Protein AF-A0A0S8K3L6-F1 (afdb_monomer_lite)

Radius of gyration: 34.85 Å; chains: 1; bounding box: 107×98×102 Å

Foldseek 3Di:
DDDDDDDDPPDDDDDDDDDDDDDDDDDDDDDDDDDDDDDDDDDDDDDDDDDDDDDDDDDDDDDDDDDDDDDDDDDDDPDPDPPDPDPPDPDDPPPPPPPDQDDAQKKKWWDDQQWIWIDHRVVLDIDTLDDPGQFDFDWAAAQQRQKIWTDRPQWIWITGNVSPDTDTLGDPVNQCVLPVDPPTWGWDDWDDQAPAQKIKTFIFHPDPDATFTQQWIKIARNPPSDIDGLGRGPGAADWDAQNVSQKIWGWDQFATWIAGNSSHDTGTRLDGHQRADLLFRYTDTWDWAAANVNQWIKTWAAHNYCPDPVGDWIWIWIRGPVSPHIDTLDTHGAHSDHDPAAWAAFNNRQKIWHKDFDADPPHDPVRTFIKIWIAGSPPGDIDIDTAWDGWADHANVSFWGWTWGDPQTFIWIDGGPDDIAGQQDDRNWDKDDWDHAHNFKIWIKTWAADDVPDPAIKIFIWITTSNRDIDTSDIGRDDMHMYMHRNDPDDDDDDPPPDDDDDDDDDDDDDDDDDDDDDDPDPDDLAAALPQPAWFKFKAFCWAPFGDDVTNDSQADDTQWTAGSVQWIWHWDDDPFFIFIKIFGDDPVLSSVLSVLCVVLVVQVFDQEEDDRQAPDPPWIWIWGDHDVDTGIHTYRDDGDPSVVVSSVCRSVVSPTDIDTDDFQKKKKAKDFDDDDVVCVVVEPAEQPCPPQVHWNVVQHRIDMGGDPNSVSQVRQCRNGVNDFRWYDTPNTIIRMGIGGDD

Structure (mmCIF, N/CA/C/O backbone):
data_AF-A0A0S8K3L6-F1
#
_entry.id   AF-A0A0S8K3L6-F1
#
loop_
_atom_site.group_PDB
_atom_site.id
_atom_site.type_symbol
_atom_site.label_atom_id
_atom_site.label_alt_id
_atom_site.label_comp_id
_atom_site.label_asym_id
_atom_site.label_entity_id
_atom_site.label_seq_id
_atom_site.pdbx_PDB_ins_code
_atom_site.Cartn_x
_atom_site.Cartn_y
_atom_site.Cartn_z
_atom_site.occupancy
_atom_site.B_iso_or_equiv
_atom_site.auth_seq_id
_atom_site.auth_comp_id
_atom_site.auth_asym_id
_atom_site.auth_atom_id
_atom_site.pdbx_PDB_model_num
ATOM 1 N N . MET A 1 1 ? 39.178 51.532 3.504 1.00 24.78 1 MET A N 1
ATOM 2 C CA . MET A 1 1 ? 38.321 52.318 2.591 1.00 24.78 1 MET A CA 1
ATOM 3 C C . MET A 1 1 ? 38.366 51.635 1.233 1.00 24.78 1 MET A C 1
ATOM 5 O O . MET A 1 1 ? 39.464 51.566 0.710 1.00 24.78 1 MET A O 1
ATOM 9 N N . ILE A 1 2 ? 37.327 51.084 0.608 1.00 22.31 2 ILE A N 1
ATOM 10 C CA . ILE A 1 2 ? 35.899 50.782 0.870 1.00 22.31 2 ILE A CA 1
ATOM 11 C C . ILE A 1 2 ? 35.615 49.673 -0.182 1.00 22.31 2 ILE A C 1
ATOM 13 O O . ILE A 1 2 ? 35.965 49.879 -1.338 1.00 22.31 2 ILE A O 1
ATOM 17 N N . GLN A 1 3 ? 35.432 48.410 0.209 1.00 22.39 3 GLN A N 1
ATOM 18 C CA . GLN A 1 3 ? 34.173 47.636 0.282 1.00 22.39 3 GLN A CA 1
ATOM 19 C C . GLN A 1 3 ? 33.286 47.553 -0.983 1.00 22.39 3 GLN A C 1
ATOM 21 O O . GLN A 1 3 ? 32.899 48.586 -1.515 1.00 22.39 3 GLN A O 1
ATOM 26 N N . LEU A 1 4 ? 32.951 46.305 -1.362 1.00 23.06 4 LEU A N 1
ATOM 27 C CA . LEU A 1 4 ? 31.770 45.740 -2.068 1.00 23.06 4 LEU A CA 1
ATOM 28 C C . LEU A 1 4 ? 32.163 44.265 -2.335 1.00 23.06 4 LEU A C 1
ATOM 30 O O . LEU A 1 4 ? 33.109 44.042 -3.082 1.00 23.06 4 LEU A O 1
ATOM 34 N N . ASP A 1 5 ? 31.769 43.220 -1.604 1.00 22.89 5 ASP A N 1
ATOM 35 C CA . ASP A 1 5 ? 30.497 42.649 -1.110 1.00 22.89 5 ASP A CA 1
ATOM 36 C C . ASP A 1 5 ? 29.571 42.007 -2.168 1.00 22.89 5 ASP A C 1
ATOM 38 O O . ASP A 1 5 ? 29.377 42.517 -3.269 1.00 22.89 5 ASP A O 1
ATOM 42 N N . HIS A 1 6 ? 29.092 40.825 -1.779 1.00 31.02 6 HIS A N 1
ATOM 43 C CA . HIS A 1 6 ? 28.560 39.676 -2.498 1.00 31.02 6 HIS A CA 1
ATOM 44 C C . HIS A 1 6 ? 27.190 39.867 -3.161 1.00 31.02 6 HIS A C 1
ATOM 46 O O . HIS A 1 6 ? 26.324 40.566 -2.644 1.00 31.02 6 HIS A O 1
ATOM 52 N N . SER A 1 7 ? 26.972 39.103 -4.241 1.00 25.19 7 SER A N 1
ATOM 53 C CA . SER A 1 7 ? 25.764 38.320 -4.593 1.00 25.19 7 SER A CA 1
ATOM 54 C C . SER A 1 7 ? 25.495 38.344 -6.106 1.00 25.19 7 SER A C 1
ATOM 56 O O . SER A 1 7 ? 25.667 39.362 -6.764 1.00 25.19 7 SER A O 1
ATOM 58 N N . ASN A 1 8 ? 25.055 37.201 -6.642 1.00 27.69 8 ASN A N 1
ATOM 59 C CA . ASN A 1 8 ? 24.629 36.952 -8.031 1.00 27.69 8 ASN A CA 1
ATOM 60 C C . ASN A 1 8 ? 25.721 36.708 -9.088 1.00 27.69 8 ASN A C 1
ATOM 62 O O . ASN A 1 8 ? 26.007 37.546 -9.935 1.00 27.69 8 ASN A O 1
ATOM 66 N N . ALA A 1 9 ? 26.203 35.462 -9.136 1.00 25.62 9 ALA A N 1
ATOM 67 C CA . ALA A 1 9 ? 26.709 34.839 -10.364 1.00 25.62 9 ALA A CA 1
ATOM 68 C C . ALA A 1 9 ? 26.133 33.416 -10.542 1.00 25.62 9 ALA A C 1
ATOM 70 O O . ALA A 1 9 ? 26.830 32.465 -10.870 1.00 25.62 9 ALA A O 1
ATOM 71 N N . ARG A 1 10 ? 24.823 33.261 -10.306 1.00 28.14 10 ARG A N 1
ATOM 72 C CA . ARG A 1 10 ? 23.998 32.249 -10.978 1.00 28.14 10 ARG A CA 1
ATOM 73 C C . ARG A 1 10 ? 23.234 33.008 -12.050 1.00 28.14 10 ARG A C 1
ATOM 75 O O . ARG A 1 10 ? 22.354 33.773 -11.675 1.00 28.14 10 ARG A O 1
ATOM 82 N N . THR A 1 11 ? 23.621 32.861 -13.321 1.00 24.02 11 THR A N 1
ATOM 83 C CA . THR A 1 11 ? 22.806 33.003 -14.552 1.00 24.02 11 THR A CA 1
ATOM 84 C C . THR A 1 11 ? 23.743 33.232 -15.752 1.00 24.02 11 THR A C 1
ATOM 86 O O . THR A 1 11 ? 24.448 34.231 -15.804 1.00 24.02 11 THR A O 1
ATOM 89 N N . ILE A 1 12 ? 23.685 32.302 -16.716 1.00 23.17 12 ILE A N 1
ATOM 90 C CA . ILE A 1 12 ? 24.272 32.311 -18.077 1.00 23.17 12 ILE A CA 1
ATOM 91 C C . ILE A 1 12 ? 25.724 31.806 -18.210 1.00 23.17 12 ILE A C 1
ATOM 93 O O . ILE A 1 12 ? 26.675 32.575 -18.234 1.00 23.17 12 ILE A O 1
ATOM 97 N N . ALA A 1 13 ? 25.860 30.504 -18.469 1.00 24.80 13 ALA A N 1
ATOM 98 C CA . ALA A 1 13 ? 26.575 30.021 -19.655 1.00 24.80 13 ALA A CA 1
ATOM 99 C C . ALA A 1 13 ? 25.968 28.667 -20.048 1.00 24.80 13 ALA A C 1
ATOM 101 O O . ALA A 1 13 ? 26.412 27.595 -19.655 1.00 24.80 13 ALA A O 1
ATOM 102 N N . PHE A 1 14 ? 24.841 28.781 -20.748 1.00 21.08 14 PHE A N 1
ATOM 103 C CA . PHE A 1 14 ? 24.158 27.722 -21.474 1.00 21.08 14 PHE A CA 1
ATOM 104 C C . PHE A 1 14 ? 25.004 27.341 -22.716 1.00 21.08 14 PHE A C 1
ATOM 106 O O . PHE A 1 14 ? 25.428 28.238 -23.439 1.00 21.08 14 PHE A O 1
ATOM 113 N N . LEU A 1 15 ? 25.103 26.038 -23.008 1.00 21.03 15 LEU A N 1
ATOM 114 C CA . LEU A 1 15 ? 25.212 25.428 -24.348 1.00 21.03 15 LEU A CA 1
ATOM 115 C C . LEU A 1 15 ? 26.570 25.360 -25.114 1.00 21.03 15 LEU A C 1
ATOM 117 O O . LEU A 1 15 ? 27.193 26.372 -25.419 1.00 21.03 15 LEU A O 1
ATOM 121 N N . VAL A 1 16 ? 26.839 24.131 -25.609 1.00 22.58 16 VAL A N 1
ATOM 122 C CA . VAL A 1 16 ? 27.758 23.671 -26.692 1.00 22.58 16 VAL A CA 1
ATOM 123 C C . VAL A 1 16 ? 29.208 23.383 -26.234 1.00 22.58 16 VAL A C 1
ATOM 125 O O . VAL A 1 16 ? 29.891 24.282 -25.770 1.00 22.58 16 VAL A O 1
ATOM 128 N N . LEU A 1 17 ? 29.764 22.159 -26.298 1.00 22.52 17 LEU A N 1
ATOM 129 C CA . LEU A 1 17 ? 29.881 21.256 -27.457 1.00 22.52 17 LEU A CA 1
ATOM 130 C C . LEU A 1 17 ? 30.148 19.784 -27.038 1.00 22.52 17 LEU A C 1
ATOM 132 O O . LEU A 1 17 ? 31.057 19.508 -26.258 1.00 22.52 17 LEU A O 1
ATOM 136 N N . THR A 1 18 ? 29.408 18.852 -27.639 1.00 26.69 18 THR A N 1
ATOM 137 C CA . THR A 1 18 ? 29.636 17.392 -27.667 1.00 26.69 18 THR A CA 1
ATOM 138 C C . THR A 1 18 ? 30.605 17.016 -28.814 1.00 26.69 18 THR A C 1
ATOM 140 O O . THR A 1 18 ? 30.596 17.703 -29.831 1.00 26.69 18 THR A O 1
ATOM 143 N N . VAL A 1 19 ? 31.313 15.871 -28.707 1.00 24.05 19 VAL A N 1
ATOM 144 C CA . VAL A 1 19 ? 31.810 14.965 -29.795 1.00 24.05 19 VAL A CA 1
ATOM 145 C C . VAL A 1 19 ? 33.345 14.770 -29.974 1.00 24.05 19 VAL A C 1
ATOM 147 O O . VAL A 1 19 ? 34.062 15.648 -30.433 1.00 24.05 19 VAL A O 1
ATOM 150 N N . LEU A 1 20 ? 33.754 13.514 -29.699 1.00 24.91 20 LEU A N 1
ATOM 151 C CA . LEU A 1 20 ? 34.774 12.601 -30.284 1.00 24.91 20 LEU A CA 1
ATOM 152 C C . LEU A 1 20 ? 36.266 12.985 -30.540 1.00 24.91 20 LEU A C 1
ATOM 154 O O . LEU A 1 20 ? 36.591 13.798 -31.393 1.00 24.91 20 LEU A O 1
ATOM 158 N N . VAL A 1 21 ? 37.126 12.096 -29.997 1.00 23.88 21 VAL A N 1
ATOM 159 C CA . VAL A 1 21 ? 38.249 11.337 -30.627 1.00 23.88 21 VAL A CA 1
ATOM 160 C C . VAL A 1 21 ? 39.652 11.963 -30.829 1.00 23.88 21 VAL A C 1
ATOM 162 O O . VAL A 1 21 ? 39.845 12.911 -31.573 1.00 23.88 21 VAL A O 1
ATOM 165 N N . LEU A 1 22 ? 40.636 11.264 -30.220 1.00 26.33 22 LEU A N 1
ATOM 166 C CA . LEU A 1 22 ? 42.062 11.026 -30.559 1.00 26.33 22 LEU A CA 1
ATOM 167 C C . LEU A 1 22 ? 42.856 12.122 -31.305 1.00 26.33 22 LEU A C 1
ATOM 169 O O . LEU A 1 22 ? 42.673 12.291 -32.503 1.00 26.33 22 LEU A O 1
ATOM 173 N N . THR A 1 23 ? 43.911 12.675 -30.687 1.00 25.28 23 THR A N 1
ATOM 174 C CA . THR A 1 23 ? 45.344 12.386 -30.986 1.00 25.28 23 THR A CA 1
ATOM 175 C C . THR A 1 23 ? 46.311 13.316 -30.226 1.00 25.28 23 THR A C 1
ATOM 177 O O . THR A 1 23 ? 46.165 14.527 -30.232 1.00 25.28 23 THR A O 1
ATOM 180 N N . ALA A 1 24 ? 47.309 12.684 -29.600 1.00 26.38 24 ALA A N 1
ATOM 181 C CA . ALA A 1 24 ? 48.736 13.024 -29.503 1.00 26.38 24 ALA A CA 1
ATOM 182 C C . ALA A 1 24 ? 49.251 14.481 -29.359 1.00 26.38 24 ALA A C 1
ATOM 184 O O . ALA A 1 24 ? 49.046 15.337 -30.208 1.00 26.38 24 ALA A O 1
ATOM 185 N N . CYS A 1 25 ? 50.179 14.598 -28.396 1.00 25.08 25 CYS A N 1
ATOM 186 C CA . CYS A 1 25 ? 51.391 15.430 -28.380 1.00 25.08 25 CYS A CA 1
ATOM 187 C C . CYS A 1 25 ? 51.252 16.960 -28.336 1.00 25.08 25 CYS A C 1
ATOM 189 O O . CYS A 1 25 ? 50.921 17.617 -29.315 1.00 25.08 25 CYS A O 1
ATOM 191 N N . GLY A 1 26 ? 51.729 17.538 -27.231 1.00 25.03 26 GLY A N 1
ATOM 192 C CA . GLY A 1 26 ? 52.041 18.961 -27.151 1.00 25.03 26 GLY A CA 1
ATOM 193 C C . GLY A 1 26 ? 52.517 19.372 -25.766 1.00 25.03 26 GLY A C 1
ATOM 194 O O . GLY A 1 26 ? 51.758 19.930 -24.988 1.00 25.03 26 GLY A O 1
ATOM 195 N N . THR A 1 27 ? 53.776 19.076 -25.459 1.00 29.09 27 THR A N 1
ATOM 196 C CA . THR A 1 27 ? 54.531 19.658 -24.342 1.00 29.09 27 THR A CA 1
ATOM 197 C C . THR A 1 27 ? 54.497 21.186 -24.386 1.00 29.09 27 THR A C 1
ATOM 199 O O . THR A 1 27 ? 54.866 21.763 -25.408 1.00 29.09 27 THR A O 1
ATOM 202 N N . PHE A 1 28 ? 54.178 21.828 -23.263 1.00 23.75 28 PHE A N 1
ATOM 203 C CA . PHE A 1 28 ? 54.632 23.185 -22.960 1.00 23.75 28 PHE A CA 1
ATOM 204 C C . PHE A 1 28 ? 55.043 23.266 -21.485 1.00 23.75 28 PHE A C 1
ATOM 206 O O . PHE A 1 28 ? 54.220 23.456 -20.595 1.00 23.75 28 PHE A O 1
ATOM 213 N N . GLU A 1 29 ? 56.345 23.109 -21.249 1.00 23.94 29 GLU A N 1
ATOM 214 C CA . GLU A 1 29 ? 57.048 23.681 -20.101 1.00 23.94 29 GLU A CA 1
ATOM 215 C C . GLU A 1 29 ? 57.552 25.072 -20.488 1.00 23.94 29 GLU A C 1
ATOM 217 O O . GLU A 1 29 ? 58.213 25.195 -21.515 1.00 23.94 29 GLU A O 1
ATOM 222 N N . VAL A 1 30 ? 57.323 26.074 -19.636 1.00 23.97 30 VAL A N 1
ATOM 223 C CA . VAL A 1 30 ? 58.270 27.150 -19.272 1.00 23.97 30 VAL A CA 1
ATOM 224 C C . VAL A 1 30 ? 57.761 27.694 -17.926 1.00 23.97 30 VAL A C 1
ATOM 226 O O . VAL A 1 30 ? 56.576 27.967 -17.802 1.00 23.97 30 VAL A O 1
ATOM 229 N N . GLY A 1 31 ? 58.530 27.907 -16.866 1.00 24.22 31 GLY A N 1
ATOM 230 C CA . GLY A 1 31 ? 59.964 27.822 -16.648 1.00 24.22 31 GLY A CA 1
ATOM 231 C C . GLY A 1 31 ? 60.245 28.344 -15.234 1.00 24.22 31 GLY A C 1
ATOM 232 O O . GLY A 1 31 ? 59.653 29.323 -14.784 1.00 24.22 31 GLY A O 1
ATOM 233 N N . ILE A 1 32 ? 61.120 27.627 -14.541 1.00 27.33 32 ILE A N 1
ATOM 234 C CA . ILE A 1 32 ? 61.568 27.810 -13.158 1.00 27.33 32 ILE A CA 1
ATOM 235 C C . ILE A 1 32 ? 62.565 28.979 -13.046 1.00 27.33 32 ILE A C 1
ATOM 237 O O . ILE A 1 32 ? 63.385 29.170 -13.942 1.00 27.33 32 ILE A O 1
ATOM 241 N N . VAL A 1 33 ? 62.598 29.657 -11.890 1.00 23.98 33 VAL A N 1
ATOM 242 C CA . VAL A 1 33 ? 63.833 30.220 -11.294 1.00 23.98 33 VAL A CA 1
ATOM 243 C C . VAL A 1 33 ? 63.784 29.913 -9.783 1.00 23.98 33 VAL A C 1
ATOM 245 O O . VAL A 1 33 ? 62.944 30.475 -9.088 1.00 23.98 33 VAL A O 1
ATOM 248 N N . ARG A 1 34 ? 64.373 28.794 -9.323 1.00 26.03 34 ARG A N 1
ATOM 249 C CA . ARG A 1 34 ? 65.759 28.549 -8.828 1.00 26.03 34 ARG A CA 1
ATOM 250 C C . ARG A 1 34 ? 66.060 29.213 -7.473 1.00 26.03 34 ARG A C 1
ATOM 252 O O . ARG A 1 34 ? 66.026 30.433 -7.389 1.00 26.03 34 ARG A O 1
ATOM 259 N N . GLU A 1 35 ? 66.146 28.416 -6.393 1.00 27.50 35 GLU A N 1
ATOM 260 C CA . GLU A 1 35 ? 67.372 27.773 -5.821 1.00 27.50 35 GLU A CA 1
ATOM 261 C C . GLU A 1 35 ? 68.208 28.817 -5.036 1.00 27.50 35 GLU A C 1
ATOM 263 O O . GLU A 1 35 ? 68.434 29.909 -5.540 1.00 27.50 35 GLU A O 1
ATOM 268 N N . ASP A 1 36 ? 68.710 28.631 -3.807 1.00 29.92 36 ASP A N 1
ATOM 269 C CA . ASP A 1 36 ? 69.192 27.443 -3.069 1.00 29.92 36 ASP A CA 1
ATOM 270 C C . ASP A 1 36 ? 69.714 27.941 -1.661 1.00 29.92 36 ASP A C 1
ATOM 272 O O . ASP A 1 36 ? 69.504 29.116 -1.350 1.00 29.92 36 ASP A O 1
ATOM 276 N N . PRO A 1 37 ? 70.535 27.236 -0.843 1.00 41.00 37 PRO A N 1
ATOM 277 C CA . PRO A 1 37 ? 70.276 26.042 -0.023 1.00 41.00 37 PRO A CA 1
ATOM 278 C C . PRO A 1 37 ? 70.856 26.129 1.428 1.00 41.00 37 PRO A C 1
ATOM 280 O O . PRO A 1 37 ? 71.572 27.056 1.801 1.00 41.00 37 PRO A O 1
ATOM 283 N N . GLY A 1 38 ? 70.663 25.058 2.211 1.00 24.19 38 GLY A N 1
ATOM 284 C CA . GLY A 1 38 ? 71.571 24.636 3.300 1.00 24.19 38 GLY A CA 1
ATOM 285 C C . GLY A 1 38 ? 71.176 25.092 4.715 1.00 24.19 38 GLY A C 1
ATOM 286 O O . GLY A 1 38 ? 70.791 26.228 4.929 1.00 24.19 38 GLY A O 1
ATOM 287 N N . ALA A 1 39 ? 71.259 24.293 5.777 1.00 27.27 39 ALA A N 1
ATOM 288 C CA . ALA A 1 39 ? 71.793 22.954 5.970 1.00 27.27 39 ALA A CA 1
ATOM 289 C C . ALA A 1 39 ? 71.216 22.377 7.287 1.00 27.27 39 ALA A C 1
ATOM 291 O O . ALA A 1 39 ? 71.146 23.068 8.300 1.00 27.27 39 ALA A O 1
ATOM 292 N N . GLN A 1 40 ? 70.833 21.103 7.280 1.00 34.66 40 GLN A N 1
ATOM 293 C CA . GLN A 1 40 ? 70.906 20.192 8.442 1.00 34.66 40 GLN A CA 1
ATOM 294 C C . GLN A 1 40 ? 72.344 19.607 8.466 1.00 34.66 40 GLN A C 1
ATOM 296 O O . GLN A 1 40 ? 72.955 19.668 7.391 1.00 34.66 40 GLN A O 1
ATOM 301 N N . PRO A 1 41 ? 72.920 19.006 9.553 1.00 41.97 41 PRO A N 1
ATOM 302 C CA . PRO A 1 41 ? 72.305 17.852 10.245 1.00 41.97 41 PRO A CA 1
ATOM 303 C C . PRO A 1 41 ? 72.794 17.437 11.678 1.00 41.97 41 PRO A C 1
ATOM 305 O O . PRO A 1 41 ? 73.746 17.977 12.232 1.00 41.97 41 PRO A O 1
ATOM 308 N N . TYR A 1 42 ? 72.154 16.358 12.179 1.00 24.45 42 TYR A N 1
ATOM 309 C CA . TYR A 1 42 ? 72.546 15.346 13.202 1.00 24.45 42 TYR A CA 1
ATOM 310 C C . TYR A 1 42 ? 72.643 15.741 14.692 1.00 24.45 42 TYR A C 1
ATOM 312 O O . TYR A 1 42 ? 73.135 16.805 15.029 1.00 24.45 42 TYR A O 1
ATOM 320 N N . ALA A 1 43 ? 72.424 14.880 15.698 1.00 27.08 43 ALA A N 1
ATOM 321 C CA . ALA A 1 43 ? 71.660 13.646 15.988 1.00 27.08 43 ALA A CA 1
ATOM 322 C C . ALA A 1 43 ? 72.174 13.113 17.357 1.00 27.08 43 ALA A C 1
ATOM 324 O O . ALA A 1 43 ? 73.240 13.540 17.802 1.00 27.08 43 ALA A O 1
ATOM 325 N N . LYS A 1 44 ? 71.491 12.088 17.912 1.00 26.62 44 LYS A N 1
ATOM 326 C CA . LYS A 1 44 ? 71.804 11.205 19.079 1.00 26.62 44 LYS A CA 1
ATOM 327 C C . LYS A 1 44 ? 71.018 11.564 20.349 1.00 26.62 44 LYS A C 1
ATOM 329 O O . LYS A 1 44 ? 71.063 12.702 20.780 1.00 26.62 44 LYS A O 1
ATOM 334 N N . GLY A 1 45 ? 70.333 10.660 21.049 1.00 23.50 45 GLY A N 1
ATOM 335 C CA . GLY A 1 45 ? 70.105 9.219 20.902 1.00 23.50 45 GLY A CA 1
ATOM 336 C C . GLY A 1 45 ? 69.436 8.679 22.186 1.00 23.50 45 GLY A C 1
ATOM 337 O O . GLY A 1 45 ? 69.754 9.158 23.266 1.00 23.50 45 GLY A O 1
ATOM 338 N N . THR A 1 46 ? 68.504 7.728 22.033 1.00 25.31 46 THR A N 1
ATOM 339 C CA . THR A 1 46 ? 68.112 6.618 22.949 1.00 25.31 46 THR A CA 1
ATOM 340 C C . THR A 1 46 ? 68.238 6.760 24.482 1.00 25.31 46 THR A C 1
ATOM 342 O O . THR A 1 46 ? 69.355 6.797 24.985 1.00 25.31 46 THR A O 1
ATOM 345 N N . MET A 1 47 ? 67.126 6.603 25.230 1.00 23.34 47 MET A N 1
ATOM 346 C CA . MET A 1 47 ? 66.825 5.430 26.101 1.00 23.34 47 MET A CA 1
ATOM 347 C C . MET A 1 47 ? 65.491 5.565 26.906 1.00 23.34 47 MET A C 1
ATOM 349 O O . MET A 1 47 ? 65.047 6.691 27.125 1.00 23.34 47 MET A O 1
ATOM 353 N N . PRO A 1 48 ? 64.864 4.444 27.350 1.00 33.62 48 PRO A N 1
ATOM 354 C CA . PRO A 1 48 ? 63.678 4.353 28.233 1.00 33.62 48 PRO A CA 1
ATOM 355 C C . PRO A 1 48 ? 64.072 3.960 29.695 1.00 33.62 48 PRO A C 1
ATOM 357 O O . PRO A 1 48 ? 65.230 4.160 30.054 1.00 33.62 48 PRO A O 1
ATOM 360 N N . PRO A 1 49 ? 63.213 3.287 30.500 1.00 46.47 49 PRO A N 1
ATOM 361 C CA . PRO A 1 49 ? 62.152 3.774 31.401 1.00 46.47 49 PRO A CA 1
ATOM 362 C C . PRO A 1 49 ? 62.510 3.620 32.907 1.00 46.47 49 PRO A C 1
ATOM 364 O O . PRO A 1 49 ? 63.406 2.855 33.242 1.00 46.47 49 PRO A O 1
ATOM 367 N N . GLU A 1 50 ? 61.772 4.242 33.842 1.00 26.11 50 GLU A N 1
ATOM 368 C CA . GLU A 1 50 ? 61.831 3.857 35.271 1.00 26.11 50 GLU A CA 1
ATOM 369 C C . GLU A 1 50 ? 60.595 4.288 36.087 1.00 26.11 50 GLU A C 1
ATOM 371 O O . GLU A 1 50 ? 59.864 5.208 35.721 1.00 26.11 50 GLU A O 1
ATOM 376 N N . ALA A 1 51 ? 60.354 3.565 37.184 1.00 25.20 51 ALA A N 1
ATOM 377 C CA . ALA A 1 51 ? 59.121 3.505 37.959 1.00 25.20 51 ALA A CA 1
ATOM 378 C C . ALA A 1 51 ? 59.285 4.024 39.411 1.00 25.20 51 ALA A C 1
ATOM 380 O O . ALA A 1 51 ? 60.315 3.773 40.021 1.00 25.20 51 ALA A O 1
ATOM 381 N N . VAL A 1 52 ? 58.202 4.623 39.950 1.00 29.55 52 VAL A N 1
ATOM 382 C CA . VAL A 1 52 ? 57.750 4.817 41.368 1.00 29.55 52 VAL A CA 1
ATOM 383 C C . VAL A 1 52 ? 58.694 5.460 42.419 1.00 29.55 52 VAL A C 1
ATOM 385 O O . VAL A 1 52 ? 59.894 5.213 42.420 1.00 29.55 52 VAL A O 1
ATOM 388 N N . PRO A 1 53 ? 58.160 6.238 43.401 1.00 35.00 53 PRO A N 1
ATOM 389 C CA . PRO A 1 53 ? 57.631 5.610 44.629 1.00 35.00 53 PRO A CA 1
ATOM 390 C C . PRO A 1 53 ? 56.425 6.289 45.338 1.00 35.00 53 PRO A C 1
ATOM 392 O O . PRO A 1 53 ? 56.040 7.427 45.092 1.00 35.00 53 PRO A O 1
ATOM 395 N N . PHE A 1 54 ? 55.876 5.494 46.264 1.00 23.89 54 PHE A N 1
ATOM 396 C CA . PHE A 1 54 ? 54.860 5.688 47.315 1.00 23.89 54 PHE A CA 1
ATOM 397 C C . PHE A 1 54 ? 55.109 6.828 48.331 1.00 23.89 54 PHE A C 1
ATOM 399 O O . PHE A 1 54 ? 56.255 7.042 48.701 1.00 23.89 54 PHE A O 1
ATOM 406 N N . TRP A 1 55 ? 54.027 7.369 48.932 1.00 23.58 55 TRP A N 1
ATOM 407 C CA . TRP A 1 55 ? 53.805 7.495 50.396 1.00 23.58 55 TRP A CA 1
ATOM 408 C C . TRP A 1 55 ? 52.297 7.600 50.725 1.00 23.58 55 TRP A C 1
ATOM 410 O O . TRP A 1 55 ? 51.520 8.203 49.993 1.00 23.58 55 TRP A O 1
ATOM 420 N N . SER A 1 56 ? 51.904 7.020 51.863 1.00 25.56 56 SER A N 1
ATOM 421 C CA . SER A 1 56 ? 50.546 6.953 52.437 1.00 25.56 56 SER A CA 1
ATOM 422 C C . SER A 1 56 ? 50.586 7.187 53.958 1.00 25.56 56 SER A C 1
ATOM 424 O O . SER A 1 56 ? 51.609 6.836 54.551 1.00 25.56 56 SER A O 1
ATOM 426 N N . ARG A 1 57 ? 49.462 7.650 54.554 1.00 28.83 57 ARG A N 1
ATOM 427 C CA . ARG A 1 57 ? 48.926 7.531 55.958 1.00 28.83 57 ARG A CA 1
ATOM 428 C C . ARG A 1 57 ? 48.345 8.886 56.435 1.00 28.83 57 ARG A C 1
ATOM 430 O O . ARG A 1 57 ? 48.978 9.899 56.193 1.00 28.83 57 ARG A O 1
ATOM 437 N N . GLY A 1 58 ? 47.216 9.020 57.148 1.00 24.02 58 GLY A N 1
ATOM 438 C CA . GLY A 1 58 ? 46.229 8.076 57.693 1.00 24.02 58 GLY A CA 1
ATOM 439 C C . GLY A 1 58 ? 45.106 8.793 58.500 1.00 24.02 58 GLY A C 1
ATOM 440 O O . GLY A 1 58 ? 45.347 9.842 59.082 1.00 24.02 58 GLY A O 1
ATOM 441 N N . THR A 1 59 ? 43.895 8.211 58.463 1.00 25.67 59 THR A N 1
ATOM 442 C CA . THR A 1 59 ? 42.799 8.052 59.473 1.00 25.67 59 THR A CA 1
ATOM 443 C C . THR A 1 59 ? 42.605 8.992 60.688 1.00 25.67 59 THR A C 1
ATOM 445 O O . THR A 1 59 ? 43.535 9.127 61.478 1.00 25.67 59 THR A O 1
ATOM 448 N N . ALA A 1 60 ? 41.349 9.431 60.965 1.00 26.69 60 ALA A N 1
ATOM 449 C CA . ALA A 1 60 ? 40.404 8.967 62.039 1.00 26.69 60 ALA A CA 1
ATOM 450 C C . ALA A 1 60 ? 39.143 9.921 62.181 1.00 26.69 60 ALA A C 1
ATOM 452 O O . ALA A 1 60 ? 39.056 10.845 61.377 1.00 26.69 60 ALA A O 1
ATOM 453 N N . PRO A 1 61 ? 38.124 9.722 63.072 1.00 32.81 61 PRO A N 1
ATOM 454 C CA . PRO A 1 61 ? 36.708 9.514 62.688 1.00 32.81 61 PRO A CA 1
ATOM 455 C C . PRO A 1 61 ? 35.628 10.418 63.383 1.00 32.81 61 PRO A C 1
ATOM 457 O O . PRO A 1 61 ? 35.933 11.294 64.182 1.00 32.81 61 PRO A O 1
ATOM 460 N N . THR A 1 62 ? 34.356 10.153 63.031 1.00 30.30 62 THR A N 1
ATOM 461 C CA . THR A 1 62 ? 33.005 10.535 63.553 1.00 30.30 62 THR A CA 1
ATOM 462 C C . THR A 1 62 ? 32.805 11.234 64.916 1.00 30.30 62 THR A C 1
ATOM 464 O O . THR A 1 62 ? 33.305 10.759 65.932 1.00 30.30 62 THR A O 1
ATOM 467 N N . ALA A 1 63 ? 31.857 12.193 64.958 1.00 25.77 63 ALA A N 1
ATOM 468 C CA . ALA A 1 63 ? 30.965 12.447 66.107 1.00 25.77 63 ALA A CA 1
ATOM 469 C C . ALA A 1 63 ? 29.632 13.130 65.694 1.00 25.77 63 ALA A C 1
ATOM 471 O O . ALA A 1 63 ? 29.638 14.159 65.021 1.00 25.77 63 ALA A O 1
ATOM 472 N N . GLU A 1 64 ? 28.501 12.560 66.130 1.00 28.50 64 GLU A N 1
ATOM 473 C CA . GLU A 1 64 ? 27.157 13.162 66.131 1.00 28.50 64 GLU A CA 1
ATOM 474 C C . GLU A 1 64 ? 27.010 14.201 67.258 1.00 28.50 64 GLU A C 1
ATOM 476 O O . GLU A 1 64 ? 27.487 13.975 68.370 1.00 28.50 64 GLU A O 1
ATOM 481 N N . VAL A 1 65 ? 26.250 15.282 67.027 1.00 25.39 65 VAL A N 1
ATOM 482 C CA . VAL A 1 65 ? 25.622 16.079 68.099 1.00 25.39 65 VAL A CA 1
ATOM 483 C C . VAL A 1 65 ? 24.199 16.461 67.686 1.00 25.39 65 VAL A C 1
ATOM 485 O O . VAL A 1 65 ? 23.985 17.131 66.679 1.00 25.39 65 VAL A O 1
ATOM 488 N N . SER A 1 66 ? 23.227 16.048 68.502 1.00 23.09 66 SER A N 1
ATOM 489 C CA . SER A 1 66 ? 21.807 16.391 68.390 1.00 23.09 66 SER A CA 1
ATOM 490 C C . SER A 1 66 ? 21.406 17.591 69.266 1.00 23.09 66 SER A C 1
ATOM 492 O O . SER A 1 66 ? 21.733 17.647 70.447 1.00 23.09 66 SER A O 1
ATOM 494 N N . LEU A 1 67 ? 20.579 18.455 68.657 1.00 28.62 67 LEU A N 1
ATOM 495 C CA . LEU A 1 67 ? 19.466 19.276 69.176 1.00 28.62 67 LEU A CA 1
ATOM 496 C C . LEU A 1 67 ? 19.703 20.415 70.194 1.00 28.62 67 LEU A C 1
ATOM 498 O O . LEU A 1 67 ? 19.892 20.186 71.384 1.00 28.62 67 LEU A O 1
ATOM 502 N N . ARG A 1 68 ? 19.346 21.641 69.765 1.00 22.81 68 ARG A N 1
ATOM 503 C CA . ARG A 1 68 ? 18.343 22.483 70.454 1.00 22.81 68 ARG A CA 1
ATOM 504 C C . ARG A 1 68 ? 17.527 23.319 69.458 1.00 22.81 68 ARG A C 1
ATOM 506 O O . ARG A 1 68 ? 18.057 23.946 68.552 1.00 22.81 68 ARG A O 1
ATOM 513 N N . LYS A 1 69 ? 16.213 23.282 69.673 1.00 29.42 69 LYS A N 1
ATOM 514 C CA . LYS A 1 69 ? 15.122 23.895 68.908 1.00 29.42 69 LYS A CA 1
ATOM 515 C C . LYS A 1 69 ? 15.071 25.405 69.186 1.00 29.42 69 LYS A C 1
ATOM 517 O O . LYS A 1 69 ? 14.924 25.791 70.343 1.00 29.42 69 LYS A O 1
ATOM 522 N N . VAL A 1 70 ? 15.143 26.236 68.148 1.00 28.28 70 VAL A N 1
ATOM 523 C CA . VAL A 1 70 ? 14.775 27.661 68.197 1.00 28.28 70 VAL A CA 1
ATOM 524 C C . VAL A 1 70 ? 13.876 27.926 66.994 1.00 28.28 70 VAL A C 1
ATOM 526 O O . VAL A 1 70 ? 14.288 27.711 65.859 1.00 28.28 70 VAL A O 1
ATOM 529 N N . SER A 1 71 ? 12.626 28.311 67.254 1.00 31.34 71 SER A N 1
ATOM 530 C CA . SER A 1 71 ? 11.644 28.651 66.222 1.00 31.34 71 SER A CA 1
ATOM 531 C C . SER A 1 71 ? 12.042 29.941 65.493 1.00 31.34 71 SER A C 1
ATOM 533 O O . SER A 1 71 ? 12.265 30.949 66.168 1.00 31.34 71 SER A O 1
ATOM 535 N N . PRO A 1 72 ? 12.074 29.957 64.150 1.00 35.78 72 PRO A N 1
ATOM 536 C CA . PRO A 1 72 ? 12.068 31.191 63.371 1.00 35.78 72 PRO A CA 1
ATOM 537 C C . PRO A 1 72 ? 10.655 31.809 63.310 1.00 35.78 72 PRO A C 1
ATOM 539 O O . PRO A 1 72 ? 9.668 31.104 63.539 1.00 35.78 72 PRO A O 1
ATOM 542 N N . PRO A 1 73 ? 10.543 33.121 63.039 1.00 33.31 73 PRO A N 1
ATOM 543 C CA . PRO A 1 73 ? 9.291 33.867 63.093 1.00 33.31 73 PRO A CA 1
ATOM 544 C C . PRO A 1 73 ? 8.368 33.528 61.919 1.00 33.31 73 PRO A C 1
ATOM 546 O O . PRO A 1 73 ? 8.819 33.057 60.879 1.00 33.31 73 PRO A O 1
ATOM 549 N N . ALA A 1 74 ? 7.073 33.797 62.105 1.00 35.94 74 ALA A N 1
ATOM 550 C CA . ALA A 1 74 ? 6.036 33.632 61.095 1.00 35.94 74 ALA A CA 1
ATOM 551 C C . ALA A 1 74 ? 6.433 34.292 59.766 1.00 35.94 74 ALA A C 1
ATOM 553 O O . ALA A 1 74 ? 6.656 35.503 59.699 1.00 35.94 74 ALA A O 1
ATOM 554 N N . GLU A 1 75 ? 6.509 33.474 58.723 1.00 32.06 75 GLU A N 1
ATOM 555 C CA . GLU A 1 75 ? 6.689 33.918 57.349 1.00 32.06 75 GLU A CA 1
ATOM 556 C C . GLU A 1 75 ? 5.352 34.493 56.838 1.00 32.06 75 GLU A C 1
ATOM 558 O O . GLU A 1 75 ? 4.289 33.939 57.145 1.00 32.06 75 GLU A O 1
ATOM 563 N N . PRO A 1 76 ? 5.364 35.645 56.145 1.00 37.12 76 PRO A N 1
ATOM 564 C CA . PRO A 1 76 ? 4.150 36.341 55.753 1.00 37.12 76 PRO A CA 1
ATOM 565 C C . PRO A 1 76 ? 3.354 35.525 54.734 1.00 37.12 76 PRO A C 1
ATOM 567 O O . PRO A 1 76 ? 3.899 34.970 53.783 1.00 37.12 76 PRO A O 1
ATOM 570 N N . THR A 1 77 ? 2.038 35.506 54.927 1.00 36.19 77 THR A N 1
ATOM 571 C CA . THR A 1 77 ? 1.046 35.029 53.965 1.00 36.19 77 THR A CA 1
ATOM 572 C C . THR A 1 77 ? 1.383 35.540 52.559 1.00 36.19 77 THR A C 1
ATOM 574 O O . THR A 1 77 ? 1.556 36.754 52.405 1.00 36.19 77 THR A O 1
ATOM 577 N N . PRO A 1 78 ? 1.442 34.689 51.517 1.00 33.84 78 PRO A N 1
ATOM 578 C CA . PRO A 1 78 ? 1.522 35.191 50.158 1.00 33.84 78 PRO A CA 1
ATOM 579 C C . PRO A 1 78 ? 0.225 35.941 49.849 1.00 33.84 78 PRO A C 1
ATOM 581 O O . PRO A 1 78 ? -0.848 35.364 49.677 1.00 33.84 78 PRO A O 1
ATOM 584 N N . THR A 1 79 ? 0.340 37.266 49.826 1.00 34.38 79 THR A N 1
ATOM 585 C CA . THR A 1 79 ? -0.609 38.178 49.201 1.00 34.38 79 THR A CA 1
ATOM 586 C C . THR A 1 79 ? -0.880 37.684 47.787 1.00 34.38 79 THR A C 1
ATOM 588 O O . THR A 1 79 ? 0.043 37.549 46.987 1.00 34.38 79 THR A O 1
ATOM 591 N N . SER A 1 80 ? -2.154 37.421 47.501 1.00 36.88 80 SER A N 1
ATOM 592 C CA . SER A 1 80 ? -2.692 37.149 46.171 1.00 36.88 80 SER A CA 1
ATOM 593 C C . SER A 1 80 ? -2.267 38.256 45.204 1.00 36.88 80 SER A C 1
ATOM 595 O O . SER A 1 80 ? -2.923 39.293 45.104 1.00 36.88 80 SER A O 1
ATOM 597 N N . ALA A 1 81 ? -1.161 38.045 44.494 1.00 33.25 81 ALA A N 1
ATOM 598 C CA . ALA A 1 81 ? -0.844 38.810 43.306 1.00 33.25 81 ALA A CA 1
ATOM 599 C C . ALA A 1 81 ? -1.879 38.426 42.246 1.00 33.25 81 ALA A C 1
ATOM 601 O O . ALA A 1 81 ? -2.054 37.246 41.940 1.00 33.25 81 ALA A O 1
ATOM 602 N N . LEU A 1 82 ? -2.607 39.428 41.752 1.00 35.41 82 LEU A N 1
ATOM 603 C CA . LEU A 1 82 ? -3.527 39.289 40.632 1.00 35.41 82 LEU A CA 1
ATOM 604 C C . LEU A 1 82 ? -2.853 38.486 39.519 1.00 35.41 82 LEU A C 1
ATOM 606 O O . LEU A 1 82 ? -1.793 38.878 39.029 1.00 35.41 82 LEU A O 1
ATOM 610 N N . ALA A 1 83 ? -3.489 37.378 39.138 1.00 31.28 83 ALA A N 1
ATOM 611 C CA . ALA A 1 83 ? -3.139 36.641 37.941 1.00 31.28 83 ALA A CA 1
ATOM 612 C C . ALA A 1 83 ? -3.091 37.634 36.778 1.00 31.28 83 ALA A C 1
ATOM 614 O O . ALA A 1 83 ? -4.090 38.269 36.431 1.00 31.28 83 ALA A O 1
ATOM 615 N N . THR A 1 84 ? -1.905 37.805 36.208 1.00 32.97 84 THR A N 1
ATOM 616 C CA . THR A 1 84 ? -1.762 38.395 34.884 1.00 32.97 84 THR A CA 1
ATOM 617 C C . THR A 1 84 ? -2.626 37.537 33.959 1.00 32.97 84 THR A C 1
ATOM 619 O O . THR A 1 84 ? -2.517 36.310 34.040 1.00 32.97 84 THR A O 1
ATOM 622 N N . PRO A 1 85 ? -3.531 38.111 33.145 1.00 34.41 85 PRO A N 1
ATOM 623 C CA . PRO A 1 85 ? -4.313 37.304 32.227 1.00 34.41 85 PRO A CA 1
ATOM 624 C C . PRO A 1 85 ? -3.330 36.556 31.330 1.00 34.41 85 PRO A C 1
ATOM 626 O O . PRO A 1 85 ? -2.544 37.165 30.604 1.00 34.41 85 PRO A O 1
ATOM 629 N N . GLN A 1 86 ? -3.340 35.231 31.446 1.00 33.53 86 GLN A N 1
ATOM 630 C CA . GLN A 1 86 ? -2.710 34.339 30.489 1.00 33.53 86 GLN A CA 1
ATOM 631 C C . GLN A 1 86 ? -3.184 34.781 29.097 1.00 33.53 86 GLN A C 1
ATOM 633 O O . GLN A 1 86 ? -4.381 35.060 28.958 1.00 33.53 86 GLN A O 1
ATOM 638 N N . PRO A 1 87 ? -2.301 34.903 28.085 1.00 33.53 87 PRO A N 1
ATOM 639 C CA . PRO A 1 87 ? -2.751 35.155 26.727 1.00 33.53 87 PRO A CA 1
ATOM 640 C C . PRO A 1 87 ? -3.829 34.123 26.423 1.00 33.53 87 PRO A C 1
ATOM 642 O O . PRO A 1 87 ? -3.578 32.919 26.518 1.00 33.53 87 PRO A O 1
ATOM 645 N N . ALA A 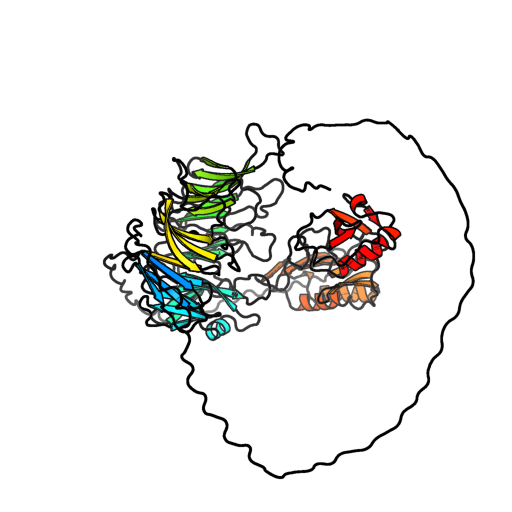1 88 ? -5.050 34.587 26.159 1.00 34.59 88 ALA A N 1
ATOM 646 C CA . ALA A 1 88 ? -6.068 33.709 25.627 1.00 34.59 88 ALA A CA 1
ATOM 647 C C . ALA A 1 88 ? -5.449 33.071 24.382 1.00 34.59 88 ALA A C 1
ATOM 649 O O . ALA A 1 88 ? -4.950 33.788 23.510 1.00 34.59 88 ALA A O 1
ATOM 650 N N . LEU A 1 89 ? -5.442 31.736 24.328 1.00 35.72 89 LEU A N 1
ATOM 651 C CA . LEU A 1 89 ? -5.263 31.032 23.062 1.00 35.72 89 LEU A CA 1
ATOM 652 C C . LEU A 1 89 ? -6.158 31.738 22.036 1.00 35.72 89 LEU A C 1
ATOM 654 O O . LEU A 1 89 ? -7.286 32.089 22.408 1.00 35.72 89 LEU A O 1
ATOM 658 N N . PRO A 1 90 ? -5.680 32.009 20.808 1.00 31.59 90 PRO A N 1
ATOM 659 C CA . PRO A 1 90 ? -6.490 32.693 19.816 1.00 31.59 90 PRO A CA 1
ATOM 660 C C . PRO A 1 90 ? -7.835 31.976 19.723 1.00 31.59 90 PRO A C 1
ATOM 662 O O . PRO A 1 90 ? -7.919 30.798 19.376 1.00 31.59 90 PRO A O 1
ATOM 665 N N . ALA A 1 91 ? -8.889 32.685 20.128 1.00 35.59 91 ALA A N 1
ATOM 666 C CA . ALA A 1 91 ? -10.244 32.236 19.916 1.00 35.59 91 ALA A CA 1
ATOM 667 C C . ALA A 1 91 ? -10.412 32.053 18.408 1.00 35.59 91 ALA A C 1
ATOM 669 O O . ALA A 1 91 ? -10.058 32.948 17.635 1.00 35.59 91 ALA A O 1
ATOM 670 N N . PHE A 1 92 ? -10.937 30.890 18.016 1.00 31.45 92 PHE A N 1
ATOM 671 C CA . PHE A 1 92 ? -11.417 30.615 16.668 1.00 31.45 92 PHE A CA 1
ATOM 672 C C . PHE A 1 92 ? -12.190 31.839 16.179 1.00 31.45 92 PHE A C 1
ATOM 674 O O . PHE A 1 92 ? -13.289 32.128 16.651 1.00 31.45 92 PHE A O 1
ATOM 681 N N . THR A 1 93 ? -11.592 32.591 15.264 1.00 28.88 93 THR A N 1
ATOM 682 C CA . THR A 1 93 ? -12.346 33.533 14.453 1.00 28.88 93 THR A CA 1
ATOM 683 C C . THR A 1 93 ? -12.684 32.723 13.212 1.00 28.88 93 THR A C 1
ATOM 685 O O . THR A 1 93 ? -11.783 32.500 12.404 1.00 28.88 93 THR A O 1
ATOM 688 N N . PRO A 1 94 ? -13.903 32.166 13.072 1.00 34.47 94 PRO A N 1
ATOM 689 C CA . PRO A 1 94 ? -14.291 31.607 11.791 1.00 34.47 94 PRO A CA 1
ATOM 690 C C . PRO A 1 94 ? -14.147 32.732 10.767 1.00 34.47 94 PRO A C 1
ATOM 692 O O . PRO A 1 94 ? -14.793 33.776 10.882 1.00 34.47 94 PRO A O 1
ATOM 695 N N . VAL A 1 95 ? -13.262 32.543 9.790 1.00 34.31 95 VAL A N 1
ATOM 696 C CA . VAL A 1 95 ? -13.350 33.310 8.550 1.00 34.31 95 VAL A CA 1
ATOM 697 C C . VAL A 1 95 ? -14.756 33.035 8.009 1.00 34.31 95 VAL A C 1
ATOM 699 O O . VAL A 1 95 ? -15.160 31.869 8.005 1.00 34.31 95 VAL A O 1
ATOM 702 N N . PRO A 1 96 ? -15.544 34.050 7.620 1.00 35.50 96 PRO A N 1
ATOM 703 C CA . PRO A 1 96 ? -16.864 33.823 7.049 1.00 35.50 96 PRO A CA 1
ATOM 704 C C . PRO A 1 96 ? -16.754 32.870 5.848 1.00 35.50 96 PRO A C 1
ATOM 706 O O . PRO A 1 96 ? -16.230 33.232 4.797 1.00 35.50 96 PRO A O 1
ATOM 709 N N . VAL A 1 97 ? -17.211 31.628 6.026 1.00 48.28 97 VAL A N 1
ATOM 710 C CA . VAL A 1 97 ? -17.284 30.595 4.985 1.00 48.28 97 VAL A CA 1
ATOM 711 C C . VAL A 1 97 ? -18.529 30.874 4.144 1.00 48.28 97 VAL A C 1
ATOM 713 O O . VAL A 1 97 ? -19.545 30.197 4.291 1.00 48.28 97 VAL A O 1
ATOM 716 N N . GLU A 1 98 ? -18.493 31.919 3.318 1.00 47.84 98 GLU A N 1
ATOM 717 C CA . GLU A 1 98 ? -19.634 32.264 2.455 1.00 47.84 98 GLU A CA 1
ATOM 718 C C . GLU A 1 98 ? -19.527 31.721 1.018 1.00 47.84 98 GLU A C 1
ATOM 720 O O . GLU A 1 98 ? -20.531 31.734 0.316 1.00 47.84 98 GLU A O 1
ATOM 725 N N . SER A 1 99 ? -18.384 31.187 0.562 1.00 55.00 99 SER A N 1
ATOM 726 C CA . SER A 1 99 ? -18.224 30.812 -0.862 1.00 55.00 99 SER A CA 1
ATOM 727 C C . SER A 1 99 ? -17.871 29.354 -1.167 1.00 55.00 99 SER A C 1
ATOM 729 O O . SER A 1 99 ? -18.098 28.927 -2.297 1.00 55.00 99 SER A O 1
ATOM 731 N N . PHE A 1 100 ? -17.356 28.569 -0.214 1.00 68.75 100 PHE A N 1
ATOM 732 C CA . PHE A 1 100 ? -17.015 27.166 -0.470 1.00 68.75 100 PHE A CA 1
ATOM 733 C C . PHE A 1 100 ? -18.125 26.232 0.029 1.00 68.75 100 PHE A C 1
ATOM 735 O O . PHE A 1 100 ? -18.413 26.170 1.228 1.00 68.75 100 PHE A O 1
ATOM 742 N N . THR A 1 101 ? -18.762 25.519 -0.901 1.00 82.81 101 THR A N 1
ATOM 743 C CA . THR A 1 101 ? -19.817 24.539 -0.604 1.00 82.81 101 THR A CA 1
ATOM 744 C C . THR A 1 101 ? -19.189 23.154 -0.613 1.00 82.81 101 THR A C 1
ATOM 746 O O . THR A 1 101 ? -18.716 22.716 -1.657 1.00 82.81 101 THR A O 1
ATOM 749 N N . ALA A 1 102 ? -19.140 22.502 0.548 1.00 86.50 102 ALA A N 1
ATOM 750 C CA . ALA A 1 102 ? -18.764 21.095 0.649 1.00 86.50 102 ALA A CA 1
ATOM 751 C C . ALA A 1 102 ? -19.921 20.201 0.161 1.00 86.50 102 ALA A C 1
ATOM 753 O O . ALA A 1 102 ? -21.068 20.647 0.235 1.00 86.50 102 ALA A O 1
ATOM 754 N N . PRO A 1 103 ? -19.650 18.966 -0.295 1.00 89.94 103 PRO A N 1
ATOM 755 C CA . PRO A 1 103 ? -20.697 17.995 -0.596 1.00 89.94 103 PRO A CA 1
ATOM 756 C C . PRO A 1 103 ? -21.631 17.770 0.596 1.00 89.94 103 PRO A C 1
ATOM 758 O O . PRO A 1 103 ? -21.169 17.636 1.734 1.00 89.94 103 PRO A O 1
ATOM 761 N N . ASP A 1 104 ? -22.933 17.691 0.326 1.00 89.31 104 ASP A N 1
ATOM 762 C CA . ASP A 1 104 ? -23.928 17.310 1.330 1.00 89.31 104 ASP A CA 1
ATOM 763 C C . ASP A 1 104 ? -23.630 15.894 1.849 1.00 89.31 104 ASP A C 1
ATOM 765 O O . ASP A 1 104 ? -23.244 15.009 1.081 1.00 89.31 104 ASP A O 1
ATOM 769 N N . GLY A 1 105 ? -23.779 15.667 3.155 1.00 91.25 105 GLY A N 1
ATOM 770 C CA . GLY A 1 105 ? -23.478 14.377 3.775 1.00 91.25 105 GLY A CA 1
ATOM 771 C C . GLY A 1 105 ? -21.997 14.139 4.072 1.00 91.25 105 GLY A C 1
ATOM 772 O O . GLY A 1 105 ? -21.676 13.122 4.690 1.00 91.25 105 GLY A O 1
ATOM 773 N N . LEU A 1 106 ? -21.075 15.025 3.660 1.00 94.81 106 LEU A N 1
ATOM 774 C CA . LEU A 1 106 ? -19.642 14.810 3.877 1.00 94.81 106 LEU A CA 1
ATOM 775 C C . LEU A 1 106 ? -19.292 14.824 5.366 1.00 94.81 106 LEU A C 1
ATOM 777 O O . LEU A 1 106 ? -19.430 15.838 6.058 1.00 94.81 106 LEU A O 1
ATOM 781 N N . ARG A 1 107 ? -18.727 13.709 5.824 1.00 95.94 107 ARG A N 1
ATOM 782 C CA . ARG A 1 107 ? -18.076 13.564 7.121 1.00 95.94 107 ARG A CA 1
ATOM 783 C C . ARG A 1 107 ? -16.598 13.268 6.933 1.00 95.94 107 ARG A C 1
ATOM 785 O O . ARG A 1 107 ? -16.227 12.457 6.093 1.00 95.94 107 ARG A O 1
ATOM 792 N N . VAL A 1 108 ? -15.760 13.911 7.739 1.00 97.06 108 VAL A N 1
ATOM 793 C CA . VAL A 1 108 ? -14.304 13.739 7.720 1.00 97.06 108 VAL A CA 1
ATOM 794 C C . VAL A 1 108 ? -13.827 13.415 9.125 1.00 97.06 108 VAL A C 1
ATOM 796 O O . VAL A 1 108 ? -13.989 14.225 10.040 1.00 97.06 108 VAL A O 1
ATOM 799 N N . ALA A 1 109 ? -13.245 12.234 9.299 1.00 96.25 109 ALA A N 1
ATOM 800 C CA . ALA A 1 109 ? -12.613 11.809 10.537 1.00 96.25 109 ALA A CA 1
ATOM 801 C C . ALA A 1 109 ? -11.100 12.031 10.447 1.00 96.25 109 ALA A C 1
ATOM 803 O O . ALA A 1 109 ? -10.496 11.764 9.414 1.00 96.25 109 ALA A O 1
ATOM 804 N N . LEU A 1 110 ? -10.470 12.501 11.523 1.00 94.31 110 LEU A N 1
ATOM 805 C CA . LEU A 1 110 ? -9.012 12.606 11.604 1.00 94.31 110 LEU A CA 1
ATOM 806 C C . LEU A 1 110 ? -8.495 12.309 13.004 1.00 94.31 110 LEU A C 1
ATOM 808 O O . LEU A 1 110 ? -9.232 12.418 13.990 1.00 94.31 110 LEU A O 1
ATOM 812 N N . VAL A 1 111 ? -7.201 12.006 13.095 1.00 90.00 111 VAL A N 1
ATOM 813 C CA . VAL A 1 111 ? -6.494 11.954 14.378 1.00 90.00 111 VAL A CA 1
ATOM 814 C C . VAL A 1 111 ? -5.658 13.210 14.566 1.00 90.00 111 VAL A C 1
ATOM 816 O O . VAL A 1 111 ? -4.773 13.516 13.771 1.00 90.00 111 VAL A O 1
ATOM 819 N N . LYS A 1 112 ? -5.926 13.935 15.654 1.00 86.50 112 LYS A N 1
ATOM 820 C CA . LYS A 1 112 ? -5.181 15.129 16.061 1.00 86.50 112 LYS A CA 1
ATOM 821 C C . LYS A 1 112 ? -4.933 15.101 17.560 1.00 86.50 112 LYS A C 1
ATOM 823 O O . LYS A 1 112 ? -5.856 14.890 18.349 1.00 86.50 112 LYS A O 1
ATOM 828 N N . GLU A 1 113 ? -3.674 15.330 17.939 1.00 83.38 113 GLU A N 1
ATOM 829 C CA . GLU A 1 113 ? -3.226 15.373 19.342 1.00 83.38 113 GLU A CA 1
ATOM 830 C C . GLU A 1 113 ? -3.627 14.104 20.119 1.00 83.38 113 GLU A C 1
ATOM 832 O O . GLU A 1 113 ? -4.081 14.160 21.262 1.00 83.38 113 GLU A O 1
ATOM 837 N N . GLY A 1 114 ? -3.517 12.943 19.465 1.00 86.81 114 GLY A N 1
ATOM 838 C CA . GLY A 1 114 ? -3.861 11.645 20.045 1.00 86.81 114 GLY A CA 1
ATOM 839 C C . GLY A 1 114 ? -5.359 11.416 20.262 1.00 86.81 114 GLY A C 1
ATOM 840 O O . GLY A 1 114 ? -5.724 10.541 21.041 1.00 86.81 114 GLY A O 1
ATOM 841 N N . ASN A 1 115 ? -6.238 12.202 19.637 1.00 91.12 115 ASN A N 1
ATOM 842 C CA . ASN A 1 115 ? -7.687 12.032 19.734 1.00 91.12 115 ASN A CA 1
ATOM 843 C C . ASN A 1 115 ? -8.330 12.003 18.354 1.00 91.12 115 ASN A C 1
ATOM 845 O O . ASN A 1 115 ? -7.814 12.593 17.406 1.00 91.12 115 ASN A O 1
ATOM 849 N N . VAL A 1 116 ? -9.487 11.355 18.281 1.00 94.81 116 VAL A N 1
ATOM 850 C CA . VAL A 1 116 ? -10.299 11.276 17.070 1.00 94.81 116 VAL A CA 1
ATOM 851 C C . VAL A 1 116 ? -11.231 12.478 17.029 1.00 94.81 116 VAL A C 1
ATOM 853 O O . VAL A 1 116 ? -11.925 12.779 18.008 1.00 94.81 116 VAL A O 1
ATOM 856 N N . TRP A 1 117 ? -11.241 13.159 15.892 1.00 94.88 117 TRP A N 1
ATOM 857 C CA . TRP A 1 117 ? -12.099 14.299 15.609 1.00 94.88 117 TRP A CA 1
ATOM 858 C C . TRP A 1 117 ? -12.937 14.022 14.371 1.00 94.88 117 TRP A C 1
ATOM 860 O O . TRP A 1 117 ? -12.460 13.392 13.432 1.00 94.88 117 TRP A O 1
ATOM 870 N N . LEU A 1 118 ? -14.164 14.533 14.367 1.00 96.38 118 LEU A N 1
ATOM 871 C CA . LEU A 1 118 ? -15.097 14.431 13.256 1.00 96.38 118 LEU A CA 1
ATOM 872 C C . LEU A 1 118 ? -15.559 15.822 12.835 1.00 96.38 118 LEU A C 1
ATOM 874 O O . LEU A 1 118 ? -15.992 16.619 13.670 1.00 96.38 118 LEU A O 1
ATOM 878 N N . TRP A 1 119 ? -15.487 16.105 11.545 1.00 95.56 119 TRP A N 1
ATOM 879 C CA . TRP A 1 119 ? -16.110 17.260 10.914 1.00 95.56 119 TRP A CA 1
ATOM 880 C C . TRP A 1 119 ? -17.265 16.789 10.044 1.00 95.56 119 TRP A C 1
ATOM 882 O O . TRP A 1 119 ? -17.144 15.775 9.365 1.00 95.56 119 TRP A O 1
ATOM 892 N N . ALA A 1 120 ? -18.368 17.529 10.058 1.00 92.69 120 ALA A N 1
ATOM 893 C CA . ALA A 1 120 ? -19.535 17.261 9.225 1.00 92.69 120 ALA A CA 1
ATOM 894 C C . ALA A 1 120 ? -19.907 18.519 8.434 1.00 92.69 120 ALA A C 1
ATOM 896 O O . ALA A 1 120 ? -19.919 19.620 9.004 1.00 92.69 120 ALA A O 1
ATOM 897 N N . ALA A 1 121 ? -20.218 18.360 7.147 1.00 90.38 121 ALA A N 1
ATOM 898 C CA . ALA A 1 121 ? -20.521 19.460 6.235 1.00 90.38 121 ALA A CA 1
ATOM 899 C C . ALA A 1 121 ? -21.736 20.284 6.672 1.00 90.38 121 ALA A C 1
ATOM 901 O O . ALA A 1 121 ? -21.719 21.510 6.556 1.00 90.38 121 ALA A O 1
ATOM 902 N N . GLU A 1 122 ? -22.747 19.643 7.259 1.00 87.19 122 GLU A N 1
ATOM 903 C CA . GLU A 1 122 ? -23.970 20.294 7.739 1.00 87.19 122 GLU A CA 1
ATOM 904 C C . GLU A 1 122 ? -23.683 21.179 8.955 1.00 87.19 122 GLU A C 1
ATOM 906 O O . GLU A 1 122 ? -24.224 22.275 9.098 1.00 87.19 122 GLU A O 1
ATOM 911 N N . ALA A 1 123 ? -22.810 20.703 9.846 1.00 85.62 123 ALA A N 1
ATOM 912 C CA . ALA A 1 123 ? -22.479 21.393 11.086 1.00 85.62 123 ALA A CA 1
ATOM 913 C C . ALA A 1 123 ? -21.337 22.409 10.923 1.00 85.62 123 ALA A C 1
ATOM 915 O O . ALA A 1 123 ? -21.175 23.276 11.786 1.00 85.62 123 ALA A O 1
ATOM 916 N N . LYS A 1 124 ? -20.523 22.276 9.863 1.00 87.19 124 LYS A N 1
ATOM 917 C CA . LYS A 1 124 ? -19.314 23.069 9.568 1.00 87.19 124 LYS A CA 1
ATOM 918 C C . LYS A 1 124 ? -18.386 23.255 10.776 1.00 87.19 124 LYS A C 1
ATOM 920 O O . LYS A 1 124 ? -17.740 24.293 10.924 1.00 87.19 124 LYS A O 1
ATOM 925 N N . ARG A 1 125 ? -18.318 22.263 11.668 1.00 87.88 125 ARG A N 1
ATOM 926 C CA . ARG A 1 125 ? -17.512 22.316 12.896 1.00 87.88 125 ARG A CA 1
ATOM 927 C C . ARG A 1 125 ? -16.921 20.958 13.235 1.00 87.88 125 ARG A C 1
ATOM 929 O O . ARG A 1 125 ? -17.544 19.929 12.991 1.00 87.88 125 ARG A O 1
ATOM 936 N N . TRP A 1 126 ? -15.757 20.990 13.873 1.00 92.31 126 TRP A N 1
ATOM 937 C CA . TRP A 1 126 ? -15.118 19.812 14.446 1.00 92.31 126 TRP A CA 1
ATOM 938 C C . TRP A 1 126 ? -15.738 19.441 15.795 1.00 92.31 126 TRP A C 1
ATOM 940 O O . TRP A 1 126 ? -15.994 20.303 16.641 1.00 92.31 126 TRP A O 1
ATOM 950 N N . VAL A 1 127 ? -15.933 18.145 16.008 1.00 94.00 127 VAL A N 1
ATOM 951 C CA . VAL A 1 127 ? -16.329 17.540 17.277 1.00 94.00 127 VAL A CA 1
ATOM 952 C C . VAL A 1 127 ? -15.265 16.529 17.669 1.00 94.00 127 VAL A C 1
ATOM 954 O O . VAL A 1 127 ? -14.889 15.670 16.877 1.00 94.00 127 VAL A O 1
ATOM 957 N N . ARG A 1 128 ? -14.762 16.636 18.897 1.00 94.75 128 ARG A N 1
ATOM 958 C CA . ARG A 1 128 ? -13.864 15.631 19.466 1.00 94.75 128 ARG A CA 1
ATOM 959 C C . ARG A 1 128 ? -14.695 14.423 19.889 1.00 94.75 128 ARG A C 1
ATOM 961 O O . ARG A 1 128 ? -15.578 14.582 20.727 1.00 94.75 128 ARG A O 1
ATOM 968 N N . LEU A 1 129 ? -14.402 13.249 19.334 1.00 95.38 129 LEU A N 1
ATOM 969 C CA . LEU A 1 129 ? -15.129 12.013 19.641 1.00 95.38 129 LEU A CA 1
ATOM 970 C C . LEU A 1 129 ? -14.535 11.268 20.838 1.00 95.38 129 LEU A C 1
ATOM 972 O O . LEU A 1 129 ? -15.274 10.672 21.610 1.00 95.38 129 LEU A O 1
ATOM 976 N N . THR A 1 130 ? -13.213 11.321 21.020 1.00 93.75 130 THR A N 1
ATOM 977 C CA . THR A 1 130 ? -12.522 10.572 22.084 1.00 93.75 130 THR A CA 1
ATOM 978 C C . THR A 1 130 ? -11.797 11.491 23.054 1.00 93.75 130 THR A C 1
ATOM 980 O O . THR A 1 130 ? -11.310 12.560 22.684 1.00 93.75 130 THR A O 1
ATOM 983 N N . THR A 1 131 ? -11.715 11.085 24.323 1.00 84.81 131 THR A N 1
ATOM 984 C CA . THR A 1 131 ? -11.040 11.870 25.380 1.00 84.81 131 THR A CA 1
ATOM 985 C C . THR A 1 131 ? -9.832 11.175 26.004 1.00 84.81 131 THR A C 1
ATOM 987 O O . THR A 1 131 ? -9.049 11.835 26.686 1.00 84.81 131 THR A O 1
ATOM 990 N N . GLY A 1 132 ? -9.646 9.879 25.732 1.00 73.81 132 GLY A N 1
ATOM 991 C CA . GLY A 1 132 ? -8.602 9.052 26.341 1.00 73.81 132 GLY A CA 1
ATOM 992 C C . GLY A 1 132 ? -7.169 9.348 25.886 1.00 73.81 132 GLY A C 1
ATOM 993 O O . GLY A 1 132 ? -6.234 8.894 26.539 1.00 73.81 132 GLY A O 1
ATOM 994 N N . GLY A 1 133 ? -6.977 10.114 24.806 1.00 80.56 133 GLY A N 1
ATOM 995 C CA . GLY A 1 133 ? -5.658 10.288 24.195 1.00 80.56 133 GLY A CA 1
ATOM 996 C C . GLY A 1 133 ? -5.120 8.995 23.560 1.00 80.56 133 GLY A C 1
ATOM 997 O O . GLY A 1 133 ? -5.795 7.962 23.529 1.00 80.56 133 GLY A O 1
ATOM 998 N N . GLY A 1 134 ? -3.895 9.063 23.031 1.00 80.38 134 GLY A N 1
ATOM 999 C CA . GLY A 1 134 ? -3.162 7.902 22.512 1.00 80.38 134 GLY A CA 1
ATOM 1000 C C . GLY A 1 134 ? -3.712 7.271 21.230 1.00 80.38 134 GLY A C 1
ATOM 1001 O O . GLY A 1 134 ? -3.247 6.198 20.872 1.00 80.38 134 GLY A O 1
ATOM 1002 N N . ALA A 1 135 ? -4.693 7.884 20.560 1.00 77.81 135 ALA A N 1
ATOM 1003 C CA . ALA A 1 135 ? -5.046 7.472 19.205 1.00 77.81 135 ALA A CA 1
ATOM 1004 C C . ALA A 1 135 ? -3.832 7.678 18.286 1.00 77.81 135 ALA A C 1
ATOM 1006 O O . ALA A 1 135 ? -3.231 8.758 18.279 1.00 77.81 135 ALA A O 1
ATOM 1007 N N . ASP A 1 136 ? -3.485 6.631 17.553 1.00 79.19 136 ASP A N 1
ATOM 1008 C CA . ASP A 1 136 ? -2.364 6.588 16.626 1.00 79.19 136 ASP A CA 1
ATOM 1009 C C . ASP A 1 136 ? -2.792 7.052 15.232 1.00 79.19 136 ASP A C 1
ATOM 1011 O O . ASP A 1 136 ? -3.799 7.732 15.062 1.00 79.19 136 ASP A O 1
ATOM 1015 N N . TRP A 1 137 ? -1.980 6.766 14.219 1.00 76.31 137 TRP A N 1
ATOM 1016 C CA . TRP A 1 137 ? -2.114 7.385 12.907 1.00 76.31 137 TRP A CA 1
ATOM 1017 C C . TRP A 1 137 ? -3.201 6.772 12.015 1.00 76.31 137 TRP A C 1
ATOM 1019 O O . TRP A 1 137 ? -3.591 7.433 11.068 1.00 76.31 137 TRP A O 1
ATOM 1029 N N . ASP A 1 138 ? -3.745 5.582 12.273 1.00 85.94 138 ASP A N 1
ATOM 1030 C CA . ASP A 1 138 ? -4.776 5.010 11.389 1.00 85.94 138 ASP A CA 1
ATOM 1031 C C . ASP A 1 138 ? -6.200 5.257 11.899 1.00 85.94 138 ASP A C 1
ATOM 1033 O O . ASP A 1 138 ? -6.548 4.887 13.021 1.00 85.94 138 ASP A O 1
ATOM 1037 N N . VAL A 1 139 ? -7.031 5.858 11.039 1.00 94.31 139 VAL A N 1
ATOM 1038 C CA . VAL A 1 139 ? -8.463 6.120 11.247 1.00 94.31 139 VAL A CA 1
ATOM 1039 C C . VAL A 1 139 ? -9.251 5.758 9.987 1.00 94.31 139 VAL A C 1
ATOM 1041 O O . VAL A 1 139 ? -8.754 5.960 8.875 1.00 94.31 139 VAL A O 1
ATOM 1044 N N . ARG A 1 140 ? -10.456 5.210 10.164 1.00 96.25 140 ARG A N 1
ATOM 1045 C CA . ARG A 1 140 ? -11.421 4.897 9.101 1.00 96.25 140 ARG A CA 1
ATOM 1046 C C . ARG A 1 140 ? -12.838 5.228 9.539 1.00 96.25 140 ARG A C 1
ATOM 1048 O O . ARG A 1 140 ? -13.191 4.983 10.691 1.00 96.25 140 ARG A O 1
ATOM 1055 N N . ILE A 1 141 ? -13.666 5.732 8.636 1.00 96.25 141 ILE A N 1
ATOM 1056 C CA . ILE A 1 141 ? -15.087 6.006 8.895 1.00 96.25 141 ILE A CA 1
ATOM 1057 C C . ILE A 1 141 ? -15.957 5.031 8.095 1.00 96.25 141 ILE A C 1
ATOM 1059 O O . ILE A 1 141 ? -15.626 4.726 6.956 1.00 96.25 141 ILE A O 1
ATOM 1063 N N . SER A 1 142 ? -17.014 4.492 8.711 1.00 96.62 142 SER A N 1
ATOM 1064 C CA . SER A 1 142 ? -17.948 3.586 8.032 1.00 96.62 142 SER A CA 1
ATOM 1065 C C . SER A 1 142 ? -18.654 4.297 6.873 1.00 96.62 142 SER A C 1
ATOM 1067 O O . SER A 1 142 ? -18.805 5.521 6.897 1.00 96.62 142 SER A O 1
ATOM 1069 N N . ASP A 1 143 ? -19.121 3.542 5.875 1.00 92.19 143 ASP A N 1
ATOM 1070 C CA . ASP A 1 143 ? -19.773 4.101 4.677 1.00 92.19 143 ASP A CA 1
ATOM 1071 C C . ASP A 1 143 ? -21.001 4.962 5.016 1.00 92.19 143 ASP A C 1
ATOM 1073 O O . ASP A 1 143 ? -21.253 5.991 4.390 1.00 92.19 143 ASP A O 1
ATOM 1077 N N . ASP A 1 144 ? -21.746 4.576 6.056 1.00 93.56 144 ASP A N 1
ATOM 1078 C CA . ASP A 1 144 ? -22.902 5.315 6.575 1.00 93.56 144 ASP A CA 1
ATOM 1079 C C . ASP A 1 144 ? -22.517 6.491 7.501 1.00 93.56 144 ASP A C 1
ATOM 1081 O O . ASP A 1 144 ? -23.366 7.245 7.987 1.00 93.56 144 ASP A O 1
ATOM 1085 N N . GLY A 1 145 ? -21.221 6.652 7.768 1.00 94.56 145 GLY A N 1
ATOM 1086 C CA . GLY A 1 145 ? -20.648 7.670 8.629 1.00 94.56 145 GLY A CA 1
ATOM 1087 C C . GLY A 1 145 ? -20.993 7.534 10.110 1.00 94.56 145 GLY A C 1
ATOM 1088 O O . GLY A 1 145 ? -20.757 8.494 10.853 1.00 94.56 145 GLY A O 1
ATOM 1089 N N . ALA A 1 146 ? -21.593 6.424 10.553 1.00 95.44 146 ALA A N 1
ATOM 1090 C CA . ALA A 1 146 ? -22.085 6.257 11.917 1.00 95.44 146 ALA A CA 1
ATOM 1091 C C . ALA A 1 146 ? -20.998 5.861 12.921 1.00 95.44 146 ALA A C 1
ATOM 1093 O O . ALA A 1 146 ? -21.129 6.209 14.102 1.00 95.44 146 ALA A O 1
ATOM 1094 N N . ILE A 1 147 ? -19.939 5.177 12.476 1.00 97.88 147 ILE A N 1
ATOM 1095 C CA . ILE A 1 147 ? -18.872 4.645 13.328 1.00 97.88 147 ILE A CA 1
ATOM 1096 C C . ILE A 1 147 ? -17.504 5.048 12.770 1.00 97.88 147 ILE A C 1
ATOM 1098 O O . ILE A 1 147 ? -17.251 5.003 11.569 1.00 97.88 147 ILE A O 1
ATOM 1102 N N . VAL A 1 148 ? -16.596 5.436 13.663 1.00 98.06 148 VAL A N 1
ATOM 1103 C CA . VAL A 1 148 ? -15.196 5.725 13.341 1.00 98.06 148 VAL A CA 1
ATOM 1104 C C . VAL A 1 148 ? -14.306 4.709 14.045 1.00 98.06 148 VAL A C 1
ATOM 1106 O O . VAL A 1 148 ? -14.312 4.625 15.275 1.00 98.06 148 VAL A O 1
ATOM 1109 N N . ALA A 1 149 ? -13.535 3.955 13.268 1.00 97.94 149 ALA A N 1
ATOM 1110 C CA . ALA A 1 149 ? -12.534 3.006 13.735 1.00 97.94 149 ALA A CA 1
ATOM 1111 C C . ALA A 1 149 ? -11.142 3.643 13.744 1.00 97.94 149 ALA A C 1
ATOM 1113 O O . ALA A 1 149 ? -10.820 4.455 12.877 1.00 97.94 149 ALA A O 1
ATOM 1114 N N . PHE A 1 150 ? -10.314 3.300 14.726 1.00 96.38 150 PHE A N 1
ATOM 1115 C CA . PHE A 1 150 ? -8.976 3.865 14.871 1.00 96.38 150 PHE A CA 1
ATOM 1116 C C . PHE A 1 150 ? -8.051 2.955 15.679 1.00 96.38 150 PHE A C 1
ATOM 1118 O O . PHE A 1 150 ? -8.511 2.133 16.475 1.00 96.38 150 PHE A O 1
ATOM 1125 N N . LEU A 1 151 ? -6.741 3.140 15.516 1.00 93.56 151 LEU A N 1
ATOM 1126 C CA . LEU A 1 151 ? -5.745 2.493 16.369 1.00 93.56 151 LEU A CA 1
ATOM 1127 C C . LEU A 1 151 ? -5.432 3.333 17.606 1.00 93.56 151 LEU A C 1
ATOM 1129 O O . LEU A 1 151 ? -5.358 4.560 17.545 1.00 93.56 151 LEU A O 1
ATOM 1133 N N . ARG A 1 152 ? -5.213 2.664 18.736 1.00 91.12 152 ARG A N 1
ATOM 1134 C CA . ARG A 1 152 ? -4.637 3.246 19.955 1.00 91.12 152 ARG A CA 1
ATOM 1135 C C . ARG A 1 152 ? -3.599 2.269 20.490 1.00 91.12 152 ARG A C 1
ATOM 1137 O O . ARG A 1 152 ? -3.954 1.218 21.026 1.00 91.12 152 ARG A O 1
ATOM 1144 N N . GLY A 1 153 ? -2.323 2.604 20.345 1.00 88.19 153 GLY A N 1
ATOM 1145 C CA . GLY A 1 153 ? -1.255 1.617 20.428 1.00 88.19 153 GLY A CA 1
ATOM 1146 C C . GLY A 1 153 ? -1.425 0.569 19.326 1.00 88.19 153 GLY A C 1
ATOM 1147 O O . GLY A 1 153 ? -1.628 0.870 18.156 1.00 88.19 153 GLY A O 1
ATOM 1148 N N . GLU A 1 154 ? -1.402 -0.700 19.714 1.00 88.12 154 GLU A N 1
ATOM 1149 C CA . GLU A 1 154 ? -1.628 -1.816 18.785 1.00 88.12 154 GLU A CA 1
ATOM 1150 C C . GLU A 1 154 ? -3.069 -2.335 18.819 1.00 88.12 154 GLU A C 1
ATOM 1152 O O . GLU A 1 154 ? -3.365 -3.363 18.222 1.00 88.12 154 GLU A O 1
ATOM 1157 N N . GLU A 1 155 ? -3.965 -1.660 19.537 1.00 93.88 155 GLU A N 1
ATOM 1158 C CA . GLU A 1 155 ? -5.355 -2.081 19.684 1.00 93.88 155 GLU A CA 1
ATOM 1159 C C . GLU A 1 155 ? -6.248 -1.387 18.657 1.00 93.88 155 GLU A C 1
ATOM 1161 O O . GLU A 1 155 ? -6.082 -0.194 18.386 1.00 93.88 155 GLU A O 1
ATOM 1166 N N . LEU A 1 156 ? -7.246 -2.114 18.152 1.00 97.19 156 LEU A N 1
ATOM 1167 C CA . LEU A 1 156 ? -8.289 -1.572 17.285 1.00 97.19 156 LEU A CA 1
ATOM 1168 C C . LEU A 1 156 ? -9.483 -1.136 18.129 1.00 97.19 156 LEU A C 1
ATOM 1170 O O . LEU A 1 156 ? -10.025 -1.910 18.923 1.00 97.19 156 LEU A O 1
ATOM 1174 N N . TRP A 1 157 ? -9.900 0.109 17.946 1.00 97.38 157 TRP A N 1
ATOM 1175 C CA . TRP A 1 157 ? -10.996 0.742 18.667 1.00 97.38 157 TRP A CA 1
ATOM 1176 C C . TRP A 1 157 ? -12.034 1.295 17.696 1.00 97.38 157 TRP A C 1
ATOM 1178 O O . TRP A 1 157 ? -11.735 1.567 16.537 1.00 97.38 157 TRP A O 1
ATOM 1188 N N . ALA A 1 158 ? -13.246 1.507 18.199 1.00 97.56 158 ALA A N 1
ATOM 1189 C CA . ALA A 1 158 ? -14.305 2.217 17.500 1.00 97.56 158 ALA A CA 1
ATOM 1190 C C . ALA A 1 158 ? -15.031 3.192 18.428 1.00 97.56 158 ALA A C 1
ATOM 1192 O O . ALA A 1 158 ? -15.089 2.998 19.645 1.00 97.56 158 ALA A O 1
ATOM 1193 N N . VAL A 1 159 ? -15.595 4.246 17.848 1.00 97.56 159 VAL A N 1
ATOM 1194 C CA . VAL A 1 159 ? -16.437 5.236 18.525 1.00 97.56 159 VAL A CA 1
ATOM 1195 C C . VAL A 1 159 ? -17.573 5.650 17.596 1.00 97.56 159 VAL A C 1
ATOM 1197 O O . VAL A 1 159 ? -17.388 5.730 16.382 1.00 97.56 159 VAL A O 1
ATOM 1200 N N . ASN A 1 160 ? -18.757 5.903 18.147 1.00 96.88 160 ASN A N 1
ATOM 1201 C CA . ASN A 1 160 ? -19.879 6.393 17.352 1.00 96.88 160 ASN A CA 1
ATOM 1202 C C . ASN A 1 160 ? -19.617 7.842 16.912 1.00 96.88 160 ASN A C 1
ATOM 1204 O O . ASN A 1 160 ? -18.909 8.597 17.582 1.00 96.88 160 ASN A O 1
ATOM 1208 N N . HIS A 1 161 ? -20.236 8.264 15.813 1.00 93.81 161 HIS A N 1
ATOM 1209 C CA . HIS A 1 161 ? -20.087 9.614 15.257 1.00 93.81 161 HIS A CA 1
ATOM 1210 C C . HIS A 1 161 ? -20.517 10.742 16.215 1.00 93.81 161 HIS A C 1
ATOM 1212 O O . HIS A 1 161 ? -20.115 11.891 16.040 1.00 93.81 161 HIS A O 1
ATOM 1218 N N . ASP A 1 162 ? -21.334 10.432 17.225 1.00 93.25 162 ASP A N 1
ATOM 1219 C CA . ASP A 1 162 ? -21.768 11.361 18.273 1.00 93.25 162 ASP A CA 1
ATOM 1220 C C . ASP A 1 162 ? -20.814 11.399 19.487 1.00 93.25 162 ASP A C 1
ATOM 1222 O O . ASP A 1 162 ? -21.047 12.142 20.443 1.00 93.25 162 ASP A O 1
ATOM 1226 N N . GLY A 1 163 ? -19.728 10.618 19.449 1.00 94.12 163 GLY A N 1
ATOM 1227 C CA . GLY A 1 163 ? -18.733 10.484 20.514 1.00 94.12 163 GLY A CA 1
ATOM 1228 C C . GLY A 1 163 ? -19.119 9.484 21.605 1.00 94.12 163 GLY A C 1
ATOM 1229 O O . GLY A 1 163 ? -18.373 9.304 22.568 1.00 94.12 163 GLY A O 1
ATOM 1230 N N . THR A 1 164 ? -20.276 8.826 21.494 1.00 95.31 164 THR A N 1
ATOM 1231 C CA . THR A 1 164 ? -20.686 7.771 22.426 1.00 95.31 164 THR A CA 1
ATOM 1232 C C . THR A 1 164 ? -20.100 6.416 22.033 1.00 95.31 164 THR A C 1
ATOM 1234 O O . THR A 1 164 ? -19.525 6.237 20.960 1.00 95.31 164 THR A O 1
ATOM 1237 N N . GLY A 1 165 ? -20.235 5.427 22.920 1.00 93.69 165 GLY A N 1
ATOM 1238 C CA . GLY A 1 165 ? -19.935 4.037 22.576 1.00 93.69 165 GLY A CA 1
ATOM 1239 C C . GLY A 1 165 ? -18.473 3.766 22.216 1.00 93.69 165 GLY A C 1
ATOM 1240 O O . GLY A 1 165 ? -18.223 2.826 21.465 1.00 93.69 165 GLY A O 1
ATOM 1241 N N . GLU A 1 166 ? -17.523 4.560 22.727 1.00 95.31 166 GLU A N 1
ATOM 1242 C CA . GLU A 1 166 ? -16.094 4.275 22.573 1.00 95.31 166 GLU A CA 1
ATOM 1243 C C . GLU A 1 166 ? -15.778 2.885 23.149 1.00 95.31 166 GLU A C 1
ATOM 1245 O O . GLU A 1 166 ? -16.047 2.603 24.322 1.00 95.31 166 GLU A O 1
ATOM 1250 N N . ARG A 1 167 ? -15.232 1.998 22.316 1.00 95.00 167 ARG A N 1
ATOM 1251 C CA . ARG A 1 167 ? -15.058 0.580 22.641 1.00 95.00 167 ARG A CA 1
ATOM 1252 C C . ARG A 1 167 ? -13.855 -0.034 21.938 1.00 95.00 167 ARG A C 1
ATOM 1254 O O . ARG A 1 167 ? -13.503 0.352 20.829 1.00 95.00 167 ARG A O 1
ATOM 1261 N N . ARG A 1 168 ? -13.247 -1.015 22.607 1.00 96.00 168 ARG A N 1
ATOM 1262 C CA . ARG A 1 168 ? -12.213 -1.892 22.044 1.00 96.00 168 ARG A CA 1
ATOM 1263 C C . ARG A 1 168 ? -12.864 -2.954 21.176 1.00 96.00 168 ARG A C 1
ATOM 1265 O O . ARG A 1 168 ? -13.846 -3.557 21.613 1.00 96.00 168 ARG A O 1
ATOM 1272 N N . LEU A 1 169 ? -12.297 -3.159 19.995 1.00 97.81 169 LEU A N 1
ATOM 1273 C CA . LEU A 1 169 ? -12.677 -4.205 19.053 1.00 97.81 169 LEU A CA 1
ATOM 1274 C C . LEU A 1 169 ? -11.645 -5.336 19.054 1.00 97.81 169 LEU A C 1
ATOM 1276 O O . LEU A 1 169 ? -12.026 -6.492 19.172 1.00 97.81 169 LEU A O 1
ATOM 1280 N N . VAL A 1 170 ? -10.353 -4.996 19.002 1.00 97.44 170 VAL A N 1
ATOM 1281 C CA . VAL A 1 170 ? -9.245 -5.963 19.066 1.00 97.44 170 VAL A CA 1
ATOM 1282 C C . VAL A 1 170 ? -8.233 -5.482 20.093 1.00 97.44 170 VAL A C 1
ATOM 1284 O O . VAL A 1 170 ? -7.748 -4.352 20.014 1.00 97.44 170 VAL A O 1
ATOM 1287 N N . THR A 1 171 ? -7.924 -6.326 21.072 1.00 95.19 171 THR A N 1
ATOM 1288 C CA . THR A 1 171 ? -6.972 -6.024 22.145 1.00 95.19 171 THR A CA 1
ATOM 1289 C C . THR A 1 171 ? -5.586 -6.597 21.861 1.00 95.19 171 THR A C 1
ATOM 1291 O O . THR A 1 171 ? -5.407 -7.498 21.043 1.00 95.19 171 THR A O 1
ATOM 1294 N N . THR A 1 172 ? -4.585 -6.125 22.604 1.00 92.81 172 THR A N 1
ATOM 1295 C CA . THR A 1 172 ? -3.241 -6.733 22.587 1.00 92.81 172 THR A CA 1
ATOM 1296 C C . THR A 1 172 ? -3.253 -8.203 23.023 1.00 92.81 172 THR A C 1
ATOM 1298 O O . THR A 1 172 ? -2.433 -8.987 22.550 1.00 92.81 172 THR A O 1
ATOM 1301 N N . GLN A 1 173 ? -4.195 -8.596 23.889 1.00 92.62 173 GLN A N 1
ATOM 1302 C CA . GLN A 1 173 ? -4.387 -9.989 24.290 1.00 92.62 173 GLN A CA 1
ATOM 1303 C C . GLN A 1 173 ? -4.948 -10.836 23.141 1.00 92.62 173 GLN A C 1
ATOM 1305 O O . GLN A 1 173 ? -4.509 -11.971 22.973 1.00 92.62 173 GLN A O 1
ATOM 1310 N N . ASP A 1 174 ? -5.870 -10.289 22.346 1.00 94.19 174 ASP A N 1
ATOM 1311 C CA . ASP A 1 174 ? -6.407 -10.982 21.171 1.00 94.19 174 ASP A CA 1
ATOM 1312 C C . ASP A 1 174 ? -5.298 -11.205 20.134 1.00 94.19 174 ASP A C 1
ATOM 1314 O O . ASP A 1 174 ? -5.120 -12.322 19.656 1.00 94.19 174 ASP A O 1
ATOM 1318 N N . LEU A 1 175 ? -4.469 -10.186 19.875 1.00 93.19 175 LEU A N 1
ATOM 1319 C CA . LEU A 1 175 ? -3.305 -10.301 18.984 1.00 93.19 175 LEU A CA 1
ATOM 1320 C C . LEU A 1 175 ? -2.282 -11.333 19.483 1.00 93.19 175 LEU A C 1
ATOM 1322 O O . LEU A 1 175 ? -1.770 -12.126 18.697 1.00 93.19 175 LEU A O 1
ATOM 1326 N N . ALA A 1 176 ? -2.010 -11.375 20.789 1.00 90.62 176 ALA A N 1
ATOM 1327 C CA . ALA A 1 176 ? -1.134 -12.391 21.374 1.00 90.62 176 ALA A CA 1
ATOM 1328 C C . ALA A 1 176 ? -1.728 -13.810 21.296 1.00 90.62 176 ALA A C 1
ATOM 1330 O O . ALA A 1 176 ? -0.985 -14.788 21.291 1.00 90.62 176 ALA A O 1
ATOM 1331 N N . ALA A 1 177 ? -3.057 -13.940 21.246 1.00 90.12 177 ALA A N 1
ATOM 1332 C CA . ALA A 1 177 ? -3.728 -15.223 21.062 1.00 90.12 177 ALA A CA 1
ATOM 1333 C C . ALA A 1 177 ? -3.739 -15.685 19.594 1.00 90.12 177 ALA A C 1
ATOM 1335 O O . ALA A 1 177 ? -3.788 -16.891 19.354 1.00 90.12 177 ALA A O 1
ATOM 1336 N N . MET A 1 178 ? -3.679 -14.757 18.630 1.00 89.31 178 MET A N 1
ATOM 1337 C CA . MET A 1 178 ? -3.610 -15.067 17.193 1.00 89.31 178 MET A CA 1
ATOM 1338 C C . MET A 1 178 ? -2.274 -15.698 16.795 1.00 89.31 178 MET A C 1
ATOM 1340 O O . MET A 1 178 ? -2.264 -16.642 16.011 1.00 89.31 178 MET A O 1
ATOM 1344 N N . GLU A 1 179 ? -1.163 -15.213 17.355 1.00 85.12 179 GLU A N 1
ATOM 1345 C CA . GLU A 1 179 ? 0.161 -15.824 17.201 1.00 85.12 179 GLU A CA 1
ATOM 1346 C C . GLU A 1 179 ? 0.883 -15.835 18.557 1.00 85.12 179 GLU A C 1
ATOM 1348 O O . GLU A 1 179 ? 1.471 -14.823 18.958 1.00 85.12 179 GLU A O 1
ATOM 1353 N N . PRO A 1 180 ? 0.813 -16.955 19.300 1.00 73.94 180 PRO A N 1
ATOM 1354 C CA . PRO A 1 180 ? 1.410 -17.057 20.626 1.00 73.94 180 PRO A CA 1
ATOM 1355 C C . PRO A 1 180 ? 2.933 -17.249 20.598 1.00 73.94 180 PRO A C 1
ATOM 1357 O O . PRO A 1 180 ? 3.563 -17.180 21.657 1.00 73.94 180 PRO A O 1
ATOM 1360 N N . LYS A 1 181 ? 3.540 -17.537 19.439 1.00 75.06 181 LYS A N 1
ATOM 1361 C CA . LYS A 1 181 ? 4.996 -17.686 19.310 1.00 75.06 181 LYS A CA 1
ATOM 1362 C C . LYS A 1 181 ? 5.655 -16.338 19.052 1.00 75.06 181 LYS A C 1
ATOM 1364 O O . LYS A 1 181 ? 5.111 -15.513 18.336 1.00 75.06 181 LYS A O 1
ATOM 1369 N N . ASP A 1 182 ? 6.862 -16.146 19.582 1.00 71.81 182 ASP A N 1
ATOM 1370 C CA . ASP A 1 182 ? 7.716 -14.993 19.264 1.00 71.81 182 ASP A CA 1
ATOM 1371 C C . ASP A 1 182 ? 8.076 -14.995 17.758 1.00 71.81 182 ASP A C 1
ATOM 1373 O O . ASP A 1 182 ? 8.391 -16.068 17.233 1.00 71.81 182 ASP A O 1
ATOM 1377 N N . PRO A 1 183 ? 8.016 -13.856 17.034 1.00 81.31 183 PRO A N 1
ATOM 1378 C CA . PRO A 1 183 ? 7.852 -12.476 17.517 1.00 81.31 183 PRO A CA 1
ATOM 1379 C C . PRO A 1 183 ? 6.419 -12.051 17.897 1.00 81.31 183 PRO A C 1
ATOM 1381 O O . PRO A 1 183 ? 6.200 -10.932 18.361 1.00 81.31 183 PRO A O 1
ATOM 1384 N N . GLY A 1 184 ? 5.423 -12.909 17.699 1.00 87.25 184 GLY A N 1
ATOM 1385 C CA . GLY A 1 184 ? 4.010 -12.567 17.791 1.00 87.25 184 GLY A CA 1
ATOM 1386 C C . GLY A 1 184 ? 3.578 -11.668 16.636 1.00 87.25 184 GLY A C 1
ATOM 1387 O O . GLY A 1 184 ? 4.356 -11.356 15.726 1.00 87.25 184 GLY A O 1
ATOM 1388 N N . VAL A 1 185 ? 2.332 -11.204 16.688 1.00 92.31 185 VAL A N 1
ATOM 1389 C CA . VAL A 1 185 ? 1.755 -10.350 15.642 1.00 92.31 185 VAL A CA 1
ATOM 1390 C C . VAL A 1 185 ? 1.346 -8.968 16.148 1.00 92.31 185 VAL A C 1
ATOM 1392 O O . VAL A 1 185 ? 1.241 -8.693 17.350 1.00 92.31 185 VAL A O 1
ATOM 1395 N N . ARG A 1 186 ? 1.132 -8.073 15.186 1.00 91.75 186 ARG A N 1
ATOM 1396 C CA . ARG A 1 186 ? 0.431 -6.795 15.332 1.00 91.75 186 ARG A CA 1
ATOM 1397 C C . ARG A 1 186 ? -0.465 -6.563 14.117 1.00 91.75 186 ARG A C 1
ATOM 1399 O O . ARG A 1 186 ? -0.234 -7.155 13.062 1.00 91.75 186 ARG A O 1
ATOM 1406 N N . LEU A 1 187 ? -1.435 -5.662 14.246 1.00 92.88 187 LEU A N 1
ATOM 1407 C CA . LEU A 1 187 ? -2.248 -5.208 13.115 1.00 92.88 187 LEU A CA 1
ATOM 1408 C C . LEU A 1 187 ? -1.352 -4.690 11.977 1.00 92.88 187 LEU A C 1
ATOM 1410 O O . LEU A 1 187 ? -0.374 -3.964 12.204 1.00 92.88 187 LEU A O 1
ATOM 1414 N N . HIS A 1 188 ? -1.672 -5.097 10.751 1.00 92.38 188 HIS A N 1
ATOM 1415 C CA . HIS A 1 188 ? -1.038 -4.584 9.538 1.00 92.38 188 HIS A CA 1
ATOM 1416 C C . HIS A 1 188 ? -1.934 -3.556 8.857 1.00 92.38 188 HIS A C 1
ATOM 1418 O O . HIS A 1 188 ? -1.522 -2.409 8.697 1.00 92.38 188 HIS A O 1
ATOM 1424 N N . ARG A 1 189 ? -3.155 -3.961 8.504 1.00 92.94 189 ARG A N 1
ATOM 1425 C CA . ARG A 1 189 ? -4.158 -3.124 7.846 1.00 92.94 189 ARG A CA 1
ATOM 1426 C C . ARG A 1 189 ? -5.547 -3.503 8.342 1.00 92.94 189 ARG A C 1
ATOM 1428 O O . ARG A 1 189 ? -5.798 -4.670 8.632 1.00 92.94 189 ARG A O 1
ATOM 1435 N N . PHE A 1 190 ? -6.441 -2.521 8.402 1.00 97.00 190 PHE A N 1
ATOM 1436 C CA . PHE A 1 190 ? -7.871 -2.733 8.595 1.00 97.00 190 PHE A CA 1
ATOM 1437 C C . PHE A 1 190 ? -8.672 -1.840 7.644 1.00 97.00 190 PHE A C 1
ATOM 1439 O O . PHE A 1 190 ? -8.241 -0.730 7.335 1.00 97.00 190 PHE A O 1
ATOM 1446 N N . GLU A 1 191 ? -9.827 -2.321 7.196 1.00 96.69 191 GLU A N 1
ATOM 1447 C CA . GLU A 1 191 ? -10.793 -1.578 6.379 1.00 96.69 191 GLU A CA 1
ATOM 1448 C C . GLU A 1 191 ? -12.220 -2.007 6.748 1.00 96.69 191 GLU A C 1
ATOM 1450 O O . GLU A 1 191 ? -12.430 -3.109 7.263 1.00 96.69 191 GLU A O 1
ATOM 1455 N N . TRP A 1 192 ? -13.205 -1.151 6.479 1.00 97.38 192 TRP A N 1
ATOM 1456 C CA . TRP A 1 192 ? -14.613 -1.535 6.584 1.00 97.38 192 TRP A CA 1
ATOM 1457 C C . TRP A 1 192 ? -14.984 -2.519 5.474 1.00 97.38 192 TRP A C 1
ATOM 1459 O O . TRP A 1 192 ? -14.571 -2.365 4.324 1.00 97.38 192 TRP A O 1
ATOM 1469 N N . VAL A 1 193 ? -15.779 -3.526 5.826 1.00 97.12 193 VAL A N 1
ATOM 1470 C CA . VAL A 1 193 ? -16.518 -4.324 4.848 1.00 97.12 193 VAL A CA 1
ATOM 1471 C C . VAL A 1 193 ? -17.586 -3.409 4.234 1.00 97.12 193 VAL A C 1
ATOM 1473 O O . VAL A 1 193 ? -18.346 -2.808 5.001 1.00 97.12 193 VAL A O 1
ATOM 1476 N N . PRO A 1 194 ? -17.660 -3.277 2.894 1.00 94.56 194 PRO A N 1
ATOM 1477 C CA . PRO A 1 194 ? -18.586 -2.349 2.249 1.00 94.56 194 PRO A CA 1
ATOM 1478 C C . PRO A 1 194 ? -20.033 -2.530 2.714 1.00 94.56 194 PRO A C 1
ATOM 1480 O O . PRO A 1 194 ? -20.553 -3.645 2.759 1.00 94.56 194 PRO A O 1
ATOM 1483 N N . GLY A 1 195 ? -20.686 -1.426 3.075 1.00 91.69 195 GLY A N 1
ATOM 1484 C CA . GLY A 1 195 ? -22.080 -1.405 3.522 1.00 91.69 195 GLY A CA 1
ATOM 1485 C C . GLY A 1 195 ? -22.350 -2.071 4.877 1.00 91.69 195 GLY A C 1
ATOM 1486 O O . GLY A 1 195 ? -23.517 -2.253 5.230 1.00 91.69 195 GLY A O 1
ATOM 1487 N N . ALA A 1 196 ? -21.315 -2.431 5.641 1.00 93.25 196 ALA A N 1
ATOM 1488 C CA . ALA A 1 196 ? -21.446 -3.111 6.924 1.00 93.25 196 ALA A CA 1
ATOM 1489 C C . ALA A 1 196 ? -20.696 -2.391 8.052 1.00 93.25 196 ALA A C 1
ATOM 1491 O O . ALA A 1 196 ? -19.738 -1.649 7.845 1.00 93.25 196 ALA A O 1
ATOM 1492 N N . HIS A 1 197 ? -21.096 -2.676 9.291 1.00 96.44 197 HIS A N 1
ATOM 1493 C CA . HIS A 1 197 ? -20.363 -2.275 10.495 1.00 96.44 197 HIS A CA 1
ATOM 1494 C C . HIS A 1 197 ? -19.339 -3.330 10.919 1.00 96.44 197 HIS A C 1
ATOM 1496 O O . HIS A 1 197 ? -19.034 -3.478 12.099 1.00 96.44 197 HIS A O 1
ATOM 1502 N N . THR A 1 198 ? -18.782 -4.064 9.963 1.00 98.00 198 THR A N 1
ATOM 1503 C CA . THR A 1 198 ? -17.741 -5.061 10.203 1.00 98.00 198 THR A CA 1
ATOM 1504 C C . THR A 1 198 ? -16.418 -4.528 9.673 1.00 98.00 198 THR A C 1
ATOM 1506 O O . THR A 1 198 ? -16.350 -4.031 8.553 1.00 98.00 198 THR A O 1
ATOM 1509 N N . LEU A 1 199 ? -15.359 -4.625 10.471 1.00 98.12 199 LEU A N 1
ATOM 1510 C CA . LEU A 1 199 ? -13.995 -4.345 10.036 1.00 98.12 199 LEU A CA 1
ATOM 1511 C C . LEU A 1 199 ? -13.313 -5.646 9.647 1.00 98.12 199 LEU A C 1
ATOM 1513 O O . LEU A 1 199 ? -13.292 -6.590 10.435 1.00 98.12 199 LEU A O 1
ATOM 1517 N N . ALA A 1 200 ? -12.704 -5.663 8.470 1.00 98.38 200 ALA A N 1
ATOM 1518 C CA . ALA A 1 200 ? -11.752 -6.684 8.082 1.00 98.38 200 ALA A CA 1
ATOM 1519 C C . ALA A 1 200 ? -10.336 -6.213 8.415 1.00 98.38 200 ALA A C 1
ATOM 1521 O O . ALA A 1 200 ? -9.996 -5.054 8.170 1.00 98.38 200 ALA A O 1
ATOM 1522 N N . PHE A 1 201 ? -9.501 -7.093 8.958 1.00 98.12 201 PHE A N 1
ATOM 1523 C CA . PHE A 1 201 ? -8.099 -6.790 9.220 1.00 98.12 201 PHE A CA 1
ATOM 1524 C C . PHE A 1 201 ? -7.202 -8.011 9.046 1.00 98.12 201 PHE A C 1
ATOM 1526 O O . PHE A 1 201 ? -7.625 -9.150 9.229 1.00 98.12 201 PHE A O 1
ATOM 1533 N N . ASN A 1 202 ? -5.939 -7.757 8.734 1.00 97.00 202 ASN A N 1
ATOM 1534 C CA . ASN A 1 202 ? -4.890 -8.768 8.707 1.00 97.00 202 ASN A CA 1
ATOM 1535 C C . ASN A 1 202 ? -3.734 -8.358 9.624 1.00 97.00 202 ASN A C 1
ATOM 1537 O O . ASN A 1 202 ? -3.629 -7.215 10.098 1.00 97.00 202 ASN A O 1
ATOM 1541 N N . THR A 1 203 ? -2.867 -9.318 9.909 1.00 94.94 203 THR A N 1
ATOM 1542 C CA . THR A 1 203 ? -1.769 -9.150 10.847 1.00 94.94 203 THR A CA 1
ATOM 1543 C C . THR A 1 203 ? -0.413 -9.319 10.173 1.00 94.94 203 THR A C 1
ATOM 1545 O O . THR A 1 203 ? -0.268 -9.872 9.082 1.00 94.94 203 THR A O 1
ATOM 1548 N N . ARG A 1 204 ? 0.615 -8.784 10.829 1.00 90.81 204 ARG A N 1
ATOM 1549 C CA . ARG A 1 204 ? 2.018 -8.960 10.456 1.00 90.81 204 ARG A CA 1
ATOM 1550 C C . ARG A 1 204 ? 2.847 -9.325 11.671 1.00 90.81 204 ARG A C 1
ATOM 1552 O O . ARG A 1 204 ? 2.532 -8.903 12.787 1.00 90.81 204 ARG A O 1
ATOM 1559 N N . LEU A 1 205 ? 3.948 -10.025 11.433 1.00 87.94 205 LEU A N 1
ATOM 1560 C CA . LEU A 1 205 ? 4.910 -10.366 12.472 1.00 87.94 205 LEU A CA 1
ATOM 1561 C C . LEU A 1 205 ? 5.510 -9.101 13.106 1.00 87.94 205 LEU A C 1
ATOM 1563 O O . LEU A 1 205 ? 5.788 -8.098 12.434 1.00 87.94 205 LEU A O 1
ATOM 1567 N N . ARG A 1 206 ? 5.734 -9.141 14.422 1.00 84.56 206 ARG A N 1
ATOM 1568 C CA . ARG A 1 206 ? 6.315 -8.034 15.199 1.00 84.56 206 ARG A CA 1
ATOM 1569 C C . ARG A 1 206 ? 7.842 -8.021 15.091 1.00 84.56 206 ARG A C 1
ATOM 1571 O O . ARG A 1 206 ? 8.571 -8.257 16.049 1.00 84.56 206 ARG A O 1
ATOM 1578 N N . MET A 1 207 ? 8.339 -7.731 13.899 1.00 75.19 207 MET A N 1
ATOM 1579 C CA . MET A 1 207 ? 9.775 -7.709 13.624 1.00 75.19 207 MET A CA 1
ATOM 1580 C C . MET A 1 207 ? 10.376 -6.311 13.827 1.00 75.19 207 MET A C 1
ATOM 1582 O O . MET A 1 207 ? 9.700 -5.296 13.647 1.00 75.19 207 MET A O 1
ATOM 1586 N N . ALA A 1 208 ? 11.661 -6.256 14.197 1.00 66.81 208 ALA A N 1
ATOM 1587 C CA . ALA A 1 208 ? 12.401 -4.997 14.342 1.00 66.81 208 ALA A CA 1
ATOM 1588 C C . ALA A 1 208 ? 12.682 -4.315 12.990 1.00 66.81 208 ALA A C 1
ATOM 1590 O O . ALA A 1 208 ? 12.757 -3.090 12.921 1.00 66.81 208 ALA A O 1
ATOM 1591 N N . ILE A 1 209 ? 12.830 -5.114 11.930 1.00 60.44 209 ILE A N 1
ATOM 1592 C CA . ILE A 1 209 ? 13.018 -4.688 10.541 1.00 60.44 209 ILE A CA 1
ATOM 1593 C C . ILE A 1 209 ? 12.193 -5.598 9.624 1.00 60.44 209 ILE A C 1
ATOM 1595 O O . ILE A 1 209 ? 12.011 -6.775 9.933 1.00 60.44 209 ILE A O 1
ATOM 1599 N N . GLY A 1 210 ? 11.706 -5.051 8.510 1.00 63.16 210 GLY A N 1
ATOM 1600 C CA . GLY A 1 210 ? 10.867 -5.765 7.548 1.00 63.16 210 GLY A CA 1
ATOM 1601 C C . GLY A 1 210 ? 9.376 -5.797 7.870 1.00 63.16 210 GLY A C 1
ATOM 1602 O O . GLY A 1 210 ? 8.910 -5.377 8.932 1.00 63.16 210 GLY A O 1
ATOM 1603 N N . GLN A 1 211 ? 8.615 -6.278 6.891 1.00 72.38 211 GLN A N 1
ATOM 1604 C CA . GLN A 1 211 ? 7.174 -6.465 6.980 1.00 72.38 211 GLN A CA 1
ATOM 1605 C C . GLN A 1 211 ? 6.829 -7.820 6.388 1.00 72.38 211 GLN A C 1
ATOM 1607 O O . GLN A 1 211 ? 6.836 -8.013 5.175 1.00 72.38 211 GLN A O 1
ATOM 1612 N N . VAL A 1 212 ? 6.525 -8.749 7.283 1.00 83.06 212 VAL A N 1
ATOM 1613 C CA . VAL A 1 212 ? 6.062 -10.084 6.936 1.00 83.06 212 VAL A CA 1
ATOM 1614 C C . VAL A 1 212 ? 4.615 -10.163 7.369 1.00 83.06 212 VAL A C 1
ATOM 1616 O O . VAL A 1 212 ? 4.322 -10.124 8.566 1.00 83.06 212 VAL A O 1
ATOM 1619 N N . LEU A 1 213 ? 3.721 -10.209 6.391 1.00 88.00 213 LEU A N 1
ATOM 1620 C CA . LEU A 1 213 ? 2.318 -10.497 6.635 1.00 88.00 213 LEU A CA 1
ATOM 1621 C C . LEU A 1 213 ? 2.189 -11.923 7.168 1.00 88.00 213 LEU A C 1
ATOM 1623 O O . LEU A 1 213 ? 2.894 -12.827 6.730 1.00 88.00 213 LEU A O 1
ATOM 1627 N N . ASN A 1 214 ? 1.282 -12.108 8.119 1.00 89.12 214 ASN A N 1
ATOM 1628 C CA . ASN A 1 214 ? 0.900 -13.436 8.590 1.00 89.12 214 ASN A CA 1
ATOM 1629 C C . ASN A 1 214 ? 0.029 -14.174 7.554 1.00 89.12 214 ASN A C 1
ATOM 1631 O O . ASN A 1 214 ? -0.311 -15.342 7.738 1.00 89.12 214 ASN A O 1
ATOM 1635 N N . ASP A 1 215 ? -0.361 -13.461 6.489 1.00 90.31 215 ASP A N 1
ATOM 1636 C CA . ASP A 1 215 ? -1.297 -13.892 5.462 1.00 90.31 215 ASP A CA 1
ATOM 1637 C C . ASP A 1 215 ? -2.544 -14.511 6.102 1.00 90.31 215 ASP A C 1
ATOM 1639 O O . ASP A 1 215 ? -2.900 -15.654 5.847 1.00 90.31 215 ASP A O 1
ATOM 1643 N N . ASP A 1 216 ? -3.192 -13.765 6.992 1.00 94.88 216 ASP A N 1
ATOM 1644 C CA . ASP A 1 216 ? -4.471 -14.098 7.615 1.00 94.88 216 ASP A CA 1
ATOM 1645 C C . ASP A 1 216 ? -5.538 -13.062 7.232 1.00 94.88 216 ASP A C 1
ATOM 1647 O O . ASP A 1 216 ? -5.251 -12.060 6.571 1.00 94.88 216 ASP A O 1
ATOM 1651 N N . LEU A 1 217 ? -6.792 -13.324 7.600 1.00 97.75 217 LEU A N 1
ATOM 1652 C CA . LEU A 1 217 ? -7.868 -12.345 7.491 1.00 97.75 217 LEU A CA 1
ATOM 1653 C C . LEU A 1 217 ? -8.885 -12.575 8.603 1.00 97.75 217 LEU A C 1
ATOM 1655 O O . LEU A 1 217 ? -9.426 -13.670 8.761 1.00 97.75 217 LEU A O 1
ATOM 1659 N N . HIS A 1 218 ? -9.161 -11.525 9.358 1.00 97.81 218 HIS A N 1
ATOM 1660 C CA . HIS A 1 218 ? -10.055 -11.533 10.505 1.00 97.81 218 HIS A CA 1
ATOM 1661 C C . HIS A 1 218 ? -11.158 -10.506 10.302 1.00 97.81 218 HIS A C 1
ATOM 1663 O O . HIS A 1 218 ? -10.950 -9.479 9.655 1.00 97.81 218 HIS A O 1
ATOM 1669 N N . LEU A 1 219 ? -12.321 -10.778 10.880 1.00 98.12 219 LEU A N 1
ATOM 1670 C CA . LEU A 1 219 ? -13.464 -9.882 10.916 1.00 98.12 219 LEU A CA 1
ATOM 1671 C C . LEU A 1 219 ? -13.773 -9.523 12.365 1.00 98.12 219 LEU A C 1
ATOM 1673 O O . LEU A 1 219 ? -13.750 -10.383 13.248 1.00 98.12 219 LEU A O 1
ATOM 1677 N N . VAL A 1 220 ? -14.099 -8.259 12.609 1.00 98.31 220 VAL A N 1
ATOM 1678 C CA . VAL A 1 220 ? -14.664 -7.818 13.881 1.00 98.31 220 VAL A CA 1
ATOM 1679 C C . VAL A 1 220 ? -15.869 -6.927 13.641 1.00 98.31 220 VAL A C 1
ATOM 1681 O O . VAL A 1 220 ? -15.785 -5.889 12.985 1.00 98.31 220 VAL A O 1
ATOM 1684 N N . ASP A 1 221 ? -17.011 -7.341 14.172 1.00 98.00 221 ASP A N 1
ATOM 1685 C CA . ASP A 1 221 ? -18.232 -6.557 14.116 1.00 98.00 221 ASP A CA 1
ATOM 1686 C C . ASP A 1 221 ? -18.148 -5.415 15.134 1.00 98.00 221 ASP A C 1
ATOM 1688 O O . ASP A 1 221 ? -17.948 -5.623 16.335 1.00 98.00 221 ASP A O 1
ATOM 1692 N N . ALA A 1 222 ? -18.265 -4.182 14.656 1.00 97.56 222 ALA A N 1
ATOM 1693 C CA . ALA A 1 222 ? -18.103 -3.014 15.492 1.00 97.56 222 ALA A CA 1
ATOM 1694 C C . ALA A 1 222 ? -19.246 -2.884 16.500 1.00 97.56 222 ALA A C 1
ATOM 1696 O O . ALA A 1 222 ? -19.014 -2.343 17.573 1.00 97.56 222 ALA A O 1
ATOM 1697 N N . ASP A 1 223 ? -20.461 -3.355 16.229 1.00 94.94 223 ASP A N 1
ATOM 1698 C CA . ASP A 1 223 ? -21.612 -3.172 17.121 1.00 94.94 223 ASP A CA 1
ATOM 1699 C C . ASP A 1 223 ? -21.664 -4.223 18.236 1.00 94.94 223 ASP A C 1
ATOM 1701 O O . ASP A 1 223 ? -21.840 -3.904 19.418 1.00 94.94 223 ASP A O 1
ATOM 1705 N N . THR A 1 224 ? -21.462 -5.483 17.875 1.00 95.81 224 THR A N 1
ATOM 1706 C CA . THR A 1 224 ? -21.536 -6.648 18.763 1.00 95.81 224 THR A CA 1
ATOM 1707 C C . THR A 1 224 ? -20.193 -6.985 19.406 1.00 95.81 224 THR A C 1
ATOM 1709 O O . THR A 1 224 ? -20.178 -7.517 20.521 1.00 95.81 224 THR A O 1
ATOM 1712 N N . ARG A 1 225 ? -19.075 -6.599 18.768 1.00 95.19 225 ARG A N 1
ATOM 1713 C CA . ARG A 1 225 ? -17.693 -7.014 19.087 1.00 95.19 225 ARG A CA 1
ATOM 1714 C C . ARG A 1 225 ? -17.441 -8.503 18.864 1.00 95.19 225 ARG A C 1
ATOM 1716 O O . ARG A 1 225 ? -16.514 -9.063 19.447 1.00 95.19 225 ARG A O 1
ATOM 1723 N N . GLU A 1 226 ? -18.277 -9.151 18.059 1.00 96.31 226 GLU A N 1
ATOM 1724 C CA . GLU A 1 226 ? -18.010 -10.509 17.613 1.00 96.31 226 GLU A CA 1
ATOM 1725 C C . GLU A 1 226 ? -16.767 -10.514 16.722 1.00 96.31 226 GLU A C 1
ATOM 1727 O O . GLU A 1 226 ? -16.651 -9.712 15.797 1.00 96.31 226 GLU A O 1
ATOM 1732 N N . HIS A 1 227 ? -15.826 -11.398 17.044 1.00 95.00 227 HIS A N 1
ATOM 1733 C CA . HIS A 1 227 ? -14.584 -11.577 16.308 1.00 95.00 227 HIS A CA 1
ATOM 1734 C C . HIS A 1 227 ? -14.590 -12.944 15.628 1.00 95.00 227 HIS A C 1
ATOM 1736 O O . HIS A 1 227 ? -14.881 -13.962 16.265 1.00 95.00 227 HIS A O 1
ATOM 1742 N N . THR A 1 228 ? -14.235 -12.981 14.349 1.00 95.00 228 THR A N 1
ATOM 1743 C CA . THR A 1 228 ? -14.220 -14.201 13.542 1.00 95.00 228 THR A CA 1
ATOM 1744 C C . THR A 1 228 ? -12.935 -14.273 12.732 1.00 95.00 228 THR A C 1
ATOM 1746 O O . THR A 1 228 ? -12.549 -13.314 12.071 1.00 95.00 228 THR A O 1
ATOM 1749 N N . VAL A 1 229 ? -12.284 -15.434 12.749 1.00 95.88 229 VAL A N 1
ATOM 1750 C CA . VAL A 1 229 ? -11.183 -15.728 11.827 1.00 95.88 229 VAL A CA 1
ATOM 1751 C C . VAL A 1 229 ? -11.807 -16.152 10.501 1.00 95.88 229 VAL A C 1
ATOM 1753 O O . VAL A 1 229 ? -12.403 -17.226 10.432 1.00 95.88 229 VAL A O 1
ATOM 1756 N N . LEU A 1 230 ? -11.699 -15.313 9.471 1.00 97.19 230 LEU A N 1
ATOM 1757 C CA . LEU A 1 230 ? -12.203 -15.633 8.134 1.00 97.19 230 LEU A CA 1
ATOM 1758 C C . LEU A 1 230 ? -11.212 -16.533 7.389 1.00 97.19 230 LEU A C 1
ATOM 1760 O O . LEU A 1 230 ? -11.600 -17.538 6.802 1.00 97.19 230 LEU A O 1
ATOM 1764 N N . LEU A 1 231 ? -9.922 -16.193 7.455 1.00 95.88 231 LEU A N 1
ATOM 1765 C CA . LEU A 1 231 ? -8.821 -16.963 6.882 1.00 95.88 231 LEU A CA 1
ATOM 1766 C C . LEU A 1 231 ? -7.721 -17.131 7.927 1.00 95.88 231 LEU A C 1
ATOM 1768 O O . LEU A 1 231 ? -7.267 -16.158 8.529 1.00 95.88 231 LEU A O 1
ATOM 1772 N N . SER A 1 232 ? -7.291 -18.377 8.129 1.00 92.19 232 SER A N 1
ATOM 1773 C CA . SER A 1 232 ? -6.198 -18.688 9.056 1.00 92.19 232 SER A CA 1
ATOM 1774 C C . SER A 1 232 ? -4.852 -18.182 8.510 1.00 92.19 232 SER A C 1
ATOM 1776 O O . SER A 1 232 ? -4.752 -17.914 7.309 1.00 92.19 232 SER A O 1
ATOM 1778 N N . PRO A 1 233 ? -3.803 -18.090 9.350 1.00 88.94 233 PRO A N 1
ATOM 1779 C CA . PRO A 1 233 ? -2.456 -17.740 8.898 1.00 88.94 233 PRO A CA 1
ATOM 1780 C C . PRO A 1 233 ? -1.992 -18.578 7.699 1.00 88.94 233 PRO A C 1
ATOM 1782 O O . PRO A 1 233 ? -2.211 -19.793 7.654 1.00 88.94 233 PRO A O 1
ATOM 1785 N N . GLY A 1 234 ? -1.377 -17.922 6.717 1.00 86.06 234 GLY A N 1
ATOM 1786 C CA . GLY A 1 234 ? -0.973 -18.504 5.434 1.00 86.06 234 GLY A CA 1
ATOM 1787 C C . GLY A 1 234 ? -2.097 -18.710 4.405 1.00 86.06 234 GLY A C 1
ATOM 1788 O O . GLY A 1 234 ? -1.816 -19.182 3.304 1.00 86.06 234 GLY A O 1
ATOM 1789 N N . GLN A 1 235 ? -3.360 -18.401 4.725 1.00 86.75 235 GLN A N 1
ATOM 1790 C CA . GLN A 1 235 ? -4.499 -18.550 3.801 1.00 86.75 235 GLN A CA 1
ATOM 1791 C C . GLN A 1 235 ? -5.027 -17.215 3.248 1.00 86.75 235 GLN A C 1
ATOM 1793 O O . GLN A 1 235 ? -5.763 -17.214 2.258 1.00 86.75 235 GLN A O 1
ATOM 1798 N N . GLY A 1 236 ? -4.695 -16.104 3.893 1.00 93.75 236 GLY A N 1
ATOM 1799 C CA . GLY A 1 236 ? -5.023 -14.727 3.535 1.00 93.75 236 GLY A CA 1
ATOM 1800 C C . GLY A 1 236 ? -3.920 -14.034 2.731 1.00 93.75 236 GLY A C 1
ATOM 1801 O O . GLY A 1 236 ? -3.326 -14.623 1.829 1.00 93.75 236 GLY A O 1
ATOM 1802 N N . GLY A 1 237 ? -3.707 -12.752 3.028 1.00 92.94 237 GLY A N 1
ATOM 1803 C CA . GLY A 1 237 ? -2.790 -11.867 2.312 1.00 92.94 237 GLY A CA 1
ATOM 1804 C C . GLY A 1 237 ? -3.234 -10.409 2.407 1.00 92.94 237 GLY A C 1
ATOM 1805 O O . GLY A 1 237 ? -3.982 -10.028 3.313 1.00 92.94 237 GLY A O 1
ATOM 1806 N N . GLU A 1 238 ? -2.820 -9.585 1.447 1.00 96.44 238 GLU A N 1
ATOM 1807 C CA . GLU A 1 238 ? -3.504 -8.311 1.206 1.00 96.44 238 GLU A CA 1
ATOM 1808 C C . GLU A 1 238 ? -4.918 -8.578 0.686 1.00 96.44 238 GLU A C 1
ATOM 1810 O O . GLU A 1 238 ? -5.130 -9.497 -0.105 1.00 96.44 238 GLU A O 1
ATOM 1815 N N . PHE A 1 239 ? -5.887 -7.775 1.119 1.00 98.00 239 PHE A N 1
ATOM 1816 C CA . PHE A 1 239 ? -7.299 -8.001 0.816 1.00 98.00 239 PHE A CA 1
ATOM 1817 C C . PHE A 1 239 ? -7.951 -6.772 0.175 1.00 98.00 239 PHE A C 1
ATOM 1819 O O . PHE A 1 239 ? -7.657 -5.622 0.525 1.00 98.00 239 PHE A O 1
ATOM 1826 N N . TYR A 1 240 ? -8.846 -7.033 -0.780 1.00 97.88 240 TYR A N 1
ATOM 1827 C CA . TYR A 1 240 ? -9.594 -6.018 -1.519 1.00 97.88 240 TYR A CA 1
ATOM 1828 C C . TYR A 1 240 ? -11.025 -6.503 -1.748 1.00 97.88 240 TYR A C 1
ATOM 1830 O O . TYR A 1 240 ? -11.245 -7.411 -2.552 1.00 97.88 240 TYR A O 1
ATOM 1838 N N . TYR A 1 241 ? -11.989 -5.898 -1.056 1.00 97.88 241 TYR A N 1
ATOM 1839 C CA . TYR A 1 241 ? -13.407 -6.193 -1.257 1.00 97.88 241 TYR A CA 1
ATOM 1840 C C . TYR A 1 241 ? -13.897 -5.670 -2.608 1.00 97.88 241 TYR A C 1
ATOM 1842 O O . TYR A 1 241 ? -13.467 -4.605 -3.064 1.00 97.88 241 TYR A O 1
ATOM 1850 N N . SER A 1 242 ? -14.816 -6.409 -3.226 1.00 97.25 242 SER A N 1
ATOM 1851 C CA . SER A 1 242 ? -15.652 -5.890 -4.301 1.00 97.25 242 SER A CA 1
ATOM 1852 C C . SER A 1 242 ? -16.535 -4.742 -3.771 1.00 97.25 242 SER A C 1
ATOM 1854 O O . SER A 1 242 ? -16.874 -4.734 -2.586 1.00 97.25 242 SER A O 1
ATOM 1856 N N . PRO A 1 243 ? -16.921 -3.750 -4.596 1.00 94.88 243 PRO A N 1
ATOM 1857 C CA . PRO A 1 243 ? -17.708 -2.596 -4.140 1.00 94.88 243 PRO A CA 1
ATOM 1858 C C . PRO A 1 243 ? -19.047 -2.925 -3.463 1.00 94.88 243 PRO A C 1
ATOM 1860 O O . PRO A 1 243 ? -19.504 -2.172 -2.611 1.00 94.88 243 PRO A O 1
ATOM 1863 N N . ASP A 1 244 ? -19.674 -4.039 -3.834 1.00 95.31 244 ASP A N 1
ATOM 1864 C CA . ASP A 1 244 ? -20.902 -4.567 -3.220 1.00 95.31 244 ASP A CA 1
ATOM 1865 C C . ASP A 1 244 ? -20.650 -5.428 -1.967 1.00 95.31 244 ASP A C 1
ATOM 1867 O O . ASP A 1 244 ? -21.601 -5.923 -1.365 1.00 95.31 244 ASP A O 1
ATOM 1871 N N . GLY A 1 245 ? -19.384 -5.631 -1.590 1.00 96.12 245 GLY A N 1
ATOM 1872 C CA . GLY A 1 245 ? -18.972 -6.393 -0.414 1.00 96.12 245 GLY A CA 1
ATOM 1873 C C . GLY A 1 245 ? -19.190 -7.904 -0.516 1.00 96.12 245 GLY A C 1
ATOM 1874 O O . GLY A 1 245 ? -19.070 -8.580 0.500 1.00 96.12 245 GLY A O 1
ATOM 1875 N N . SER A 1 246 ? -19.526 -8.442 -1.694 1.00 95.88 246 SER A N 1
ATOM 1876 C CA . SER A 1 246 ? -19.855 -9.864 -1.870 1.00 95.88 246 SER A CA 1
ATOM 1877 C C . SER A 1 246 ? -18.635 -10.767 -2.072 1.00 95.88 246 SER A C 1
ATOM 1879 O O . SER A 1 246 ? -18.685 -11.942 -1.712 1.00 95.88 246 SER A O 1
ATOM 1881 N N . GLU A 1 247 ? -17.531 -10.227 -2.588 1.00 97.81 247 GLU A N 1
ATOM 1882 C CA . GLU A 1 247 ? -16.301 -10.961 -2.876 1.00 97.81 247 GLU A CA 1
ATOM 1883 C C . GLU A 1 247 ? -15.057 -10.245 -2.341 1.00 97.81 247 GLU A C 1
ATOM 1885 O O . GLU A 1 247 ? -15.031 -9.029 -2.145 1.00 97.81 247 GLU A O 1
ATOM 1890 N N . ILE A 1 248 ? -13.983 -11.009 -2.151 1.00 98.50 248 ILE A N 1
ATOM 1891 C CA . ILE A 1 248 ? -12.679 -10.524 -1.710 1.00 98.50 248 ILE A CA 1
ATOM 1892 C C . ILE A 1 248 ? -11.608 -11.046 -2.664 1.00 98.50 248 ILE A C 1
ATOM 1894 O O . ILE A 1 248 ? -11.475 -12.250 -2.888 1.00 98.50 248 ILE A O 1
ATOM 1898 N N . ALA A 1 249 ? -10.789 -10.138 -3.189 1.00 98.56 249 ALA A N 1
ATOM 1899 C CA . ALA A 1 249 ? -9.523 -10.502 -3.804 1.00 98.56 249 ALA A CA 1
ATOM 1900 C C . ALA A 1 249 ? -8.448 -10.607 -2.720 1.00 98.56 249 ALA A C 1
ATOM 1902 O O . ALA A 1 249 ? -8.147 -9.621 -2.045 1.00 98.56 249 ALA A O 1
ATOM 1903 N N . ILE A 1 250 ? -7.871 -11.799 -2.574 1.00 98.38 250 ILE A N 1
ATOM 1904 C CA . ILE A 1 250 ? -6.748 -12.073 -1.677 1.00 98.38 250 ILE A CA 1
ATOM 1905 C C . ILE A 1 250 ? -5.474 -12.111 -2.511 1.00 98.38 250 ILE A C 1
ATOM 1907 O O . ILE A 1 250 ? -5.379 -12.867 -3.481 1.00 98.38 250 ILE A O 1
ATOM 1911 N N . VAL A 1 251 ? -4.496 -11.292 -2.148 1.00 97.50 251 VAL A N 1
ATOM 1912 C CA . VAL A 1 251 ? -3.251 -11.126 -2.891 1.00 97.50 251 VAL A CA 1
ATOM 1913 C C . VAL A 1 251 ? -2.082 -11.589 -2.039 1.00 97.50 251 VAL A C 1
ATOM 1915 O O . VAL A 1 251 ? -1.901 -11.127 -0.915 1.00 97.50 251 VAL A O 1
ATOM 1918 N N . THR A 1 252 ? -1.261 -12.459 -2.615 1.00 93.06 252 THR A N 1
ATOM 1919 C CA . THR A 1 252 ? 0.044 -12.863 -2.082 1.00 93.06 252 THR A CA 1
ATOM 1920 C C . THR A 1 252 ? 1.151 -12.360 -3.020 1.00 93.06 252 THR A C 1
ATOM 1922 O O . THR A 1 252 ? 0.858 -11.849 -4.107 1.00 93.06 252 THR A O 1
ATOM 1925 N N . PRO A 1 253 ? 2.444 -12.520 -2.689 1.00 88.38 253 PRO A N 1
ATOM 1926 C CA . PRO A 1 253 ? 3.520 -12.047 -3.557 1.00 88.38 253 PRO A CA 1
ATOM 1927 C C . PRO A 1 253 ? 3.606 -12.679 -4.955 1.00 88.38 253 PRO A C 1
ATOM 1929 O O . PRO A 1 253 ? 4.350 -12.169 -5.789 1.00 88.38 253 PRO A O 1
ATOM 1932 N N . GLY A 1 254 ? 2.883 -13.770 -5.232 1.00 90.12 254 GLY A N 1
ATOM 1933 C CA . GLY A 1 254 ? 2.915 -14.457 -6.532 1.00 90.12 254 GLY A CA 1
ATOM 1934 C C . GLY A 1 254 ? 1.551 -14.881 -7.076 1.00 90.12 254 GLY A C 1
ATOM 1935 O O . GLY A 1 254 ? 1.482 -15.504 -8.139 1.00 90.12 254 GLY A O 1
ATOM 1936 N N . SER A 1 255 ? 0.458 -14.583 -6.374 1.00 96.00 255 SER A N 1
ATOM 1937 C CA . SER A 1 255 ? -0.874 -15.010 -6.794 1.00 96.00 255 SER A CA 1
ATOM 1938 C C . SER A 1 255 ? -1.979 -14.079 -6.322 1.00 96.00 255 SER A C 1
ATOM 1940 O O . SER A 1 255 ? -1.873 -13.401 -5.302 1.00 96.00 255 SER A O 1
ATOM 1942 N N . ILE A 1 256 ? -3.072 -14.093 -7.081 1.00 98.31 256 ILE A N 1
ATOM 1943 C CA . ILE A 1 256 ? -4.357 -13.515 -6.700 1.00 98.31 256 ILE A CA 1
ATOM 1944 C C . ILE A 1 256 ? -5.367 -14.654 -6.614 1.00 98.31 256 ILE A C 1
ATOM 1946 O O . ILE A 1 256 ? -5.431 -15.508 -7.503 1.00 98.31 256 ILE A O 1
ATOM 1950 N N . HIS A 1 257 ? -6.148 -14.647 -5.543 1.00 97.44 257 HIS A N 1
ATOM 1951 C CA . HIS A 1 257 ? -7.247 -15.562 -5.266 1.00 97.44 257 HIS A CA 1
ATOM 1952 C C . HIS A 1 257 ? -8.538 -14.744 -5.165 1.00 97.44 257 HIS A C 1
ATOM 1954 O O . HIS A 1 257 ? -8.491 -13.570 -4.797 1.00 97.44 257 HIS A O 1
ATOM 1960 N N . LEU A 1 258 ? -9.676 -15.362 -5.468 1.00 98.38 258 LEU A N 1
ATOM 1961 C CA . LEU A 1 258 ? -10.997 -14.793 -5.187 1.00 98.38 258 LEU A CA 1
ATOM 1962 C C . LEU A 1 258 ? -11.716 -15.677 -4.177 1.00 98.38 258 LEU A C 1
ATOM 1964 O O . LEU A 1 258 ? -11.575 -16.898 -4.217 1.00 98.38 258 LEU A O 1
ATOM 1968 N N . ILE A 1 259 ? -12.474 -15.075 -3.278 1.00 97.94 259 ILE A N 1
ATOM 1969 C CA . ILE A 1 259 ? -13.268 -15.776 -2.273 1.00 97.94 259 ILE A CA 1
ATOM 1970 C C . ILE A 1 259 ? -14.539 -14.975 -2.011 1.00 97.94 259 ILE A C 1
ATOM 1972 O O . ILE A 1 259 ? -14.504 -13.746 -2.079 1.00 97.94 259 ILE A O 1
ATOM 1976 N N . ASP A 1 260 ? -15.642 -15.651 -1.710 1.00 97.00 260 ASP A N 1
ATOM 1977 C CA . ASP A 1 260 ? -16.850 -14.963 -1.262 1.00 97.00 260 ASP A CA 1
ATOM 1978 C C . ASP A 1 260 ? -16.568 -14.303 0.103 1.00 97.00 260 ASP A C 1
ATOM 1980 O O . ASP A 1 260 ? -15.734 -14.772 0.887 1.00 97.00 260 ASP A O 1
ATOM 1984 N N . ALA A 1 261 ? -17.250 -13.202 0.412 1.00 95.25 261 ALA A N 1
ATOM 1985 C CA . ALA A 1 261 ? -17.008 -12.438 1.638 1.00 95.25 261 ALA A CA 1
ATOM 1986 C C . ALA A 1 261 ? -17.322 -13.208 2.935 1.00 95.25 261 ALA A C 1
ATOM 1988 O O . ALA A 1 261 ? -16.814 -12.859 4.000 1.00 95.25 261 ALA A O 1
ATOM 1989 N N . ASP A 1 262 ? -18.115 -14.278 2.848 1.00 92.94 262 ASP A N 1
ATOM 1990 C CA . ASP A 1 262 ? -18.386 -15.209 3.948 1.00 92.94 262 ASP A CA 1
ATOM 1991 C C . ASP A 1 262 ? -17.318 -16.315 4.099 1.00 92.94 262 ASP A C 1
ATOM 1993 O O . ASP A 1 262 ? -17.407 -17.149 5.002 1.00 92.94 262 ASP A O 1
ATOM 1997 N N . GLY A 1 263 ? -16.296 -16.321 3.235 1.00 93.69 263 GLY A N 1
ATOM 1998 C CA . GLY A 1 263 ? -15.230 -17.322 3.193 1.00 93.69 263 GLY A CA 1
ATOM 1999 C C . GLY A 1 263 ? -15.551 -18.538 2.314 1.00 93.69 263 GLY A C 1
ATOM 2000 O O . GLY A 1 263 ? -14.734 -19.458 2.208 1.00 93.69 263 GLY A O 1
ATOM 2001 N N . GLY A 1 264 ? -16.728 -18.569 1.685 1.00 93.88 264 GLY A N 1
ATOM 2002 C CA . GLY A 1 264 ? -17.147 -19.591 0.736 1.00 93.88 264 GLY A CA 1
ATOM 2003 C C 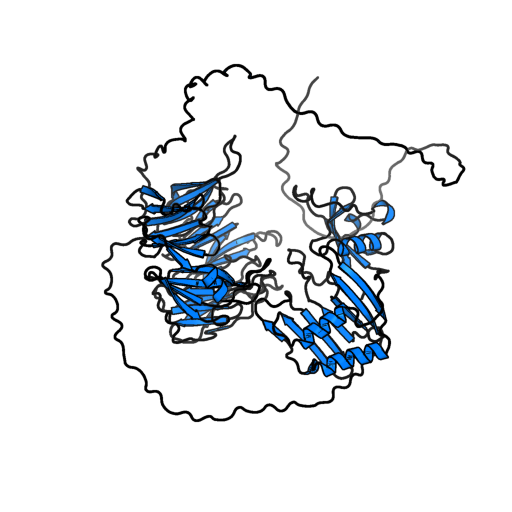. GLY A 1 264 ? -16.471 -19.473 -0.633 1.00 93.88 264 GLY A C 1
ATOM 2004 O O . GLY A 1 264 ? -15.724 -18.540 -0.914 1.00 93.88 264 GLY A O 1
ATOM 2005 N N . ASN A 1 265 ? -16.724 -20.465 -1.498 1.00 95.06 265 ASN A N 1
ATOM 2006 C CA . ASN A 1 265 ? -16.386 -20.432 -2.933 1.00 95.06 265 ASN A CA 1
ATOM 2007 C C . ASN A 1 265 ? -14.958 -19.938 -3.254 1.00 95.06 265 ASN A C 1
ATOM 2009 O O . ASN A 1 265 ? -14.723 -19.184 -4.198 1.00 95.06 265 ASN A O 1
ATOM 2013 N N . ARG A 1 266 ? -13.973 -20.363 -2.458 1.00 95.56 266 ARG A N 1
ATOM 2014 C CA . ARG A 1 266 ? -12.580 -19.980 -2.677 1.00 95.56 266 ARG A CA 1
ATOM 2015 C C . ARG A 1 266 ? -12.082 -20.496 -4.029 1.00 95.56 266 ARG A C 1
ATOM 2017 O O . ARG A 1 266 ? -12.119 -21.692 -4.316 1.00 95.56 266 ARG A O 1
ATOM 2024 N N . ARG A 1 267 ? -11.557 -19.577 -4.833 1.00 96.50 267 ARG A N 1
ATOM 2025 C CA . ARG A 1 267 ? -10.955 -19.801 -6.147 1.00 96.50 267 ARG A CA 1
ATOM 2026 C C . ARG A 1 267 ? -9.492 -19.416 -6.075 1.00 96.50 267 ARG A C 1
ATOM 2028 O O . ARG A 1 267 ? -9.125 -18.240 -6.128 1.00 96.50 267 ARG A O 1
ATOM 2035 N N . ASP A 1 268 ? -8.654 -20.429 -5.915 1.00 95.06 268 ASP A N 1
ATOM 2036 C CA . ASP A 1 268 ? -7.225 -20.224 -5.762 1.00 95.06 268 ASP A CA 1
ATOM 2037 C C . ASP A 1 268 ? -6.534 -19.902 -7.082 1.00 95.06 268 ASP A C 1
ATOM 2039 O O . ASP A 1 268 ? -6.840 -20.492 -8.118 1.00 95.06 268 ASP A O 1
ATOM 2043 N N . ALA A 1 269 ? -5.554 -18.998 -7.010 1.00 94.19 269 ALA A N 1
ATOM 2044 C CA . ALA A 1 269 ? -4.636 -18.708 -8.103 1.00 94.19 269 ALA A CA 1
ATOM 2045 C C . ALA A 1 269 ? -5.345 -18.355 -9.427 1.00 94.19 269 ALA A C 1
ATOM 2047 O O . ALA A 1 269 ? -4.898 -18.752 -10.505 1.00 94.19 269 ALA A O 1
ATOM 2048 N N . VAL A 1 270 ? -6.428 -17.564 -9.356 1.00 98.00 270 VAL A N 1
ATOM 2049 C CA . VAL A 1 270 ? -7.125 -17.030 -10.544 1.00 98.00 270 VAL A CA 1
ATOM 2050 C C . VAL A 1 270 ? -6.187 -16.221 -11.446 1.00 98.00 270 VAL A C 1
ATOM 2052 O O . VAL A 1 270 ? -6.418 -16.112 -12.650 1.00 98.00 270 VAL A O 1
ATOM 2055 N N . LEU A 1 271 ? -5.100 -15.696 -10.871 1.00 98.31 271 LEU A N 1
ATOM 2056 C CA . LEU A 1 271 ? -3.921 -15.226 -11.585 1.00 98.31 271 LEU A CA 1
ATOM 2057 C C . LEU A 1 271 ? -2.656 -15.613 -10.808 1.00 98.31 271 LEU A C 1
ATOM 2059 O O . LEU A 1 271 ? -2.571 -15.378 -9.605 1.00 98.31 271 LEU A O 1
ATOM 2063 N N . THR A 1 272 ? -1.652 -16.139 -11.509 1.00 96.94 272 THR A N 1
ATOM 2064 C CA . THR A 1 272 ? -0.304 -16.394 -10.975 1.00 96.94 272 THR A CA 1
ATOM 2065 C C . THR A 1 272 ? 0.726 -15.546 -11.700 1.00 96.94 272 THR A C 1
ATOM 2067 O O . THR A 1 272 ? 0.669 -15.420 -12.925 1.00 96.94 272 THR A O 1
ATOM 2070 N N . TYR A 1 273 ? 1.710 -15.035 -10.972 1.00 94.31 273 TYR A N 1
ATOM 2071 C CA . TYR A 1 273 ? 2.831 -14.291 -11.529 1.00 94.31 273 TYR A CA 1
ATOM 2072 C C . TYR A 1 273 ? 4.118 -14.587 -10.763 1.00 94.31 273 TYR A C 1
ATOM 2074 O O . TYR A 1 273 ? 4.108 -14.999 -9.606 1.00 94.31 273 TYR A O 1
ATOM 2082 N N . THR A 1 274 ? 5.255 -14.399 -11.428 1.00 91.69 274 THR A N 1
ATOM 2083 C CA . THR A 1 274 ? 6.551 -14.505 -10.758 1.00 91.69 274 THR A CA 1
ATOM 2084 C C . THR A 1 274 ? 6.671 -13.378 -9.730 1.00 91.69 274 THR A C 1
ATOM 2086 O O . THR A 1 274 ? 6.439 -12.228 -10.110 1.00 91.69 274 THR A O 1
ATOM 2089 N N . PRO A 1 275 ? 7.044 -13.669 -8.469 1.00 88.12 275 PRO A N 1
ATOM 2090 C CA . PRO A 1 275 ? 7.240 -12.634 -7.465 1.00 88.12 275 PRO A CA 1
ATOM 2091 C C . PRO A 1 275 ? 8.153 -11.516 -7.964 1.00 88.12 275 PRO A C 1
ATOM 2093 O O . PRO A 1 275 ? 9.213 -11.773 -8.539 1.00 88.12 275 PRO A O 1
ATOM 2096 N N . VAL A 1 276 ? 7.709 -10.278 -7.759 1.00 87.06 276 VAL A N 1
ATOM 2097 C CA . VAL A 1 276 ? 8.393 -9.079 -8.246 1.00 87.06 276 VAL A CA 1
ATOM 2098 C C . VAL A 1 276 ? 9.470 -8.670 -7.246 1.00 87.06 276 VAL A C 1
ATOM 2100 O O . VAL A 1 276 ? 9.193 -8.467 -6.062 1.00 87.06 276 VAL A O 1
ATOM 2103 N N . ALA A 1 277 ? 10.701 -8.525 -7.727 1.00 83.88 277 ALA A N 1
ATOM 2104 C CA . ALA A 1 277 ? 11.822 -8.025 -6.954 1.00 83.88 277 ALA A CA 1
ATOM 2105 C C . ALA A 1 277 ? 11.607 -6.544 -6.617 1.00 83.88 277 ALA A C 1
ATOM 2107 O O . ALA A 1 277 ? 11.629 -5.670 -7.485 1.00 83.88 277 ALA A O 1
ATOM 2108 N N . THR A 1 278 ? 11.428 -6.261 -5.331 1.00 76.25 278 THR A N 1
ATOM 2109 C CA . THR A 1 278 ? 11.319 -4.899 -4.788 1.00 76.25 278 THR A CA 1
ATOM 2110 C C . THR A 1 278 ? 12.677 -4.292 -4.455 1.00 76.25 278 THR A C 1
ATOM 2112 O O . THR A 1 278 ? 12.741 -3.112 -4.124 1.00 76.25 278 THR A O 1
ATOM 2115 N N . HIS A 1 279 ? 13.755 -5.089 -4.509 1.00 74.81 279 HIS A N 1
ATOM 2116 C CA . HIS A 1 279 ? 15.086 -4.709 -4.018 1.00 74.81 279 HIS A CA 1
ATOM 2117 C C . HIS A 1 279 ? 15.017 -4.129 -2.590 1.00 74.81 279 HIS A C 1
ATOM 2119 O O . HIS A 1 279 ? 15.718 -3.182 -2.233 1.00 74.81 279 HIS A O 1
ATOM 2125 N N . SER A 1 280 ? 14.115 -4.692 -1.783 1.00 71.19 280 SER A N 1
ATOM 2126 C CA . SER A 1 280 ? 13.842 -4.332 -0.396 1.00 71.19 280 SER A CA 1
ATOM 2127 C C . SER A 1 280 ? 13.334 -5.565 0.359 1.00 71.19 280 SER A C 1
ATOM 2129 O O . SER A 1 280 ? 13.010 -6.594 -0.230 1.00 71.19 280 SER A O 1
ATOM 2131 N N . GLU A 1 281 ? 13.281 -5.465 1.679 1.00 71.12 281 GLU A N 1
ATOM 2132 C CA . GLU A 1 281 ? 12.740 -6.452 2.606 1.00 71.12 281 GLU A CA 1
ATOM 2133 C C . GLU A 1 281 ? 11.206 -6.598 2.541 1.00 71.12 281 GLU A C 1
ATOM 2135 O O . GLU A 1 281 ? 10.648 -7.506 3.155 1.00 71.12 281 GLU A O 1
ATOM 2140 N N . TYR A 1 282 ? 10.518 -5.721 1.802 1.00 77.19 282 TYR A N 1
ATOM 2141 C CA . TYR A 1 282 ? 9.080 -5.816 1.540 1.00 77.19 282 TYR A CA 1
ATOM 2142 C C . TYR A 1 282 ? 8.809 -6.716 0.337 1.00 77.19 282 TYR A C 1
ATOM 2144 O O . TYR A 1 282 ? 9.384 -6.518 -0.734 1.00 77.19 282 TYR A O 1
ATOM 2152 N N . ALA A 1 283 ? 7.877 -7.656 0.472 1.00 84.12 283 ALA A N 1
ATOM 2153 C CA . ALA A 1 283 ? 7.353 -8.375 -0.681 1.00 84.12 283 ALA A CA 1
ATOM 2154 C C . ALA A 1 283 ? 6.398 -7.480 -1.491 1.00 84.12 283 ALA A C 1
ATOM 2156 O O . ALA A 1 283 ? 5.675 -6.652 -0.935 1.00 84.12 283 ALA A O 1
ATOM 2157 N N . TYR A 1 284 ? 6.397 -7.641 -2.814 1.00 86.75 284 TYR A N 1
ATOM 2158 C CA . TYR A 1 284 ? 5.446 -6.954 -3.682 1.00 86.75 284 TYR A CA 1
ATOM 2159 C C . TYR A 1 284 ? 4.082 -7.639 -3.618 1.00 86.75 284 TYR A C 1
ATOM 2161 O O . TYR A 1 284 ? 3.971 -8.806 -3.980 1.00 86.75 284 TYR A O 1
ATOM 2169 N N . TYR A 1 285 ? 3.048 -6.894 -3.242 1.00 91.31 285 TYR A N 1
ATOM 2170 C CA . TYR A 1 285 ? 1.656 -7.320 -3.353 1.00 91.31 285 TYR A CA 1
ATOM 2171 C C . TYR A 1 285 ? 1.000 -6.534 -4.480 1.00 91.31 285 TYR A C 1
ATOM 2173 O O . TYR A 1 285 ? 1.054 -5.301 -4.501 1.00 91.31 285 TYR A O 1
ATOM 2181 N N . ALA A 1 286 ? 0.397 -7.242 -5.432 1.00 93.44 286 ALA A N 1
ATOM 2182 C CA . ALA A 1 286 ? -0.338 -6.598 -6.505 1.00 93.44 286 ALA A CA 1
ATOM 2183 C C . ALA A 1 286 ? -1.549 -5.817 -5.959 1.00 93.44 286 ALA A C 1
ATOM 2185 O O . ALA A 1 286 ? -2.124 -6.153 -4.923 1.00 93.44 286 ALA A O 1
ATOM 2186 N N . GLN A 1 287 ? -1.942 -4.768 -6.676 1.00 93.31 287 GLN A N 1
ATOM 2187 C CA . GLN A 1 287 ? -3.039 -3.880 -6.289 1.00 93.31 287 GLN A CA 1
ATOM 2188 C C . GLN A 1 287 ? -4.176 -4.000 -7.314 1.00 93.31 287 GLN A C 1
ATOM 2190 O O . GLN A 1 287 ? -4.208 -3.240 -8.287 1.00 93.31 287 GLN A O 1
ATOM 2195 N N . PRO A 1 288 ? -5.060 -5.006 -7.182 1.00 96.25 288 PRO A N 1
ATOM 2196 C CA . PRO A 1 288 ? -6.222 -5.140 -8.045 1.00 96.25 288 PRO A CA 1
ATOM 2197 C C . PRO A 1 288 ? -7.213 -3.991 -7.821 1.00 96.25 288 PRO A C 1
ATOM 2199 O O . PRO A 1 288 ? -7.437 -3.552 -6.695 1.00 96.25 288 PRO A O 1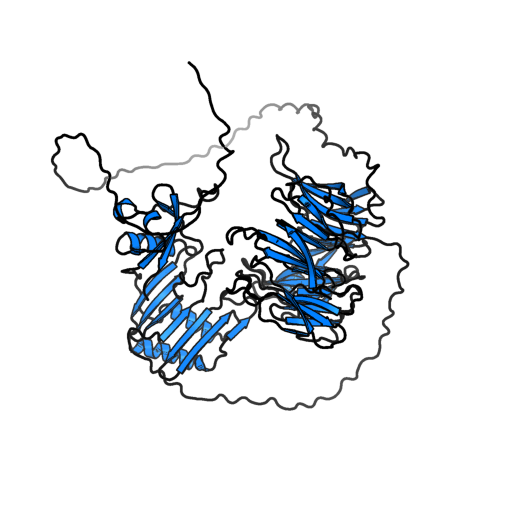
ATOM 2202 N N . VAL A 1 289 ? -7.843 -3.539 -8.902 1.00 96.50 289 VAL A N 1
ATOM 2203 C CA . VAL A 1 289 ? -8.957 -2.587 -8.879 1.00 96.50 289 VAL A CA 1
ATOM 2204 C C . VAL A 1 289 ? -10.199 -3.313 -9.370 1.00 96.50 289 VAL A C 1
ATOM 2206 O O . VAL A 1 289 ? -10.218 -3.822 -10.494 1.00 96.50 289 VAL A O 1
ATOM 2209 N N . TRP A 1 290 ? -11.216 -3.385 -8.517 1.00 97.50 290 TRP A N 1
ATOM 2210 C CA . TRP A 1 290 ? -12.520 -3.938 -8.862 1.00 97.50 290 TRP A CA 1
ATOM 2211 C C . TRP A 1 290 ? -13.302 -2.991 -9.769 1.00 97.50 290 TRP A C 1
ATOM 2213 O O . TRP A 1 290 ? -13.230 -1.770 -9.626 1.00 97.50 290 TRP A O 1
ATOM 2223 N N . ALA A 1 291 ? -14.072 -3.568 -10.687 1.00 96.06 291 ALA A N 1
ATOM 2224 C CA . ALA A 1 291 ? -15.066 -2.835 -11.451 1.00 96.06 291 ALA A CA 1
ATOM 2225 C C . ALA A 1 291 ? -16.161 -2.318 -10.500 1.00 96.06 291 ALA A C 1
ATOM 2227 O O . ALA A 1 291 ? -16.492 -3.011 -9.535 1.00 96.06 291 ALA A O 1
ATOM 2228 N N . PRO A 1 292 ? -16.789 -1.159 -10.776 1.00 93.38 292 PRO A N 1
ATOM 2229 C CA . PRO A 1 292 ? -17.815 -0.594 -9.898 1.00 93.38 292 PRO A CA 1
ATOM 2230 C C . PRO A 1 292 ? -19.072 -1.467 -9.787 1.00 93.38 292 PRO A C 1
ATOM 2232 O O . PRO A 1 292 ? -19.857 -1.294 -8.864 1.00 93.38 292 PRO A O 1
ATOM 2235 N N . ASP A 1 293 ? -19.273 -2.379 -10.741 1.00 95.50 293 ASP A N 1
ATOM 2236 C CA . ASP A 1 293 ? -20.368 -3.351 -10.760 1.00 95.50 293 ASP A CA 1
ATOM 2237 C C . ASP A 1 293 ? -20.008 -4.695 -10.099 1.00 95.50 293 ASP A C 1
ATOM 2239 O O . ASP A 1 293 ? -20.794 -5.636 -10.185 1.00 95.50 293 ASP A O 1
ATOM 2243 N N . SER A 1 294 ? -18.827 -4.795 -9.478 1.00 96.69 294 SER A N 1
ATOM 2244 C CA . SER A 1 294 ? -18.287 -6.002 -8.835 1.00 96.69 294 SER A CA 1
ATOM 2245 C C . SER A 1 294 ? -18.091 -7.219 -9.749 1.00 96.69 294 SER A C 1
ATOM 2247 O O . SER A 1 294 ? -17.748 -8.293 -9.271 1.00 96.69 294 SER A O 1
ATOM 2249 N N . THR A 1 295 ? -18.256 -7.098 -11.071 1.00 96.44 295 THR A N 1
ATOM 2250 C CA . THR A 1 295 ? -18.258 -8.278 -11.961 1.00 96.44 295 THR A CA 1
ATOM 2251 C C . THR A 1 295 ? -16.869 -8.801 -12.325 1.00 96.44 295 THR A C 1
ATOM 2253 O O . THR A 1 295 ? -16.721 -9.928 -12.806 1.00 96.44 295 THR A O 1
ATOM 2256 N N . ALA A 1 296 ? -15.838 -7.977 -12.159 1.00 97.19 296 ALA A N 1
ATOM 2257 C CA . ALA A 1 296 ? -14.461 -8.298 -12.504 1.00 97.19 296 ALA A CA 1
ATOM 2258 C C . ALA A 1 296 ? -13.498 -7.336 -11.811 1.00 97.19 296 ALA A C 1
ATOM 2260 O O . ALA A 1 296 ? -13.892 -6.289 -11.301 1.00 97.19 296 ALA A O 1
ATOM 2261 N N . LEU A 1 297 ? -12.209 -7.648 -11.883 1.00 97.81 297 LEU A N 1
ATOM 2262 C CA . LEU A 1 297 ? -11.143 -6.740 -11.485 1.00 97.81 297 LEU A CA 1
ATOM 2263 C C . LEU A 1 297 ? -10.035 -6.695 -12.539 1.00 97.81 297 LEU A C 1
ATOM 2265 O O . LEU A 1 297 ? -9.875 -7.606 -13.361 1.00 97.81 297 LEU A O 1
ATOM 2269 N N . ARG A 1 298 ? -9.251 -5.617 -12.536 1.00 98.06 298 ARG A N 1
ATOM 2270 C CA . ARG A 1 298 ? -8.005 -5.526 -13.305 1.00 98.06 298 ARG A CA 1
ATOM 2271 C C . ARG A 1 298 ? -6.826 -5.290 -12.389 1.00 98.06 298 ARG A C 1
ATOM 2273 O O . ARG A 1 298 ? -6.951 -4.680 -11.335 1.00 98.06 298 ARG A O 1
ATOM 2280 N N . VAL A 1 299 ? -5.665 -5.757 -12.824 1.00 97.31 299 VAL A N 1
ATOM 2281 C CA . VAL A 1 299 ? -4.426 -5.623 -12.064 1.00 97.31 299 VAL A CA 1
ATOM 2282 C C . VAL A 1 299 ? -3.243 -5.403 -12.997 1.00 97.31 299 VAL A C 1
ATOM 2284 O O . VAL A 1 299 ? -3.181 -5.976 -14.089 1.00 97.31 299 VAL A O 1
ATOM 2287 N N . ALA A 1 300 ? -2.311 -4.556 -12.570 1.00 95.56 300 ALA A N 1
ATOM 2288 C CA . ALA A 1 300 ? -1.022 -4.379 -13.219 1.00 95.56 300 ALA A CA 1
ATOM 2289 C C . ALA A 1 300 ? 0.024 -5.254 -12.524 1.00 95.56 300 ALA A C 1
ATOM 2291 O O . ALA A 1 300 ? 0.182 -5.170 -11.311 1.00 95.56 300 ALA A O 1
ATOM 2292 N N . ILE A 1 301 ? 0.740 -6.067 -13.296 1.00 94.50 301 ILE A N 1
ATOM 2293 C CA . ILE A 1 301 ? 1.792 -6.962 -12.815 1.00 94.50 301 ILE A CA 1
ATOM 2294 C C . ILE A 1 301 ? 3.117 -6.553 -13.467 1.00 94.50 301 ILE A C 1
ATOM 2296 O O . ILE A 1 301 ? 3.295 -6.772 -14.678 1.00 94.50 301 ILE A O 1
ATOM 2300 N N . PRO A 1 302 ? 4.032 -5.927 -12.705 1.00 92.88 302 PRO A N 1
ATOM 2301 C CA . PRO A 1 302 ? 5.386 -5.642 -13.154 1.00 92.88 302 PRO A CA 1
ATOM 2302 C C . PRO A 1 302 ? 6.136 -6.922 -13.548 1.00 92.88 302 PRO A C 1
ATOM 2304 O O . PRO A 1 302 ? 5.772 -8.018 -13.114 1.00 92.88 302 PRO A O 1
ATOM 2307 N N . PRO A 1 303 ? 7.200 -6.813 -14.356 1.00 90.75 303 PRO A N 1
ATOM 2308 C CA . PRO A 1 303 ? 8.099 -7.940 -14.569 1.00 90.75 303 PRO A CA 1
ATOM 2309 C C . PRO A 1 303 ? 8.773 -8.369 -13.257 1.00 90.75 303 PRO A C 1
ATOM 2311 O O . PRO A 1 303 ? 8.886 -7.580 -12.321 1.00 90.75 303 PRO A O 1
ATOM 2314 N N . ALA A 1 304 ? 9.276 -9.607 -13.220 1.00 89.12 304 ALA A N 1
ATOM 2315 C CA . ALA A 1 304 ? 9.933 -10.169 -12.037 1.00 89.12 304 ALA A CA 1
ATOM 2316 C C . ALA A 1 304 ? 11.112 -9.313 -11.542 1.00 89.12 304 ALA A C 1
ATOM 2318 O O . ALA A 1 304 ? 11.333 -9.216 -10.342 1.00 89.12 304 ALA A O 1
ATOM 2319 N N . ASP A 1 305 ? 11.842 -8.665 -12.451 1.00 87.31 305 ASP A N 1
ATOM 2320 C CA . ASP A 1 305 ? 12.824 -7.636 -12.115 1.00 87.31 305 ASP A CA 1
ATOM 2321 C C . ASP A 1 305 ? 12.508 -6.347 -12.894 1.00 87.31 305 ASP A C 1
ATOM 2323 O O . ASP A 1 305 ? 12.833 -6.248 -14.084 1.00 87.31 305 ASP A O 1
ATOM 2327 N N . PRO A 1 306 ? 11.868 -5.353 -12.250 1.00 83.69 306 PRO A N 1
ATOM 2328 C CA . PRO A 1 306 ? 11.563 -4.059 -12.861 1.00 83.69 306 PRO A CA 1
ATOM 2329 C C . PRO A 1 306 ? 12.791 -3.257 -13.300 1.00 83.69 306 PRO A C 1
ATOM 2331 O O . PRO A 1 306 ? 12.641 -2.326 -14.088 1.00 83.69 306 PRO A O 1
ATOM 2334 N N . GLN A 1 307 ? 13.991 -3.598 -12.814 1.00 82.06 307 GLN A N 1
ATOM 2335 C CA . GLN A 1 307 ? 15.240 -2.912 -13.158 1.00 82.06 307 GLN A CA 1
ATOM 2336 C C . GLN A 1 307 ? 16.091 -3.674 -14.186 1.00 82.06 307 GLN A C 1
ATOM 2338 O O . GLN A 1 307 ? 17.175 -3.211 -14.547 1.00 82.06 307 GLN A O 1
ATOM 2343 N N . ALA A 1 308 ? 15.617 -4.822 -14.682 1.00 81.19 308 ALA A N 1
ATOM 2344 C CA . ALA A 1 308 ? 16.360 -5.621 -15.648 1.00 81.19 308 ALA A CA 1
ATOM 2345 C C . ALA A 1 308 ? 16.662 -4.842 -16.941 1.00 81.19 308 ALA A C 1
ATOM 2347 O O . ALA A 1 308 ? 15.832 -4.086 -17.449 1.00 81.19 308 ALA A O 1
ATOM 2348 N N . ALA A 1 309 ? 17.844 -5.089 -17.514 1.00 78.75 309 ALA A N 1
ATOM 2349 C CA . ALA A 1 309 ? 18.246 -4.594 -18.827 1.00 78.75 309 ALA A CA 1
ATOM 2350 C C . ALA A 1 309 ? 18.405 -5.779 -19.808 1.00 78.75 309 ALA A C 1
ATOM 2352 O O . ALA A 1 309 ? 19.204 -6.678 -19.534 1.00 78.75 309 ALA A O 1
ATOM 2353 N N . PRO A 1 310 ? 17.694 -5.806 -20.955 1.00 79.31 310 PRO A N 1
ATOM 2354 C CA . PRO A 1 310 ? 16.741 -4.800 -21.432 1.00 79.31 310 PRO A CA 1
ATOM 2355 C C . PRO A 1 310 ? 15.458 -4.746 -20.587 1.00 79.31 310 PRO A C 1
ATOM 2357 O O . PRO A 1 310 ? 15.016 -5.767 -20.060 1.00 79.31 310 PRO A O 1
ATOM 2360 N N . GLY A 1 311 ? 14.860 -3.551 -20.504 1.00 79.50 311 GLY A N 1
ATOM 2361 C CA . GLY A 1 311 ? 13.634 -3.303 -19.744 1.00 79.50 311 GLY A CA 1
ATOM 2362 C C . GLY A 1 311 ? 12.497 -4.234 -20.160 1.00 79.50 311 GLY A C 1
ATOM 2363 O O . GLY A 1 311 ? 12.202 -4.389 -21.348 1.00 79.50 311 GLY A O 1
ATOM 2364 N N . GLN A 1 312 ? 11.860 -4.863 -19.176 1.00 87.56 312 GLN A N 1
ATOM 2365 C CA . GLN A 1 312 ? 10.712 -5.741 -19.384 1.00 87.56 312 GLN A CA 1
ATOM 2366 C C . GLN A 1 312 ? 9.397 -4.976 -19.187 1.00 87.56 312 GLN A C 1
ATOM 2368 O O . GLN A 1 312 ? 9.333 -3.963 -18.493 1.00 87.56 312 GLN A O 1
ATOM 2373 N N . ARG A 1 313 ? 8.324 -5.452 -19.825 1.00 91.88 313 ARG A N 1
ATOM 2374 C CA . ARG A 1 313 ? 7.029 -4.754 -19.836 1.00 91.88 313 ARG A CA 1
ATOM 2375 C C . ARG A 1 313 ? 6.169 -5.172 -18.649 1.00 91.88 313 ARG A C 1
ATOM 2377 O O . ARG A 1 313 ? 6.103 -6.352 -18.317 1.00 91.88 313 ARG A O 1
ATOM 2384 N N . THR A 1 314 ? 5.452 -4.210 -18.081 1.00 94.06 314 THR A N 1
ATOM 2385 C CA . THR A 1 314 ? 4.379 -4.474 -17.117 1.00 94.06 314 THR A CA 1
ATOM 2386 C C . THR A 1 314 ? 3.156 -4.992 -17.867 1.00 94.06 314 THR A C 1
ATOM 2388 O O . THR A 1 314 ? 2.791 -4.461 -18.918 1.00 94.06 314 THR A O 1
ATOM 2391 N N . THR A 1 315 ? 2.520 -6.032 -17.342 1.00 96.25 315 THR A N 1
ATOM 2392 C CA . THR A 1 315 ? 1.331 -6.654 -17.941 1.00 96.25 315 THR A CA 1
ATOM 2393 C C . THR A 1 315 ? 0.066 -6.192 -17.230 1.00 96.25 315 THR A C 1
ATOM 2395 O O . THR A 1 315 ? 0.052 -6.081 -16.009 1.00 96.25 315 THR A O 1
ATOM 2398 N N . ILE A 1 316 ? -0.999 -5.916 -17.981 1.00 97.69 316 ILE A N 1
ATOM 2399 C CA . ILE A 1 316 ? -2.314 -5.572 -17.428 1.00 97.69 316 ILE A CA 1
ATOM 2400 C C . ILE A 1 316 ? -3.250 -6.753 -17.651 1.00 97.69 316 ILE A C 1
ATOM 2402 O O . ILE A 1 316 ? -3.484 -7.150 -18.794 1.00 97.69 316 ILE A O 1
ATOM 2406 N N . TRP A 1 317 ? -3.801 -7.295 -16.572 1.00 98.31 317 TRP A N 1
ATOM 2407 C CA . TRP A 1 317 ? -4.673 -8.467 -16.590 1.00 98.31 317 TRP A CA 1
ATOM 2408 C C . TRP A 1 317 ? -6.105 -8.095 -16.239 1.00 98.31 317 TRP A C 1
ATOM 2410 O O . TRP A 1 317 ? -6.344 -7.208 -15.425 1.00 98.31 317 TRP A O 1
ATOM 2420 N N . HIS A 1 318 ? -7.050 -8.798 -16.853 1.00 98.19 318 HIS A N 1
ATOM 2421 C CA . HIS A 1 318 ? -8.464 -8.788 -16.505 1.00 98.19 318 HIS A CA 1
ATOM 2422 C C . HIS A 1 318 ? -8.822 -10.128 -15.876 1.00 98.19 318 HIS A C 1
ATOM 2424 O O . HIS A 1 318 ? -8.624 -11.167 -16.509 1.00 98.19 318 HIS A O 1
ATOM 2430 N N . ILE A 1 319 ? -9.370 -10.089 -14.666 1.00 98.44 319 ILE A N 1
ATOM 2431 C CA . ILE A 1 319 ? -9.765 -11.253 -13.876 1.00 98.44 319 ILE A CA 1
ATOM 2432 C C . ILE A 1 319 ? -11.291 -11.193 -13.703 1.00 98.44 319 ILE A C 1
ATOM 2434 O O . ILE A 1 319 ? -11.786 -10.326 -12.983 1.00 98.44 319 ILE A O 1
ATOM 2438 N N . PRO A 1 320 ? -12.046 -12.051 -14.408 1.00 97.44 320 PRO A N 1
ATOM 2439 C CA . PRO A 1 320 ? -13.496 -12.158 -14.253 1.00 97.44 320 PRO A CA 1
ATOM 2440 C C . PRO A 1 320 ? -13.900 -12.686 -12.867 1.00 97.44 320 PRO A C 1
ATOM 2442 O O . PRO A 1 320 ? -13.305 -13.644 -12.375 1.00 97.44 320 PRO A O 1
ATOM 2445 N N . GLY A 1 321 ? -14.952 -12.114 -12.276 1.00 94.06 321 GLY A N 1
ATOM 2446 C CA . GLY A 1 321 ? -15.567 -12.610 -11.038 1.00 94.06 321 GLY A CA 1
ATOM 2447 C C . GLY A 1 321 ? -16.472 -13.829 -11.251 1.00 94.06 321 GLY A C 1
ATOM 2448 O O . GLY A 1 321 ? -16.853 -14.494 -10.298 1.00 94.06 321 GLY A O 1
ATOM 2449 N N . ASP A 1 322 ? -16.774 -14.211 -12.495 1.00 92.06 322 ASP A N 1
ATOM 2450 C CA . ASP A 1 322 ? -17.617 -15.375 -12.823 1.00 92.06 322 ASP A CA 1
ATOM 2451 C C . ASP A 1 322 ? -16.865 -16.724 -12.823 1.00 92.06 322 ASP A C 1
ATOM 2453 O O . ASP A 1 322 ? -17.461 -17.780 -13.037 1.00 92.06 322 ASP A O 1
ATOM 2457 N N . GLY A 1 323 ? -15.552 -16.704 -12.569 1.00 89.56 323 GLY A N 1
ATOM 2458 C CA . GLY A 1 323 ? -14.692 -17.889 -12.536 1.00 89.56 323 GLY A CA 1
ATOM 2459 C C . GLY A 1 323 ? -14.108 -18.279 -13.893 1.00 89.56 323 GLY A C 1
ATOM 2460 O O . GLY A 1 323 ? -13.376 -19.267 -13.980 1.00 89.56 323 GLY A O 1
ATOM 2461 N N . SER A 1 324 ? -14.390 -17.522 -14.955 1.00 95.00 324 SER A N 1
ATOM 2462 C CA . SER A 1 324 ? -13.676 -17.687 -16.218 1.00 95.00 324 SER A CA 1
ATOM 2463 C C . SER A 1 324 ? -12.199 -17.259 -16.091 1.00 95.00 324 SER A C 1
ATOM 2465 O O . SER A 1 324 ? -11.858 -16.436 -15.238 1.00 95.00 324 SER A O 1
ATOM 2467 N N . PRO A 1 325 ? -11.278 -17.827 -16.900 1.00 96.31 325 PRO A N 1
ATOM 2468 C CA . PRO A 1 325 ? -9.847 -17.578 -16.739 1.00 96.31 325 PRO A CA 1
ATOM 2469 C C . PRO A 1 325 ? -9.453 -16.108 -16.913 1.00 96.31 325 PRO A C 1
ATOM 2471 O O . PRO A 1 325 ? -9.972 -15.406 -17.788 1.00 96.31 325 PRO A O 1
ATOM 2474 N N . ALA A 1 326 ? -8.453 -15.671 -16.144 1.00 98.00 326 ALA A N 1
ATOM 2475 C CA . ALA A 1 326 ? -7.835 -14.370 -16.340 1.00 98.00 326 ALA A CA 1
ATOM 2476 C C . ALA A 1 326 ? -7.248 -14.239 -17.754 1.00 98.00 326 ALA A C 1
ATOM 2478 O O . ALA A 1 326 ? -6.687 -15.182 -18.319 1.00 98.00 326 ALA A O 1
ATOM 2479 N N . ARG A 1 327 ? -7.347 -13.038 -18.327 1.00 97.50 327 ARG A N 1
ATOM 2480 C CA . ARG A 1 327 ? -6.835 -12.737 -19.669 1.00 97.50 327 ARG A CA 1
ATOM 2481 C C . ARG A 1 327 ? -5.933 -11.513 -19.657 1.00 97.50 327 ARG A C 1
ATOM 2483 O O . ARG A 1 327 ? -6.240 -10.506 -19.018 1.00 97.50 327 ARG A O 1
ATOM 2490 N N . LEU A 1 328 ? -4.849 -11.586 -20.422 1.00 97.75 328 LEU A N 1
ATOM 2491 C CA . LEU A 1 328 ? -3.989 -10.440 -20.682 1.00 97.75 328 LEU A CA 1
ATOM 2492 C C . LEU A 1 328 ? -4.768 -9.409 -21.512 1.00 97.75 328 LEU A C 1
ATOM 2494 O O . LEU A 1 328 ? -5.344 -9.742 -22.548 1.00 97.75 328 LEU A O 1
ATOM 2498 N N . VAL A 1 329 ? -4.795 -8.163 -21.050 1.00 97.50 329 VAL A N 1
ATOM 2499 C CA . VAL A 1 329 ? -5.393 -7.030 -21.769 1.00 97.50 329 VAL A CA 1
ATOM 2500 C C . VAL A 1 329 ? -4.350 -6.397 -22.680 1.00 97.50 329 VAL A C 1
ATOM 2502 O O . VAL A 1 329 ? -4.579 -6.245 -23.875 1.00 97.50 329 VAL A O 1
ATOM 2505 N N . THR A 1 330 ? -3.198 -6.031 -22.114 1.00 97.06 330 THR A N 1
ATOM 2506 C CA . THR A 1 330 ? -2.096 -5.383 -22.833 1.00 97.06 330 THR A CA 1
ATOM 2507 C C . THR A 1 330 ? -0.796 -5.461 -22.026 1.00 97.06 330 THR A C 1
ATOM 2509 O O . THR A 1 330 ? -0.805 -5.861 -20.859 1.00 97.06 330 THR A O 1
ATOM 2512 N N . SER A 1 331 ? 0.310 -5.031 -22.634 1.00 95.12 331 SER A N 1
ATOM 2513 C CA . SER A 1 331 ? 1.606 -4.868 -21.972 1.00 95.12 331 SER A CA 1
ATOM 2514 C C . SER A 1 331 ? 2.165 -3.470 -22.225 1.00 95.12 331 SER A C 1
ATOM 2516 O O . SER A 1 331 ? 2.342 -3.048 -23.372 1.00 95.12 331 SER A O 1
ATOM 2518 N N . ILE A 1 332 ? 2.513 -2.763 -21.157 1.00 93.25 332 ILE A N 1
ATOM 2519 C CA . ILE A 1 332 ? 2.980 -1.374 -21.179 1.00 93.25 332 ILE A CA 1
ATOM 2520 C C . ILE A 1 332 ? 4.445 -1.281 -20.756 1.00 93.25 332 ILE A C 1
ATOM 2522 O O . ILE A 1 332 ? 4.946 -2.089 -19.974 1.00 93.25 332 ILE A O 1
ATOM 2526 N N . GLU A 1 333 ? 5.154 -0.315 -21.326 1.00 90.25 333 GLU A N 1
ATOM 2527 C CA . GLU A 1 333 ? 6.519 0.006 -20.921 1.00 90.25 333 GLU A CA 1
ATOM 2528 C C . GLU A 1 333 ? 6.459 1.059 -19.821 1.00 90.25 333 GLU A C 1
ATOM 2530 O O . GLU A 1 333 ? 5.968 2.166 -20.040 1.00 90.25 333 GLU A O 1
ATOM 2535 N N . VAL A 1 334 ? 6.941 0.682 -18.643 1.00 89.50 334 VAL A N 1
ATOM 2536 C CA . VAL A 1 334 ? 6.889 1.492 -17.429 1.00 89.50 334 VAL A CA 1
ATOM 2537 C C . VAL A 1 334 ? 8.318 1.849 -17.046 1.00 89.50 334 VAL A C 1
ATOM 2539 O O . VAL A 1 334 ? 9.224 1.031 -17.196 1.00 89.50 334 VAL A O 1
ATOM 2542 N N . ALA A 1 335 ? 8.530 3.079 -16.586 1.00 85.50 335 ALA A N 1
ATOM 2543 C CA . ALA A 1 335 ? 9.832 3.521 -16.113 1.00 85.50 335 ALA A CA 1
ATOM 2544 C C . ALA A 1 335 ? 10.319 2.620 -14.956 1.00 85.50 335 ALA A C 1
ATOM 2546 O O . ALA A 1 335 ? 9.513 2.298 -14.080 1.00 85.50 335 ALA A O 1
ATOM 2547 N N . PRO A 1 336 ? 11.617 2.262 -14.899 1.00 74.38 336 PRO A N 1
ATOM 2548 C CA . PRO A 1 336 ? 12.202 1.399 -13.866 1.00 74.38 336 PRO A CA 1
ATOM 2549 C C . PRO A 1 336 ? 12.409 2.159 -12.542 1.00 74.38 336 PRO A C 1
ATOM 2551 O O . PRO A 1 336 ? 13.477 2.141 -11.939 1.00 74.38 336 PRO A O 1
ATOM 2554 N N . VAL A 1 337 ? 11.392 2.899 -12.114 1.00 64.69 337 VAL A N 1
ATOM 2555 C CA . VAL A 1 337 ? 11.322 3.538 -10.802 1.00 64.69 337 VAL A CA 1
ATOM 2556 C C . VAL A 1 337 ? 10.589 2.551 -9.889 1.00 64.69 337 VAL A C 1
ATOM 2558 O O . VAL A 1 337 ? 9.682 1.860 -10.345 1.00 64.69 337 VAL A O 1
ATOM 2561 N N . LEU A 1 338 ? 10.984 2.424 -8.621 1.00 51.81 338 LEU A N 1
ATOM 2562 C CA . LEU A 1 338 ? 10.282 1.571 -7.654 1.00 51.81 338 LEU A CA 1
ATOM 2563 C C . LEU A 1 338 ? 9.412 2.436 -6.736 1.00 51.81 338 LEU A C 1
ATOM 2565 O O . LEU A 1 338 ? 9.894 3.401 -6.148 1.00 51.81 338 LEU A O 1
ATOM 2569 N N . GLY A 1 339 ? 8.128 2.089 -6.628 1.00 54.84 339 GLY A N 1
ATOM 2570 C CA . GLY A 1 339 ? 7.157 2.745 -5.753 1.00 54.84 339 GLY A CA 1
ATOM 2571 C C . GLY A 1 339 ? 5.719 2.244 -5.987 1.00 54.84 339 GLY A C 1
ATOM 2572 O O . GLY A 1 339 ? 5.386 1.859 -7.108 1.00 54.84 339 GLY A O 1
ATOM 2573 N N . PRO A 1 340 ? 4.843 2.258 -4.965 1.00 45.47 340 PRO A N 1
ATOM 2574 C CA . PRO A 1 340 ? 3.497 1.665 -5.014 1.00 45.47 340 PRO A CA 1
ATOM 2575 C C . PRO A 1 340 ? 2.457 2.430 -5.863 1.00 45.47 340 PRO A C 1
ATOM 2577 O O . PRO A 1 340 ? 1.286 2.077 -5.844 1.00 45.47 340 PRO A O 1
ATOM 2580 N N . HIS A 1 341 ? 2.845 3.464 -6.619 1.00 58.44 341 HIS A N 1
ATOM 2581 C CA . HIS A 1 341 ? 1.912 4.349 -7.347 1.00 58.44 341 HIS A CA 1
ATOM 2582 C C . HIS A 1 341 ? 2.300 4.579 -8.813 1.00 58.44 341 HIS A C 1
ATOM 2584 O O . HIS A 1 341 ? 1.998 5.615 -9.402 1.00 58.44 341 HIS A O 1
ATOM 2590 N N . ILE A 1 342 ? 3.024 3.628 -9.402 1.00 71.88 342 ILE A N 1
ATOM 2591 C CA . ILE A 1 342 ? 3.611 3.802 -10.736 1.00 71.88 342 ILE A CA 1
ATOM 2592 C C . ILE A 1 342 ? 2.663 3.358 -11.847 1.00 71.88 342 ILE A C 1
ATOM 2594 O O . ILE A 1 342 ? 2.801 3.839 -12.966 1.00 71.88 342 ILE A O 1
ATOM 2598 N N . VAL A 1 343 ? 1.695 2.485 -11.549 1.00 89.12 343 VAL A N 1
ATOM 2599 C CA . VAL A 1 343 ? 0.646 2.064 -12.483 1.00 89.12 343 VAL A CA 1
ATOM 2600 C C . VAL A 1 343 ? -0.689 2.060 -11.753 1.00 89.12 343 VAL A C 1
ATOM 2602 O O . VAL A 1 343 ? -0.868 1.303 -10.805 1.00 89.12 343 VAL A O 1
ATOM 2605 N N . LEU A 1 344 ? -1.623 2.903 -12.185 1.00 91.06 344 LEU A N 1
ATOM 2606 C CA . LEU A 1 344 ? -2.918 3.085 -11.535 1.00 91.06 344 LEU A CA 1
ATOM 2607 C C . LEU A 1 344 ? -4.041 2.965 -12.559 1.00 91.06 344 LEU A C 1
ATOM 2609 O O . LEU A 1 344 ? -4.075 3.692 -13.553 1.00 91.06 344 LEU A O 1
ATOM 2613 N N . LEU A 1 345 ? -4.966 2.047 -12.304 1.00 94.31 345 LEU A N 1
ATOM 2614 C CA . LEU A 1 345 ? -6.137 1.804 -13.143 1.00 94.31 345 LEU A CA 1
ATOM 2615 C C . LEU A 1 345 ? -7.275 2.746 -12.738 1.00 94.31 345 LEU A C 1
ATOM 2617 O O . LEU A 1 345 ? -7.471 2.995 -11.548 1.00 94.31 345 LEU A O 1
ATOM 2621 N N . SER A 1 346 ? -8.015 3.269 -13.717 1.00 94.81 346 SER A N 1
ATOM 2622 C CA . SER A 1 346 ? -9.249 4.005 -13.430 1.00 94.81 346 SER A CA 1
ATOM 2623 C C . SER A 1 346 ? -10.313 3.073 -12.834 1.00 94.81 346 SER A C 1
ATOM 2625 O O . SER A 1 346 ? -10.298 1.880 -13.143 1.00 94.81 346 SER A O 1
ATOM 2627 N N . PRO A 1 347 ? -11.256 3.586 -12.021 1.00 93.94 347 PRO A N 1
ATOM 2628 C CA . PRO A 1 347 ? -12.312 2.770 -11.418 1.00 93.94 347 PRO A CA 1
ATOM 2629 C C . PRO A 1 347 ? -13.145 1.976 -12.432 1.00 93.94 347 PRO A C 1
ATOM 2631 O O . PRO A 1 347 ? -13.430 0.810 -12.206 1.00 93.94 347 PRO A O 1
ATOM 2634 N N . ASP A 1 348 ? -13.475 2.555 -13.589 1.00 94.12 348 ASP A N 1
ATOM 2635 C CA . ASP A 1 348 ? -14.183 1.877 -14.689 1.00 94.12 348 ASP A CA 1
ATOM 2636 C C . ASP A 1 348 ? -13.320 0.864 -15.465 1.00 94.12 348 ASP A C 1
ATOM 2638 O O . ASP A 1 348 ? -13.769 0.260 -16.441 1.00 94.12 348 ASP A O 1
ATOM 2642 N N . LEU A 1 349 ? -12.066 0.703 -15.044 1.00 95.50 349 LEU A N 1
ATOM 2643 C CA . LEU A 1 349 ? -11.057 -0.186 -15.591 1.00 95.50 349 LEU A CA 1
ATOM 2644 C C . LEU A 1 349 ? -10.663 0.109 -17.046 1.00 95.50 349 LEU A C 1
ATOM 2646 O O . LEU A 1 349 ? -9.981 -0.717 -17.651 1.00 95.50 349 LEU A O 1
ATOM 2650 N N . ASN A 1 350 ? -11.050 1.243 -17.638 1.00 94.31 350 ASN A N 1
ATOM 2651 C CA . ASN A 1 350 ? -10.792 1.539 -19.054 1.00 94.31 350 ASN A CA 1
ATOM 2652 C C . ASN A 1 350 ? -9.502 2.322 -19.308 1.00 94.31 350 ASN A C 1
ATOM 2654 O O . ASN A 1 350 ? -8.963 2.257 -20.418 1.00 94.31 350 ASN A O 1
ATOM 2658 N N . LEU A 1 351 ? -8.991 3.035 -18.306 1.00 95.12 351 LEU A N 1
ATOM 2659 C CA . LEU A 1 351 ? -7.766 3.819 -18.386 1.00 95.12 351 LEU A CA 1
ATOM 2660 C C . LEU A 1 351 ? -6.692 3.247 -17.462 1.00 95.12 351 LEU A C 1
ATOM 2662 O O . LEU A 1 351 ? -6.970 2.685 -16.404 1.00 95.12 351 LEU A O 1
ATOM 2666 N N . VAL A 1 352 ? -5.439 3.435 -17.861 1.00 94.75 352 VAL A N 1
ATOM 2667 C CA . VAL A 1 352 ? -4.268 3.194 -17.021 1.00 94.75 352 VAL A CA 1
ATOM 2668 C C . VAL A 1 352 ? -3.374 4.426 -17.037 1.00 94.75 352 VAL A C 1
ATOM 2670 O O . VAL A 1 352 ? -3.046 4.948 -18.101 1.00 94.75 352 VAL A O 1
ATOM 2673 N N . ALA A 1 353 ? -2.991 4.902 -15.859 1.00 92.69 353 ALA A N 1
ATOM 2674 C CA . ALA A 1 353 ? -1.995 5.944 -15.670 1.00 92.69 353 ALA A CA 1
ATOM 2675 C C . ALA A 1 353 ? -0.675 5.299 -15.257 1.00 92.69 353 ALA A C 1
ATOM 2677 O O . ALA A 1 353 ? -0.668 4.474 -14.345 1.00 92.69 353 ALA A O 1
ATOM 2678 N N . TYR A 1 354 ? 0.430 5.651 -15.909 1.00 91.69 354 TYR A N 1
ATOM 2679 C CA . TYR A 1 354 ? 1.744 5.136 -15.552 1.00 91.69 354 TYR A CA 1
ATOM 2680 C C . TYR A 1 354 ? 2.895 6.067 -15.915 1.00 91.69 354 TYR A C 1
ATOM 2682 O O . TYR A 1 354 ? 2.789 6.899 -16.815 1.00 91.69 354 TYR A O 1
ATOM 2690 N N . ALA A 1 355 ? 4.019 5.924 -15.216 1.00 88.25 355 ALA A N 1
ATOM 2691 C CA . ALA A 1 355 ? 5.227 6.679 -15.527 1.00 88.25 355 ALA A CA 1
ATOM 2692 C C . ALA A 1 355 ? 6.028 5.998 -16.650 1.00 88.25 355 ALA A C 1
ATOM 2694 O O . ALA A 1 355 ? 6.278 4.795 -16.594 1.00 88.25 355 ALA A O 1
ATOM 2695 N N . GLN A 1 356 ? 6.470 6.761 -17.649 1.00 87.50 356 GLN A N 1
ATOM 2696 C CA . GLN A 1 356 ? 7.286 6.278 -18.765 1.00 87.50 356 GLN A CA 1
ATOM 2697 C C . GLN A 1 356 ? 8.481 7.208 -19.002 1.00 87.50 356 GLN A C 1
ATOM 2699 O O . GLN A 1 356 ? 8.341 8.431 -18.977 1.00 87.50 356 GLN A O 1
ATOM 2704 N N . LEU A 1 357 ? 9.658 6.635 -19.265 1.00 85.62 357 LEU A N 1
ATOM 2705 C CA . LEU A 1 357 ? 10.810 7.387 -19.760 1.00 85.62 357 LEU A CA 1
ATOM 2706 C C . LEU A 1 357 ? 10.643 7.645 -21.261 1.00 85.62 357 LEU A C 1
ATOM 2708 O O . LEU A 1 357 ? 10.432 6.713 -22.032 1.00 85.62 357 LEU A O 1
ATOM 2712 N N . ARG A 1 358 ? 10.737 8.906 -21.686 1.00 81.25 358 ARG A N 1
ATOM 2713 C CA . ARG A 1 358 ? 10.606 9.295 -23.095 1.00 81.25 358 ARG A CA 1
ATOM 2714 C C . ARG A 1 358 ? 11.755 10.184 -23.528 1.00 81.25 358 ARG A C 1
ATOM 2716 O O . ARG A 1 358 ? 12.162 11.089 -22.801 1.00 81.25 358 ARG A O 1
ATOM 2723 N N . GLN A 1 359 ? 12.229 9.947 -24.746 1.00 78.19 359 GLN A N 1
ATOM 2724 C CA . GLN A 1 359 ? 13.112 10.872 -25.445 1.00 78.19 359 GLN A CA 1
ATOM 2725 C C . GLN A 1 359 ? 12.257 11.945 -26.138 1.00 78.19 359 GLN A C 1
ATOM 2727 O O . GLN A 1 359 ? 11.275 11.596 -26.800 1.00 78.19 359 GLN A O 1
ATOM 2732 N N . PRO A 1 360 ? 12.583 13.239 -25.992 1.00 67.62 360 PRO A N 1
ATOM 2733 C CA . PRO A 1 360 ? 11.928 14.295 -26.754 1.00 67.62 360 PRO A CA 1
ATOM 2734 C C . PRO A 1 360 ? 12.124 14.069 -28.260 1.00 67.62 360 PRO A C 1
ATOM 2736 O O . PRO A 1 360 ? 13.206 13.665 -28.673 1.00 67.62 360 PRO A O 1
ATOM 2739 N N . GLU A 1 361 ? 11.125 14.397 -29.091 1.00 66.81 361 GLU A N 1
ATOM 2740 C CA . GLU A 1 361 ? 11.163 14.168 -30.555 1.00 66.81 361 GLU A CA 1
ATOM 2741 C C . GLU A 1 361 ? 12.389 14.785 -31.261 1.00 66.81 361 GLU A C 1
ATOM 2743 O O . GLU A 1 361 ? 12.801 14.299 -32.309 1.00 66.81 361 GLU A O 1
ATOM 2748 N N . ASN A 1 362 ? 12.995 15.824 -30.671 1.00 68.31 362 ASN A N 1
ATOM 2749 C CA . ASN A 1 362 ? 14.197 16.501 -31.173 1.00 68.31 362 ASN A CA 1
ATOM 2750 C C . ASN A 1 362 ? 15.365 16.501 -30.159 1.00 68.31 362 ASN A C 1
ATOM 2752 O O . ASN A 1 362 ? 16.268 17.329 -30.274 1.00 68.31 362 ASN A O 1
ATOM 2756 N N . GLY A 1 363 ? 15.316 15.649 -29.129 1.00 61.78 363 GLY A N 1
ATOM 2757 C CA . GLY A 1 363 ? 16.318 15.577 -28.059 1.00 61.78 363 GLY A CA 1
ATOM 2758 C C . GLY A 1 363 ? 17.412 14.544 -28.328 1.00 61.78 363 GLY A C 1
ATOM 2759 O O . GLY A 1 363 ? 17.250 13.632 -29.137 1.00 61.78 363 GLY A O 1
ATOM 2760 N N . SER A 1 364 ? 18.541 14.683 -27.639 1.00 65.44 364 SER A N 1
ATOM 2761 C CA . SER A 1 364 ? 19.576 13.649 -27.593 1.00 65.44 364 SER A CA 1
ATOM 2762 C C . SER A 1 364 ? 19.152 12.490 -26.676 1.00 65.44 364 SER A C 1
ATOM 2764 O O . SER A 1 364 ? 18.224 12.617 -25.877 1.00 65.44 364 SER A O 1
ATOM 2766 N N . ALA A 1 365 ? 19.858 11.356 -26.738 1.00 59.66 365 ALA A N 1
ATOM 2767 C CA . ALA A 1 365 ? 19.642 10.251 -25.797 1.00 59.66 365 ALA A CA 1
ATOM 2768 C C . ALA A 1 365 ? 19.919 10.645 -24.329 1.00 59.66 365 ALA A C 1
ATOM 2770 O O . ALA A 1 365 ? 19.475 9.950 -23.420 1.00 59.66 365 ALA A O 1
ATOM 2771 N N . GLU A 1 366 ? 20.618 11.760 -24.095 1.00 59.75 366 GLU A N 1
ATOM 2772 C CA . GLU A 1 366 ? 20.875 12.324 -22.766 1.00 59.75 366 GLU A CA 1
ATOM 2773 C C . GLU A 1 366 ? 19.671 13.126 -22.226 1.00 59.75 366 GLU A C 1
ATOM 2775 O O . GLU A 1 366 ? 19.606 13.405 -21.033 1.00 59.75 366 GLU A O 1
ATOM 2780 N N . ASP A 1 367 ? 18.674 13.435 -23.067 1.00 70.56 367 ASP A N 1
ATOM 2781 C CA . ASP A 1 367 ? 17.485 14.225 -22.713 1.00 70.56 367 ASP A CA 1
ATOM 2782 C C . ASP A 1 367 ? 16.275 13.366 -22.302 1.00 70.56 367 ASP A C 1
ATOM 2784 O O . ASP A 1 367 ? 15.134 13.833 -22.352 1.00 70.56 367 ASP A O 1
ATOM 2788 N N . VAL A 1 368 ? 16.485 12.101 -21.917 1.00 77.56 368 VAL A N 1
ATOM 2789 C CA . VAL A 1 368 ? 15.403 11.213 -21.461 1.00 77.56 368 VAL A CA 1
ATOM 2790 C C . VAL A 1 368 ? 14.717 11.820 -20.236 1.00 77.56 368 VAL A C 1
ATOM 2792 O O . VAL A 1 368 ? 15.344 12.094 -19.215 1.00 77.56 368 VAL A O 1
ATOM 2795 N N . GLN A 1 369 ? 13.402 12.009 -20.326 1.00 81.50 369 GLN A N 1
ATOM 2796 C CA . GLN A 1 369 ? 12.589 12.589 -19.261 1.00 81.50 369 GLN A CA 1
ATOM 2797 C C . GLN A 1 369 ? 11.516 11.611 -18.807 1.00 81.50 369 GLN A C 1
ATOM 2799 O O . GLN A 1 369 ? 11.013 10.811 -19.595 1.00 81.50 369 GLN A O 1
ATOM 2804 N N . LEU A 1 370 ? 11.128 11.710 -17.537 1.00 84.50 370 LEU A N 1
ATOM 2805 C CA . LEU A 1 370 ? 9.952 11.023 -17.023 1.00 84.50 370 LEU A CA 1
ATOM 2806 C C . LEU A 1 370 ? 8.684 11.752 -17.485 1.00 84.50 370 LEU A C 1
ATOM 2808 O O . LEU A 1 370 ? 8.606 12.983 -17.431 1.00 84.50 370 LEU A O 1
ATOM 2812 N N . TRP A 1 371 ? 7.701 10.983 -17.940 1.00 87.50 371 TRP A N 1
ATOM 2813 C CA . TRP A 1 371 ? 6.383 11.443 -18.363 1.00 87.50 371 TRP A CA 1
ATOM 2814 C C . TRP A 1 371 ? 5.312 10.613 -17.672 1.00 87.50 371 TRP A C 1
ATOM 2816 O O . TRP A 1 371 ? 5.477 9.410 -17.488 1.00 87.50 371 TRP A O 1
ATOM 2826 N N . LEU A 1 372 ? 4.200 11.250 -17.320 1.00 88.75 372 LEU A N 1
ATOM 2827 C CA . LEU A 1 372 ? 3.000 10.552 -16.891 1.00 88.75 372 LEU A CA 1
ATOM 2828 C C . LEU A 1 372 ? 2.198 10.265 -18.147 1.00 88.75 372 LEU A C 1
ATOM 2830 O O . LEU A 1 372 ? 1.745 11.195 -18.809 1.00 88.75 372 LEU A O 1
ATOM 2834 N N . GLN A 1 373 ? 2.027 8.998 -18.473 1.00 91.06 373 GLN A N 1
ATOM 2835 C CA . GLN A 1 373 ? 1.188 8.552 -19.564 1.00 91.06 373 GLN A CA 1
ATOM 2836 C C . GLN A 1 373 ? -0.156 8.094 -19.014 1.00 91.06 373 GLN A C 1
ATOM 2838 O O . GLN A 1 373 ? -0.217 7.380 -18.020 1.00 91.06 373 GLN A O 1
ATOM 2843 N N . VAL A 1 374 ? -1.234 8.495 -19.675 1.00 92.94 374 VAL A N 1
ATOM 2844 C CA . VAL A 1 374 ? -2.575 7.968 -19.441 1.00 92.94 374 VAL A CA 1
ATOM 2845 C C . VAL A 1 374 ? -3.023 7.311 -20.733 1.00 92.94 374 VAL A C 1
ATOM 2847 O O . VAL A 1 374 ? -3.065 7.969 -21.771 1.00 92.94 374 VAL A O 1
ATOM 2850 N N . GLN A 1 375 ? -3.319 6.018 -20.689 1.00 94.19 375 GLN A N 1
ATOM 2851 C CA . GLN A 1 375 ? -3.621 5.202 -21.858 1.00 94.19 375 GLN A CA 1
ATOM 2852 C C . GLN A 1 375 ? -4.997 4.547 -21.735 1.00 94.19 375 GLN A C 1
ATOM 2854 O O . GLN A 1 375 ? -5.357 4.017 -20.687 1.00 94.19 375 GLN A O 1
ATOM 2859 N N . ARG A 1 376 ? -5.738 4.538 -22.841 1.00 94.69 376 ARG A N 1
ATOM 2860 C CA . ARG A 1 376 ? -6.948 3.745 -23.035 1.00 94.69 376 ARG A CA 1
ATOM 2861 C C . ARG A 1 376 ? -6.606 2.291 -23.306 1.00 94.69 376 ARG A C 1
ATOM 2863 O O . ARG A 1 376 ? -5.850 1.973 -24.221 1.00 94.69 376 ARG A O 1
ATOM 2870 N N . LEU A 1 377 ? -7.192 1.396 -22.524 1.00 94.69 377 LEU A N 1
ATOM 2871 C CA . LEU A 1 377 ? -6.907 -0.035 -22.597 1.00 94.69 377 LEU A CA 1
ATOM 2872 C C . LEU A 1 377 ? -7.644 -0.751 -23.740 1.00 94.69 377 LEU A C 1
ATOM 2874 O O . LEU A 1 377 ? -7.265 -1.865 -24.088 1.00 94.69 377 LEU A O 1
ATOM 2878 N N . ASP A 1 378 ? -8.681 -0.145 -24.320 1.00 91.25 378 ASP A N 1
ATOM 2879 C CA . ASP A 1 378 ? -9.481 -0.735 -25.400 1.00 91.25 378 ASP A CA 1
ATOM 2880 C C . ASP A 1 378 ? -8.845 -0.572 -26.787 1.00 91.25 378 ASP A C 1
ATOM 2882 O O . ASP A 1 378 ? -8.905 -1.489 -27.604 1.00 91.25 378 ASP A O 1
ATOM 2886 N N . ASN A 1 379 ? -8.230 0.581 -27.052 1.00 92.00 379 ASN A N 1
ATOM 2887 C CA . ASN A 1 379 ? -7.645 0.904 -28.354 1.00 92.00 379 ASN A CA 1
ATOM 2888 C C . ASN A 1 379 ? -6.161 1.304 -28.300 1.00 92.00 379 ASN A C 1
ATOM 2890 O O . ASN A 1 379 ? -5.515 1.387 -29.343 1.00 92.00 379 ASN A O 1
ATOM 2894 N N . GLY A 1 380 ? -5.606 1.513 -27.104 1.00 91.62 380 GLY A N 1
ATOM 2895 C CA . GLY A 1 380 ? -4.212 1.887 -26.908 1.00 91.62 380 GLY A CA 1
ATOM 2896 C C . GLY A 1 380 ? -3.906 3.373 -27.102 1.00 91.62 380 GLY A C 1
ATOM 2897 O O . GLY A 1 380 ? -2.733 3.734 -26.968 1.00 91.62 380 GLY A O 1
ATOM 2898 N N . ASP A 1 381 ? -4.904 4.221 -27.378 1.00 94.12 381 ASP A N 1
ATOM 2899 C CA . ASP A 1 381 ? -4.733 5.676 -27.443 1.00 94.12 381 ASP A CA 1
ATOM 2900 C C . ASP A 1 381 ? -4.180 6.194 -26.116 1.00 94.12 381 ASP A C 1
ATOM 2902 O O . ASP A 1 381 ? -4.452 5.627 -25.057 1.00 94.12 381 ASP A O 1
ATOM 2906 N N . TRP A 1 382 ? -3.429 7.292 -26.137 1.00 92.81 382 TRP A N 1
ATOM 2907 C CA . TRP A 1 382 ? -2.845 7.856 -24.924 1.00 92.81 382 TRP A CA 1
ATOM 2908 C C . TRP A 1 382 ? -2.727 9.378 -24.974 1.00 92.81 382 TRP A C 1
ATOM 2910 O O . TRP A 1 382 ? -2.606 9.984 -26.037 1.00 92.81 382 TRP A O 1
ATOM 2920 N N . ILE A 1 383 ? -2.706 9.972 -23.786 1.00 91.31 383 ILE A N 1
ATOM 2921 C CA . ILE A 1 383 ? -2.270 11.344 -23.516 1.00 91.31 383 ILE A CA 1
ATOM 2922 C C . ILE A 1 383 ? -1.077 11.293 -22.557 1.00 91.31 383 ILE A C 1
ATOM 2924 O O . ILE A 1 383 ? -0.883 10.295 -21.861 1.00 91.31 383 ILE A O 1
ATOM 2928 N N . ALA A 1 384 ? -0.249 12.337 -22.524 1.00 88.62 384 ALA A N 1
ATOM 2929 C CA . ALA A 1 384 ? 0.907 12.356 -21.635 1.00 88.62 384 ALA A CA 1
ATOM 2930 C C . ALA A 1 384 ? 1.222 13.752 -21.092 1.00 88.62 384 ALA A C 1
ATOM 2932 O O . ALA A 1 384 ? 0.996 14.759 -21.764 1.00 88.62 384 ALA A O 1
ATOM 2933 N N . PHE A 1 385 ? 1.791 13.787 -19.889 1.00 86.38 385 PHE A N 1
ATOM 2934 C CA . PHE A 1 385 ? 2.151 14.997 -19.160 1.00 86.38 385 PHE A CA 1
ATOM 2935 C C . PHE A 1 385 ? 3.647 14.974 -18.805 1.00 86.38 385 PHE A C 1
ATOM 2937 O O . PHE A 1 385 ? 4.124 13.978 -18.252 1.00 86.38 385 PHE A O 1
ATOM 2944 N N . PRO A 1 386 ? 4.411 16.032 -19.133 1.00 83.75 386 PRO A N 1
ATOM 2945 C CA . PRO A 1 386 ? 5.852 16.068 -18.904 1.00 83.75 386 PRO A CA 1
ATOM 2946 C C . PRO A 1 386 ? 6.204 16.390 -17.448 1.00 83.75 386 PRO A C 1
ATOM 2948 O O . PRO A 1 386 ? 5.524 17.183 -16.793 1.00 83.75 386 PRO A O 1
ATOM 2951 N N . HIS A 1 387 ? 7.337 15.858 -16.982 1.00 79.44 387 HIS A N 1
ATOM 2952 C CA . HIS A 1 387 ? 7.880 16.116 -15.644 1.00 79.44 387 HIS A CA 1
ATOM 2953 C C . HIS A 1 387 ? 6.879 15.847 -14.505 1.00 79.44 387 HIS A C 1
ATOM 2955 O O . HIS A 1 387 ? 6.674 16.737 -13.672 1.00 79.44 387 HIS A O 1
ATOM 2961 N N . PRO A 1 388 ? 6.219 14.676 -14.455 1.00 78.38 388 PRO A N 1
ATOM 2962 C CA . PRO A 1 388 ? 5.409 14.338 -13.302 1.00 78.38 388 PRO A CA 1
ATOM 2963 C C . PRO A 1 388 ? 6.322 14.128 -12.092 1.00 78.38 388 PRO A C 1
ATOM 2965 O O . PRO A 1 388 ? 7.423 13.587 -12.220 1.00 78.38 388 PRO A O 1
ATOM 2968 N N . SER A 1 389 ? 5.852 14.523 -10.917 1.00 72.56 389 SER A N 1
ATOM 2969 C CA . SER A 1 389 ? 6.465 14.112 -9.655 1.00 72.56 389 SER A CA 1
ATOM 2970 C C . SER A 1 389 ? 5.685 12.962 -9.025 1.00 72.56 389 SER A C 1
ATOM 2972 O O . SER A 1 389 ? 6.282 11.952 -8.670 1.00 72.56 389 SER A O 1
ATOM 2974 N N . ILE A 1 390 ? 4.359 13.091 -8.905 1.00 81.62 390 ILE A N 1
ATOM 2975 C CA . ILE A 1 390 ? 3.497 12.123 -8.209 1.00 81.62 390 ILE A CA 1
ATOM 2976 C C . ILE A 1 390 ? 2.157 12.014 -8.944 1.00 81.62 390 ILE A C 1
ATOM 2978 O O . ILE A 1 390 ? 1.547 13.032 -9.255 1.00 81.62 390 ILE A O 1
ATOM 2982 N N . PHE A 1 391 ? 1.663 10.800 -9.194 1.00 87.50 391 PHE A N 1
ATOM 2983 C CA . PHE A 1 391 ? 0.244 10.578 -9.486 1.00 87.50 391 PHE A CA 1
ATOM 2984 C C . PHE A 1 391 ? -0.453 10.210 -8.179 1.00 87.50 391 PHE A C 1
ATOM 2986 O O . PHE A 1 391 ? 0.002 9.303 -7.487 1.00 87.50 391 PHE A O 1
ATOM 2993 N N . HIS A 1 392 ? -1.528 10.912 -7.827 1.00 87.94 392 HIS A N 1
ATOM 2994 C CA . HIS A 1 392 ? -2.206 10.689 -6.556 1.00 87.94 392 HIS A CA 1
ATOM 2995 C C . HIS A 1 392 ? -3.309 9.638 -6.673 1.00 87.94 392 HIS A C 1
ATOM 2997 O O . HIS A 1 392 ? -3.200 8.570 -6.083 1.00 87.94 392 HIS A O 1
ATOM 3003 N N . ALA A 1 393 ? -4.371 9.936 -7.421 1.00 89.06 393 ALA A N 1
ATOM 3004 C CA . ALA A 1 393 ? -5.537 9.064 -7.506 1.00 89.06 393 ALA A CA 1
ATOM 3005 C C . ALA A 1 393 ? -6.455 9.440 -8.674 1.00 89.06 393 ALA A C 1
ATOM 3007 O O . ALA A 1 393 ? -6.524 10.602 -9.095 1.00 89.06 393 ALA A O 1
ATOM 3008 N N . TRP A 1 394 ? -7.215 8.451 -9.134 1.00 92.75 394 TRP A N 1
ATOM 3009 C CA . TRP A 1 394 ? -8.368 8.631 -10.010 1.00 92.75 394 TRP A CA 1
ATOM 3010 C C . TRP A 1 394 ? -9.601 9.049 -9.210 1.00 92.75 394 TRP A C 1
ATOM 3012 O O . TRP A 1 394 ? -9.818 8.548 -8.108 1.00 92.75 394 TRP A O 1
ATOM 3022 N N . ALA A 1 395 ? -10.422 9.924 -9.786 1.00 93.06 395 ALA A N 1
ATOM 3023 C CA . ALA A 1 395 ? -11.747 10.203 -9.258 1.00 93.06 395 ALA A CA 1
ATOM 3024 C C . ALA A 1 395 ? -12.685 9.005 -9.487 1.00 93.06 395 ALA A C 1
ATOM 3026 O O . ALA A 1 395 ? -12.530 8.300 -10.492 1.00 93.06 395 ALA A O 1
ATOM 3027 N N . PRO A 1 396 ? -13.706 8.805 -8.630 1.00 90.50 396 PRO A N 1
ATOM 3028 C CA . PRO A 1 396 ? -14.681 7.722 -8.775 1.00 90.50 396 PRO A CA 1
ATOM 3029 C C . PRO A 1 396 ? -15.407 7.704 -10.129 1.00 90.50 396 PRO A C 1
ATOM 3031 O O . PRO A 1 396 ? -15.831 6.651 -10.594 1.00 90.50 396 PRO A O 1
ATOM 3034 N N . ASP A 1 397 ? -15.526 8.854 -10.802 1.00 90.50 397 ASP A N 1
ATOM 3035 C CA . ASP A 1 397 ? -16.157 8.959 -12.123 1.00 90.50 397 ASP A CA 1
ATOM 3036 C C . ASP A 1 397 ? -15.286 8.470 -13.290 1.00 90.50 397 ASP A C 1
ATOM 3038 O O . ASP A 1 397 ? -15.750 8.461 -14.431 1.00 90.50 397 ASP A O 1
ATOM 3042 N N . SER A 1 398 ? -14.032 8.081 -13.023 1.00 91.00 398 SER A N 1
ATOM 3043 C CA . SER A 1 398 ? -13.033 7.650 -14.014 1.00 91.00 398 SER A CA 1
ATOM 3044 C C . SER A 1 398 ? -12.690 8.687 -15.090 1.00 91.00 398 SER A C 1
ATOM 3046 O O . SER A 1 398 ? -12.019 8.373 -16.072 1.00 91.00 398 SER A O 1
ATOM 3048 N N . ARG A 1 399 ? -13.133 9.937 -14.925 1.00 88.62 399 ARG A N 1
ATOM 3049 C CA . ARG A 1 399 ? -12.885 11.035 -15.869 1.00 88.62 399 ARG A CA 1
ATOM 3050 C C . ARG A 1 399 ? -11.808 11.967 -15.361 1.00 88.62 399 ARG A C 1
ATOM 3052 O O . ARG A 1 399 ? -11.003 12.434 -16.168 1.00 88.62 399 ARG A O 1
ATOM 3059 N N . HIS A 1 400 ? -11.805 12.228 -14.058 1.00 92.31 400 HIS A N 1
ATOM 3060 C CA . HIS A 1 400 ? -10.838 13.108 -13.420 1.00 92.31 400 HIS A CA 1
ATOM 3061 C C . HIS A 1 400 ? -9.726 12.311 -12.737 1.00 92.31 400 HIS A C 1
ATOM 3063 O O . HIS A 1 400 ? -9.921 11.187 -12.274 1.00 92.31 400 HIS A O 1
ATOM 3069 N N . PHE A 1 401 ? -8.537 12.899 -12.670 1.00 92.81 401 PHE A N 1
ATOM 3070 C CA . PHE A 1 401 ? -7.409 12.356 -11.919 1.00 92.81 401 PHE A CA 1
ATOM 3071 C C . PHE A 1 401 ? -6.516 13.478 -11.409 1.00 92.81 401 PHE A C 1
ATOM 3073 O O . PHE A 1 401 ? -6.388 14.520 -12.051 1.00 92.81 401 PHE A O 1
ATOM 3080 N N . ALA A 1 402 ? -5.889 13.258 -10.258 1.00 92.69 402 ALA A N 1
ATOM 3081 C CA . ALA A 1 402 ? -5.016 14.232 -9.623 1.00 92.69 402 ALA A CA 1
ATOM 3082 C C . ALA A 1 402 ? -3.551 13.793 -9.702 1.00 92.69 402 ALA A C 1
ATOM 3084 O O . ALA A 1 402 ? -3.212 12.647 -9.397 1.00 92.69 402 ALA A O 1
ATOM 3085 N N . PHE A 1 403 ? -2.671 14.711 -10.090 1.00 90.88 403 PHE A N 1
ATOM 3086 C CA . PHE A 1 403 ? -1.234 14.472 -10.191 1.00 90.88 403 PHE A CA 1
ATOM 3087 C C . PHE A 1 403 ? -0.452 15.769 -9.981 1.00 90.88 403 PHE A C 1
ATOM 3089 O O . PHE A 1 403 ? -0.983 16.861 -10.157 1.00 90.88 403 PHE A O 1
ATOM 3096 N N . GLN A 1 404 ? 0.820 15.662 -9.620 1.00 88.06 404 GLN A N 1
ATOM 3097 C CA . GLN A 1 404 ? 1.745 16.780 -9.550 1.00 88.06 404 GLN A CA 1
ATOM 3098 C C . GLN A 1 404 ? 2.712 16.755 -10.732 1.00 88.06 404 GLN A C 1
ATOM 3100 O O . GLN A 1 404 ? 3.242 15.702 -11.093 1.00 88.06 404 GLN A O 1
ATOM 3105 N N . SER A 1 405 ? 2.947 17.923 -11.331 1.00 85.25 405 SER A N 1
ATOM 3106 C CA . SER A 1 405 ? 3.804 18.062 -12.513 1.00 85.25 405 SER A CA 1
ATOM 3107 C C . SER A 1 405 ? 4.553 19.391 -12.526 1.00 85.25 405 SER A C 1
ATOM 3109 O O . SER A 1 405 ? 4.069 20.393 -11.998 1.00 85.25 405 SER A O 1
ATOM 3111 N N . GLY A 1 406 ? 5.702 19.413 -13.201 1.00 79.38 406 GLY A N 1
ATOM 3112 C CA . GLY A 1 406 ? 6.503 20.613 -13.449 1.00 79.38 406 GLY A CA 1
ATOM 3113 C C . GLY A 1 406 ? 7.775 20.696 -12.601 1.00 79.38 406 GLY A C 1
ATOM 3114 O O . GLY A 1 406 ? 7.954 19.970 -11.631 1.00 79.38 406 GLY A O 1
ATOM 3115 N N . ARG A 1 407 ? 8.684 21.610 -12.978 1.00 77.81 407 ARG A N 1
ATOM 3116 C CA . ARG A 1 407 ? 9.959 21.844 -12.259 1.00 77.81 407 ARG A CA 1
ATOM 3117 C C . ARG A 1 407 ? 9.755 22.383 -10.844 1.00 77.81 407 ARG A C 1
ATOM 3119 O O . ARG A 1 407 ? 10.558 22.114 -9.960 1.00 77.81 407 ARG A O 1
ATOM 3126 N N . THR A 1 408 ? 8.688 23.149 -10.667 1.00 84.94 408 THR A N 1
ATOM 3127 C CA . THR A 1 408 ? 8.139 23.550 -9.376 1.00 84.94 408 THR A CA 1
ATOM 3128 C C . THR A 1 408 ? 6.791 22.839 -9.292 1.00 84.94 408 THR A C 1
ATOM 3130 O O . THR A 1 408 ? 5.843 23.330 -9.908 1.00 84.94 408 THR A O 1
ATOM 3133 N N . PRO A 1 409 ? 6.724 21.640 -8.678 1.00 85.00 409 PRO A N 1
ATOM 3134 C CA . PRO A 1 409 ? 5.569 20.757 -8.807 1.00 85.00 409 PRO A CA 1
ATOM 3135 C C . PRO A 1 409 ? 4.268 21.452 -8.415 1.00 85.00 409 PRO A C 1
ATOM 3137 O O . PRO A 1 409 ? 4.152 21.989 -7.317 1.00 85.00 409 PRO A O 1
ATOM 3140 N N . GLN A 1 410 ? 3.288 21.449 -9.312 1.00 89.31 410 GLN A N 1
ATOM 3141 C CA . GLN A 1 410 ? 1.953 21.980 -9.057 1.00 89.31 410 GLN A CA 1
ATOM 3142 C C . GLN A 1 410 ? 0.954 20.828 -9.020 1.00 89.31 410 GLN A C 1
ATOM 3144 O O . GLN A 1 410 ? 1.007 19.960 -9.890 1.00 89.31 410 GLN A O 1
ATOM 3149 N N . LEU A 1 411 ? 0.038 20.831 -8.046 1.00 92.12 411 LEU A N 1
ATOM 3150 C CA . LEU A 1 411 ? -1.103 19.918 -8.049 1.00 92.12 411 LEU A CA 1
ATOM 3151 C C . LEU A 1 411 ? -2.035 20.273 -9.212 1.00 92.12 411 LEU A C 1
ATOM 3153 O O . LEU A 1 411 ? -2.501 21.408 -9.326 1.00 92.12 411 LEU A O 1
ATOM 3157 N N . LEU A 1 412 ? -2.304 19.293 -10.066 1.00 91.94 412 LEU A N 1
ATOM 3158 C CA . LEU A 1 412 ? -3.127 19.415 -11.256 1.00 91.94 412 LEU A CA 1
ATOM 3159 C C . LEU A 1 412 ? -4.250 18.378 -11.242 1.00 91.94 412 LEU A C 1
ATOM 3161 O O . LEU A 1 412 ? -4.034 17.207 -10.933 1.00 91.94 412 LEU A O 1
ATOM 3165 N N . ILE A 1 413 ? -5.433 18.816 -11.659 1.00 93.06 413 ILE A N 1
ATOM 3166 C CA . ILE A 1 413 ? -6.571 17.966 -11.990 1.00 93.06 413 ILE A CA 1
ATOM 3167 C C . ILE A 1 413 ? -6.596 17.798 -13.507 1.00 93.06 413 ILE A C 1
ATOM 3169 O O . ILE A 1 413 ? -6.790 18.760 -14.258 1.00 93.06 413 ILE A O 1
ATOM 3173 N N . GLY A 1 414 ? -6.327 16.577 -13.954 1.00 90.12 414 GLY A N 1
ATOM 3174 C CA . GLY A 1 414 ? -6.379 16.160 -15.347 1.00 90.12 414 GLY A CA 1
ATOM 3175 C C . GLY A 1 414 ? -7.699 15.484 -15.702 1.00 90.12 414 GLY A C 1
ATOM 3176 O O . GLY A 1 414 ? -8.449 15.033 -14.839 1.00 90.12 414 GLY A O 1
ATOM 3177 N N . GLN A 1 415 ? -7.960 15.420 -17.004 1.00 89.69 415 GLN A N 1
ATOM 3178 C CA . GLN A 1 415 ? -9.044 14.651 -17.610 1.00 89.69 415 GLN A CA 1
ATOM 3179 C C . GLN A 1 415 ? -8.625 14.215 -19.017 1.00 89.69 415 GLN A C 1
ATOM 3181 O O . GLN A 1 415 ? -7.776 14.857 -19.636 1.00 89.69 415 GLN A O 1
ATOM 3186 N N . TRP A 1 416 ? -9.233 13.148 -19.540 1.00 81.56 416 TRP A N 1
ATOM 3187 C CA . TRP A 1 416 ? -8.825 12.541 -20.814 1.00 81.56 416 TRP A CA 1
ATOM 3188 C C . TRP A 1 416 ? -8.809 13.516 -22.010 1.00 81.56 416 TRP A C 1
ATOM 3190 O O . TRP A 1 416 ? -7.871 13.528 -22.801 1.00 81.56 416 TRP A O 1
ATOM 3200 N N . SER A 1 417 ? -9.851 14.338 -22.164 1.00 73.62 417 SER A N 1
ATOM 3201 C CA . SER A 1 417 ? -10.070 15.153 -23.372 1.00 73.62 417 SER A CA 1
ATOM 3202 C C . SER A 1 417 ? -10.119 16.660 -23.110 1.00 73.62 417 SER A C 1
ATOM 3204 O O . SER A 1 417 ? -10.802 17.385 -23.833 1.00 73.62 417 SER A O 1
ATOM 3206 N N . GLY A 1 418 ? -9.444 17.156 -22.073 1.00 75.06 418 GLY A N 1
ATOM 3207 C CA . GLY A 1 418 ? -9.537 18.567 -21.696 1.00 75.06 418 GLY A CA 1
ATOM 3208 C C . GLY A 1 418 ? -8.276 19.131 -21.046 1.00 75.06 418 GLY A C 1
ATOM 3209 O O . GLY A 1 418 ? -7.350 18.386 -20.732 1.00 75.06 418 GLY A O 1
ATOM 3210 N N . PRO A 1 419 ? -8.219 20.462 -20.862 1.00 79.88 419 PRO A N 1
ATOM 3211 C CA . PRO A 1 419 ? -7.079 21.105 -20.224 1.00 79.88 419 PRO A CA 1
ATOM 3212 C C . PRO A 1 419 ? -6.971 20.675 -18.760 1.00 79.88 419 PRO A C 1
ATOM 3214 O O . PRO A 1 419 ? -7.991 20.461 -18.097 1.00 79.88 419 PRO A O 1
ATOM 3217 N N . THR A 1 420 ? -5.741 20.618 -18.252 1.00 87.75 420 THR A N 1
ATOM 3218 C CA . THR A 1 420 ? -5.481 20.471 -16.819 1.00 87.75 420 THR A CA 1
ATOM 3219 C C . THR A 1 420 ? -5.889 21.739 -16.069 1.00 87.75 420 THR A C 1
ATOM 3221 O O . THR A 1 420 ? -5.836 22.855 -16.600 1.00 87.75 420 THR A O 1
ATOM 3224 N N . LYS A 1 421 ? -6.325 21.569 -14.822 1.00 88.88 421 LYS A N 1
ATOM 3225 C CA . LYS A 1 421 ? -6.679 22.651 -13.894 1.00 88.88 421 LYS A CA 1
ATOM 3226 C C . LYS A 1 421 ? -5.768 22.597 -12.676 1.00 88.88 421 LYS A C 1
ATOM 3228 O O . LYS A 1 421 ? -5.341 21.517 -12.299 1.00 88.88 421 LYS A O 1
ATOM 3233 N N . ALA A 1 422 ? -5.470 23.738 -12.062 1.00 87.69 422 ALA A N 1
ATOM 3234 C CA . ALA A 1 422 ? -4.746 23.752 -10.793 1.00 87.69 422 ALA A CA 1
ATOM 3235 C C . ALA A 1 422 ? -5.652 23.223 -9.668 1.00 87.69 422 ALA A C 1
ATOM 3237 O O . ALA A 1 422 ? -6.801 23.646 -9.567 1.00 87.69 422 ALA A O 1
ATOM 3238 N N . GLY A 1 423 ? -5.132 22.335 -8.819 1.00 82.62 423 GLY A N 1
ATOM 3239 C CA . GLY A 1 423 ? -5.846 21.726 -7.687 1.00 82.62 423 GLY A CA 1
ATOM 3240 C C . GLY A 1 423 ? -5.892 22.601 -6.430 1.00 82.62 423 GLY A C 1
ATOM 3241 O O . GLY A 1 423 ? -5.811 22.096 -5.320 1.00 82.62 423 GLY A O 1
ATOM 3242 N N . GLY A 1 424 ? -5.941 23.924 -6.592 1.00 79.06 424 GLY A N 1
ATOM 3243 C CA . GLY A 1 424 ? -6.183 24.848 -5.482 1.00 79.06 424 GLY A CA 1
ATOM 3244 C C . GLY A 1 424 ? -4.993 25.203 -4.578 1.00 79.06 424 GLY A C 1
ATOM 3245 O O . GLY A 1 424 ? -5.166 26.005 -3.667 1.00 79.06 424 GLY A O 1
ATOM 3246 N N . VAL A 1 425 ? -3.785 24.697 -4.824 1.00 86.62 425 VAL A N 1
ATOM 3247 C CA . VAL 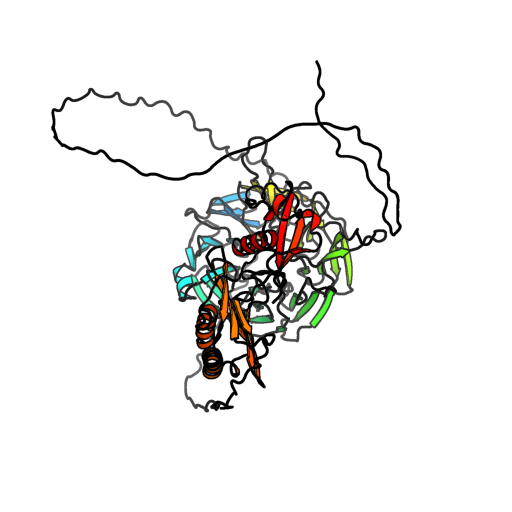A 1 425 ? -2.572 25.130 -4.100 1.00 86.62 425 VAL A CA 1
ATOM 3248 C C . VAL A 1 425 ? -1.532 25.751 -5.020 1.00 86.62 425 VAL A C 1
ATOM 3250 O O . VAL A 1 425 ? -1.489 25.476 -6.226 1.00 86.62 425 VAL A O 1
ATOM 3253 N N . ASP A 1 426 ? -0.690 26.597 -4.431 1.00 87.50 426 ASP A N 1
ATOM 3254 C CA . ASP A 1 426 ? 0.418 27.235 -5.126 1.00 87.50 426 ASP A CA 1
ATOM 3255 C C . ASP A 1 426 ? 1.429 26.196 -5.634 1.00 87.50 426 ASP A C 1
ATOM 3257 O O . ASP A 1 426 ? 1.624 25.116 -5.070 1.00 87.50 426 ASP A O 1
ATOM 3261 N N . ALA A 1 427 ? 2.085 26.520 -6.748 1.00 88.00 427 ALA A N 1
ATOM 3262 C CA . ALA A 1 427 ? 3.139 25.672 -7.284 1.00 88.00 427 ALA A CA 1
ATOM 3263 C C . ALA A 1 427 ? 4.310 25.596 -6.292 1.00 88.00 427 ALA A C 1
ATOM 3265 O O . ALA A 1 427 ? 4.797 26.615 -5.807 1.00 88.00 427 ALA A O 1
ATOM 3266 N N . GLY A 1 428 ? 4.801 24.384 -6.044 1.00 85.69 428 GLY A N 1
ATOM 3267 C CA . GLY A 1 428 ? 5.890 24.108 -5.111 1.00 85.69 428 GLY A CA 1
ATOM 3268 C C . GLY A 1 428 ? 5.420 23.708 -3.716 1.00 85.69 428 GLY A C 1
ATOM 3269 O O . GLY A 1 428 ? 6.248 23.236 -2.943 1.00 85.69 428 GLY A O 1
ATOM 3270 N N . THR A 1 429 ? 4.124 23.826 -3.407 1.00 87.81 429 THR A N 1
ATOM 3271 C CA . THR A 1 429 ? 3.550 23.312 -2.160 1.00 87.81 429 THR A CA 1
ATOM 3272 C C . THR A 1 429 ? 3.575 21.777 -2.160 1.00 87.81 429 THR A C 1
ATOM 3274 O O . THR A 1 429 ? 2.966 21.158 -3.041 1.00 87.81 429 THR A O 1
ATOM 3277 N N . PRO A 1 430 ? 4.253 21.128 -1.194 1.00 87.62 430 PRO A N 1
ATOM 3278 C CA . PRO A 1 430 ? 4.210 19.676 -1.050 1.00 87.62 430 PRO A CA 1
ATOM 3279 C C . PRO A 1 430 ? 2.786 19.203 -0.741 1.00 87.62 430 PRO A C 1
ATOM 3281 O O . PRO A 1 430 ? 2.147 19.721 0.176 1.00 87.62 430 PRO A O 1
ATOM 3284 N N . VAL A 1 431 ? 2.300 18.219 -1.505 1.00 89.12 431 VAL A N 1
ATOM 3285 C CA . VAL A 1 431 ? 0.964 17.623 -1.355 1.00 89.12 431 VAL A CA 1
ATOM 3286 C C . VAL A 1 431 ? 1.103 16.140 -1.040 1.00 89.12 431 VAL A C 1
ATOM 3288 O O . VAL A 1 431 ? 1.986 15.459 -1.559 1.00 89.12 431 VAL A O 1
ATOM 3291 N N . SER A 1 432 ? 0.249 15.619 -0.165 1.00 89.25 432 SER A N 1
ATOM 3292 C CA . SER A 1 432 ? 0.251 14.215 0.250 1.00 89.25 432 SER A CA 1
ATOM 3293 C C . SER A 1 432 ? -1.162 13.711 0.540 1.00 89.25 432 SER A C 1
ATOM 3295 O O . SER A 1 432 ? -2.055 14.504 0.828 1.00 89.25 432 SER A O 1
ATOM 3297 N N . ASP A 1 433 ? -1.343 12.386 0.484 1.00 88.00 433 ASP A N 1
ATOM 3298 C CA . ASP A 1 433 ? -2.577 11.683 0.887 1.00 88.00 433 ASP A CA 1
ATOM 3299 C C . ASP A 1 433 ? -3.842 12.308 0.275 1.00 88.00 433 ASP A C 1
ATOM 3301 O O . ASP A 1 433 ? -4.761 12.693 0.990 1.00 88.00 433 ASP A O 1
ATOM 3305 N N . LEU A 1 434 ? -3.856 12.503 -1.049 1.00 92.69 434 LEU A N 1
ATOM 3306 C CA . LEU A 1 434 ? -5.028 13.022 -1.751 1.00 92.69 434 LEU A CA 1
ATOM 3307 C C . LEU A 1 434 ? -6.047 11.902 -1.949 1.00 92.69 434 LEU A C 1
ATOM 3309 O O . LEU A 1 434 ? -5.730 10.873 -2.548 1.00 92.69 434 LEU A O 1
ATOM 3313 N N . ARG A 1 435 ? -7.275 12.131 -1.485 1.00 91.88 435 ARG A N 1
ATOM 3314 C CA . ARG A 1 435 ? -8.399 11.199 -1.588 1.00 91.88 435 ARG A CA 1
ATOM 3315 C C . ARG A 1 435 ? -9.597 11.897 -2.205 1.00 91.88 435 ARG A C 1
ATOM 3317 O O . ARG A 1 435 ? -9.952 13.007 -1.816 1.00 91.88 435 ARG A O 1
ATOM 3324 N N . TRP A 1 436 ? -10.228 11.246 -3.169 1.00 93.06 436 TRP A N 1
ATOM 3325 C CA . TRP A 1 436 ? -11.463 11.753 -3.751 1.00 93.06 436 TRP A CA 1
ATOM 3326 C C . TRP A 1 436 ? -12.633 11.477 -2.813 1.00 93.06 436 TRP A C 1
ATOM 3328 O O . TRP A 1 436 ? -12.776 10.368 -2.308 1.00 93.06 436 TRP A O 1
ATOM 3338 N N . VAL A 1 437 ? -13.456 12.498 -2.598 1.00 91.81 437 VAL A N 1
ATOM 3339 C CA . VAL A 1 437 ? -14.709 12.401 -1.843 1.00 91.81 437 VAL A CA 1
ATOM 3340 C C . VAL A 1 437 ? -15.830 11.944 -2.775 1.00 91.81 437 VAL A C 1
ATOM 3342 O O . VAL A 1 437 ? -16.605 11.049 -2.453 1.00 91.81 437 VAL A O 1
ATOM 3345 N N . ASP A 1 438 ? -15.896 12.556 -3.955 1.00 89.56 438 ASP A N 1
ATOM 3346 C CA . ASP A 1 438 ? -16.794 12.200 -5.047 1.00 89.56 438 ASP A CA 1
ATOM 3347 C C . ASP A 1 438 ? -16.161 12.614 -6.393 1.00 89.56 438 ASP A C 1
ATOM 3349 O O . ASP A 1 438 ? -14.953 12.818 -6.487 1.00 89.56 438 ASP A O 1
ATOM 3353 N N . ALA A 1 439 ? -16.953 12.715 -7.463 1.00 90.75 439 ALA A N 1
ATOM 3354 C CA . ALA A 1 439 ? -16.473 13.128 -8.784 1.00 90.75 439 ALA A CA 1
ATOM 3355 C C . ALA A 1 439 ? -16.015 14.601 -8.864 1.00 90.75 439 ALA A C 1
ATOM 3357 O O . ALA A 1 439 ? -15.268 14.968 -9.770 1.00 90.75 439 ALA A O 1
ATOM 3358 N N . GLY A 1 440 ? -16.513 15.456 -7.970 1.00 91.19 440 GLY A N 1
ATOM 3359 C CA . GLY A 1 440 ? -16.302 16.900 -7.970 1.00 91.19 440 GLY A CA 1
ATOM 3360 C C . GLY A 1 440 ? -15.373 17.398 -6.866 1.00 91.19 440 GLY A C 1
ATOM 3361 O O . GLY A 1 440 ? -14.838 18.495 -7.008 1.00 91.19 440 GLY A O 1
ATOM 3362 N N . TYR A 1 441 ? -15.156 16.616 -5.808 1.00 93.56 441 TYR A N 1
ATOM 3363 C CA . TYR A 1 441 ? -14.435 17.039 -4.612 1.00 93.56 441 TYR A CA 1
ATOM 3364 C C . TYR A 1 441 ? -13.371 16.040 -4.175 1.00 93.56 441 TYR A C 1
ATOM 3366 O O . TYR A 1 441 ? -13.537 14.823 -4.259 1.00 93.56 441 TYR A O 1
ATOM 3374 N N . HIS A 1 442 ? -12.278 16.573 -3.643 1.00 94.06 442 HIS A N 1
ATOM 3375 C CA . HIS A 1 442 ? -11.170 15.805 -3.099 1.00 94.06 442 HIS A CA 1
ATOM 3376 C C . HIS A 1 442 ? -10.597 16.486 -1.856 1.00 94.06 442 HIS A C 1
ATOM 3378 O O . HIS A 1 442 ? -10.633 17.709 -1.711 1.00 94.06 442 HIS A O 1
ATOM 3384 N N . LEU A 1 443 ? -10.072 15.668 -0.955 1.00 94.62 443 LEU A N 1
ATOM 3385 C CA . LEU A 1 443 ? -9.320 16.075 0.219 1.00 94.62 443 LEU A CA 1
ATOM 3386 C C . LEU A 1 443 ? -7.838 15.803 -0.025 1.00 94.62 443 LEU A C 1
ATOM 3388 O O . LEU A 1 443 ? -7.491 14.859 -0.733 1.00 94.62 443 LEU A O 1
ATOM 3392 N N . PHE A 1 444 ? -6.960 16.616 0.548 1.00 94.00 444 PHE A N 1
ATOM 3393 C CA . PHE A 1 444 ? -5.522 16.355 0.552 1.00 94.00 444 PHE A CA 1
ATOM 3394 C C . PHE A 1 444 ? -4.820 17.107 1.677 1.00 94.00 444 PHE A C 1
ATOM 3396 O O . PHE A 1 444 ? -5.361 18.051 2.256 1.00 94.00 444 PHE A O 1
ATOM 3403 N N . LEU A 1 445 ? -3.591 16.690 1.970 1.00 92.38 445 LEU A N 1
ATOM 3404 C CA . LEU A 1 445 ? -2.712 17.367 2.912 1.00 92.38 445 LEU A CA 1
ATOM 3405 C C . LEU A 1 445 ? -1.717 18.239 2.158 1.00 92.38 445 LEU A C 1
ATOM 3407 O O . LEU A 1 445 ? -1.030 17.754 1.260 1.00 92.38 445 LEU A O 1
ATOM 3411 N N . ALA A 1 446 ? -1.617 19.505 2.548 1.00 91.75 446 ALA A N 1
ATOM 3412 C CA . ALA A 1 446 ? -0.620 20.440 2.046 1.00 91.75 446 ALA A CA 1
ATOM 3413 C C . ALA A 1 446 ? 0.347 20.838 3.165 1.00 91.75 446 ALA A C 1
ATOM 3415 O O . ALA A 1 446 ? -0.079 21.130 4.285 1.00 91.75 446 ALA A O 1
ATOM 3416 N N . GLN A 1 447 ? 1.647 20.858 2.870 1.00 88.38 447 GLN A N 1
ATOM 3417 C CA . GLN A 1 447 ? 2.643 21.368 3.809 1.00 88.38 447 GLN A CA 1
ATOM 3418 C C . GLN A 1 447 ? 2.685 22.898 3.738 1.00 88.38 447 GLN A C 1
ATOM 3420 O O . GLN A 1 447 ? 2.922 23.483 2.679 1.00 88.38 447 GLN A O 1
ATOM 3425 N N . ARG A 1 448 ? 2.487 23.549 4.882 1.00 81.62 448 ARG A N 1
ATOM 3426 C CA . ARG A 1 448 ? 2.619 24.997 5.049 1.00 81.62 448 ARG A CA 1
ATOM 3427 C C . ARG A 1 448 ? 4.045 25.319 5.477 1.00 81.62 448 ARG A C 1
ATOM 3429 O O . ARG A 1 448 ? 4.492 24.831 6.515 1.00 81.62 448 ARG A O 1
ATOM 3436 N N . SER A 1 449 ? 4.727 26.179 4.722 1.00 71.69 449 SER A N 1
ATOM 3437 C CA . SER A 1 449 ? 6.021 26.722 5.141 1.00 71.69 449 SER A CA 1
ATOM 3438 C C . SER A 1 449 ? 5.865 27.571 6.401 1.00 71.69 449 SER A C 1
ATOM 3440 O O . SER A 1 449 ? 4.965 28.414 6.477 1.00 71.69 449 SER A O 1
ATOM 3442 N N . ALA A 1 450 ? 6.753 27.365 7.370 1.00 61.78 450 ALA A N 1
ATOM 3443 C CA . ALA A 1 450 ? 6.818 28.165 8.585 1.00 61.78 450 ALA A CA 1
ATOM 3444 C C . ALA A 1 450 ? 6.906 29.664 8.249 1.00 61.78 450 ALA A C 1
ATOM 3446 O O . ALA A 1 450 ? 7.759 30.100 7.468 1.00 61.78 450 ALA A O 1
ATOM 3447 N N . ALA A 1 451 ? 6.036 30.478 8.851 1.00 58.28 451 ALA A N 1
ATOM 3448 C CA . ALA A 1 451 ? 6.190 31.928 8.772 1.00 58.28 451 ALA A CA 1
ATOM 3449 C C . ALA A 1 451 ? 7.453 32.363 9.540 1.00 58.28 451 ALA A C 1
ATOM 3451 O O . ALA A 1 451 ? 7.906 31.673 10.454 1.00 58.28 451 ALA A O 1
ATOM 3452 N N . ALA A 1 452 ? 8.025 33.526 9.209 1.00 42.66 452 ALA A N 1
ATOM 3453 C CA . ALA A 1 452 ? 9.197 34.045 9.917 1.00 42.66 452 ALA A CA 1
ATOM 3454 C C . ALA A 1 452 ? 8.918 34.162 11.432 1.00 42.66 452 ALA A C 1
ATOM 3456 O O . ALA A 1 452 ? 8.158 35.030 11.860 1.00 42.66 452 ALA A O 1
ATOM 3457 N N . GLY A 1 453 ? 9.540 33.285 12.230 1.00 49.69 453 GLY A N 1
ATOM 3458 C CA . GLY A 1 453 ? 9.350 33.189 13.684 1.00 49.69 453 GLY A CA 1
ATOM 3459 C C . GLY A 1 453 ? 8.685 31.897 14.179 1.00 49.69 453 GLY A C 1
ATOM 3460 O O . GLY A 1 453 ? 8.652 31.681 15.389 1.00 49.69 453 GLY A O 1
ATOM 3461 N N . GLU A 1 454 ? 8.193 31.031 13.290 1.00 56.34 454 GLU A N 1
ATOM 3462 C CA . GLU A 1 454 ? 7.715 29.685 13.634 1.00 56.34 454 GLU A CA 1
ATOM 3463 C C . GLU A 1 454 ? 8.866 28.662 13.608 1.00 56.34 454 GLU A C 1
ATOM 3465 O O . GLU A 1 454 ? 9.810 28.782 12.829 1.00 56.34 454 GLU A O 1
ATOM 3470 N N . GLN A 1 455 ? 8.810 27.669 14.503 1.00 50.69 455 GLN A N 1
ATOM 3471 C CA . GLN A 1 455 ? 9.902 26.711 14.735 1.00 50.69 455 GLN A CA 1
ATOM 3472 C C . GLN A 1 455 ? 9.941 25.551 13.728 1.00 50.69 455 GLN A C 1
ATOM 3474 O O . GLN A 1 455 ? 10.992 24.932 13.568 1.00 50.69 455 GLN A O 1
ATOM 3479 N N . SER A 1 456 ? 8.826 25.250 13.058 1.00 58.38 456 SER A N 1
ATOM 3480 C CA . SER A 1 456 ? 8.726 24.180 12.063 1.00 58.38 456 SER A CA 1
ATOM 3481 C C . SER A 1 456 ? 7.560 24.408 11.102 1.00 58.38 456 SER A C 1
ATOM 3483 O O . SER A 1 456 ? 6.599 25.104 11.433 1.00 58.38 456 SER A O 1
ATOM 3485 N N . ASP A 1 457 ? 7.632 23.773 9.934 1.00 71.31 457 ASP A N 1
ATOM 3486 C CA . ASP A 1 457 ? 6.514 23.680 8.993 1.00 71.31 457 ASP A CA 1
ATOM 3487 C C . ASP A 1 457 ? 5.297 22.984 9.628 1.00 71.31 457 ASP A C 1
ATOM 3489 O O . ASP A 1 457 ? 5.429 22.214 10.583 1.00 71.31 457 ASP A O 1
ATOM 3493 N N . GLY A 1 458 ? 4.108 23.255 9.085 1.00 83.44 458 GLY A N 1
ATOM 3494 C CA . GLY A 1 458 ? 2.851 22.619 9.492 1.00 83.44 458 GLY A CA 1
ATOM 3495 C C . GLY A 1 458 ? 2.150 21.903 8.338 1.00 83.44 458 GLY A C 1
ATOM 3496 O O . GLY A 1 458 ? 2.593 21.958 7.195 1.00 83.44 458 GLY A O 1
ATOM 3497 N N . TRP A 1 459 ? 1.030 21.255 8.639 1.00 89.00 459 TRP A N 1
ATOM 3498 C CA . TRP A 1 459 ? 0.177 20.547 7.690 1.00 89.00 459 TRP A CA 1
ATOM 3499 C C . TRP A 1 459 ? -1.247 21.085 7.730 1.00 89.00 459 TRP A C 1
ATOM 3501 O O . TRP A 1 459 ? -1.791 21.361 8.802 1.00 89.00 459 TRP A O 1
ATOM 3511 N N . GLU A 1 460 ? -1.852 21.206 6.556 1.00 91.81 460 GLU A N 1
ATOM 3512 C CA . GLU A 1 460 ? -3.230 21.645 6.369 1.00 91.81 460 GLU A CA 1
ATOM 3513 C C . GLU A 1 460 ? -4.019 20.561 5.639 1.00 91.81 460 GLU A C 1
ATOM 3515 O O . GLU A 1 460 ? -3.593 20.077 4.594 1.00 91.81 460 GLU A O 1
ATOM 3520 N N . LEU A 1 461 ? -5.172 20.182 6.191 1.00 93.06 461 LEU A N 1
ATOM 3521 C CA . LEU A 1 461 ? -6.162 19.358 5.509 1.00 93.06 461 LEU A CA 1
ATOM 3522 C C . LEU A 1 461 ? -7.065 20.270 4.690 1.00 93.06 461 LEU A C 1
ATOM 3524 O O . LEU A 1 461 ? -7.796 21.088 5.254 1.00 93.06 461 LEU A O 1
ATOM 3528 N N . ILE A 1 462 ? -7.016 20.115 3.374 1.00 93.44 462 ILE A N 1
ATOM 3529 C CA . ILE A 1 462 ? -7.703 20.968 2.411 1.00 93.44 462 ILE A CA 1
ATOM 3530 C C . ILE A 1 462 ? -8.782 20.157 1.705 1.00 93.44 462 ILE A C 1
ATOM 3532 O O . ILE A 1 462 ? -8.514 19.065 1.215 1.00 93.44 462 ILE A O 1
ATOM 3536 N N . LEU A 1 463 ? -9.992 20.712 1.636 1.00 93.94 463 LEU A N 1
ATOM 3537 C CA . LEU A 1 463 ? -11.069 20.248 0.764 1.00 93.94 463 LEU A CA 1
ATOM 3538 C C . LEU A 1 463 ? -11.090 21.133 -0.479 1.00 93.94 463 LEU A C 1
ATOM 3540 O O . LEU A 1 463 ? -11.194 22.353 -0.356 1.00 93.94 463 LEU A O 1
ATOM 3544 N N . SER A 1 464 ? -11.004 20.534 -1.663 1.00 93.56 464 SER A N 1
ATOM 3545 C CA . SER A 1 464 ? -10.980 21.250 -2.936 1.00 93.56 464 SER A CA 1
ATOM 3546 C C . SER A 1 464 ? -11.950 20.651 -3.946 1.00 93.56 464 SER A C 1
ATOM 3548 O O . SER A 1 464 ? -12.218 19.450 -3.936 1.00 93.56 464 SER A O 1
ATOM 3550 N N . ASP A 1 465 ? -12.492 21.506 -4.811 1.00 90.94 465 ASP A N 1
ATOM 3551 C CA . ASP A 1 465 ? -13.277 21.095 -5.969 1.00 90.94 465 ASP A CA 1
ATOM 3552 C C . ASP A 1 465 ? -12.393 20.904 -7.220 1.00 90.94 465 ASP A C 1
ATOM 3554 O O . ASP A 1 465 ? -11.258 21.380 -7.306 1.00 90.94 465 ASP A O 1
ATOM 3558 N N . VAL A 1 466 ? -12.922 20.231 -8.242 1.00 89.06 466 VAL A N 1
ATOM 3559 C CA . VAL A 1 466 ? -12.251 20.043 -9.546 1.00 89.06 466 VAL A CA 1
ATOM 3560 C C . VAL A 1 466 ? -12.023 21.344 -10.332 1.00 89.06 466 VAL A C 1
ATOM 3562 O O . VAL A 1 466 ? -11.351 21.343 -11.367 1.00 89.06 466 VAL A O 1
ATOM 3565 N N . HIS A 1 467 ? -12.589 22.464 -9.881 1.00 84.62 467 HIS A N 1
ATOM 3566 C CA . HIS A 1 467 ? -12.419 23.783 -10.485 1.00 84.62 467 HIS A CA 1
ATOM 3567 C C . HIS A 1 467 ? -11.280 24.589 -9.842 1.00 84.62 467 HIS A C 1
ATOM 3569 O O . HIS A 1 467 ? -10.919 25.643 -10.374 1.00 84.62 467 HIS A O 1
ATOM 3575 N N . GLY A 1 468 ? -10.670 24.065 -8.774 1.00 79.75 468 GLY A N 1
ATOM 3576 C CA . GLY A 1 468 ? -9.543 24.657 -8.063 1.00 79.75 468 GLY A CA 1
ATOM 3577 C C . GLY A 1 468 ? -9.944 25.545 -6.885 1.00 79.75 468 GLY A C 1
ATOM 3578 O O . GLY A 1 468 ? -9.062 26.115 -6.239 1.00 79.75 468 GLY A O 1
ATOM 3579 N N . SER A 1 469 ? -11.237 25.668 -6.567 1.00 87.56 469 SER A N 1
ATOM 3580 C CA . SER A 1 469 ? -11.648 26.303 -5.311 1.00 87.56 469 SER A CA 1
ATOM 3581 C C . SER A 1 469 ? -11.314 25.364 -4.159 1.00 87.56 469 SER A C 1
ATOM 3583 O O . SER A 1 469 ? -11.357 24.140 -4.309 1.00 87.56 469 SER A O 1
ATOM 3585 N N . ASN A 1 470 ? -10.980 25.914 -2.997 1.00 90.50 470 ASN A N 1
ATOM 3586 C CA . ASN A 1 470 ? -10.662 25.107 -1.828 1.00 90.50 470 ASN A CA 1
ATOM 3587 C C . ASN A 1 470 ? -10.958 25.824 -0.513 1.00 90.50 470 ASN A C 1
ATOM 3589 O O . ASN A 1 470 ? -11.181 27.036 -0.467 1.00 90.50 470 ASN A O 1
ATOM 3593 N N . THR A 1 471 ? -10.966 25.041 0.560 1.00 90.50 471 THR A N 1
ATOM 3594 C CA . THR A 1 471 ? -11.046 25.515 1.934 1.00 90.50 471 THR A CA 1
ATOM 3595 C C . THR A 1 471 ? -10.179 24.647 2.843 1.00 90.50 471 THR A C 1
ATOM 3597 O O . THR A 1 471 ? -10.091 23.431 2.665 1.00 90.50 471 THR A O 1
ATOM 3600 N N . ILE A 1 472 ? -9.543 25.270 3.834 1.00 91.88 472 ILE A N 1
ATOM 3601 C CA . ILE A 1 472 ? -8.778 24.562 4.862 1.00 91.88 472 ILE A CA 1
ATOM 3602 C C . ILE A 1 472 ? -9.765 24.073 5.924 1.00 91.88 472 ILE A C 1
ATOM 3604 O O . ILE A 1 472 ? -10.424 24.876 6.587 1.00 91.88 472 ILE A O 1
ATOM 3608 N N . LEU A 1 473 ? -9.859 22.756 6.101 1.00 91.62 473 LEU A N 1
ATOM 3609 C CA . LEU A 1 473 ? -10.692 22.146 7.135 1.00 91.62 473 LEU A CA 1
ATOM 3610 C C . LEU A 1 473 ? -9.966 22.077 8.479 1.00 91.62 473 LEU A C 1
ATOM 3612 O O . LEU A 1 473 ? -10.590 22.294 9.517 1.00 91.62 473 LEU A O 1
ATOM 3616 N N . ALA A 1 474 ? -8.666 21.781 8.487 1.00 89.38 474 ALA A N 1
ATOM 3617 C CA . ALA A 1 474 ? -7.875 21.677 9.712 1.00 89.38 474 ALA A CA 1
ATOM 3618 C C . ALA A 1 474 ? -6.399 22.015 9.479 1.00 89.38 474 ALA A C 1
ATOM 3620 O O . ALA A 1 474 ? -5.886 21.818 8.383 1.00 89.38 474 ALA A O 1
ATOM 3621 N N . SER A 1 475 ? -5.712 22.445 10.542 1.00 88.19 475 SER A N 1
ATOM 3622 C CA . SER A 1 475 ? -4.264 22.689 10.546 1.00 88.19 475 SER A CA 1
ATOM 3623 C C . SER A 1 475 ? -3.598 22.084 11.787 1.00 88.19 475 SER A C 1
ATOM 3625 O O . SER A 1 475 ? -4.186 22.066 12.884 1.00 88.19 475 SER A O 1
ATOM 3627 N N . THR A 1 476 ? -2.366 21.605 11.621 1.00 82.00 476 THR A N 1
ATOM 3628 C CA . THR A 1 476 ? -1.519 21.008 12.668 1.00 82.00 476 THR A CA 1
ATOM 3629 C C . THR A 1 476 ? -0.035 21.250 12.414 1.00 82.00 476 THR A C 1
ATOM 3631 O O . THR A 1 476 ? 0.379 21.551 11.305 1.00 82.00 476 THR A O 1
ATOM 3634 N N . GLU A 1 477 ? 0.795 21.074 13.441 1.00 80.31 477 GLU A N 1
ATOM 3635 C CA . GLU A 1 477 ? 2.261 21.065 13.286 1.00 80.31 477 GLU A CA 1
ATOM 3636 C C . GLU A 1 477 ? 2.782 19.722 12.749 1.00 80.31 477 GLU A C 1
ATOM 3638 O O . GLU A 1 477 ? 3.810 19.655 12.087 1.00 80.31 477 GLU A O 1
ATOM 3643 N N . ARG A 1 478 ? 2.072 18.623 13.028 1.00 79.75 478 ARG A N 1
ATOM 3644 C CA . ARG A 1 478 ? 2.446 17.269 12.595 1.00 79.75 478 ARG A CA 1
ATOM 3645 C C . ARG A 1 478 ? 1.584 16.794 11.439 1.00 79.75 478 ARG A C 1
ATOM 3647 O O . ARG A 1 478 ? 0.451 17.247 11.295 1.00 79.75 478 ARG A O 1
ATOM 3654 N N . PHE A 1 479 ? 2.115 15.846 10.673 1.00 81.50 479 PHE A N 1
ATOM 3655 C CA . PHE A 1 479 ? 1.371 15.141 9.635 1.00 81.50 479 PHE A CA 1
ATOM 3656 C C . PHE A 1 479 ? 0.098 14.512 10.226 1.00 81.50 479 PHE A C 1
ATOM 3658 O O . PHE A 1 479 ? 0.129 13.949 11.323 1.00 81.50 479 PHE A O 1
ATOM 3665 N N . LEU A 1 480 ? -1.014 14.639 9.508 1.00 84.62 480 LEU A N 1
ATOM 3666 C CA . LEU A 1 480 ? -2.329 14.123 9.889 1.00 84.62 480 LEU A CA 1
ATOM 3667 C C . LEU A 1 480 ? -2.655 12.876 9.075 1.00 84.62 480 LEU A C 1
ATOM 3669 O O . LEU A 1 480 ? -2.187 12.714 7.956 1.00 84.62 480 LEU A O 1
ATOM 3673 N N . ARG A 1 481 ? -3.539 12.037 9.594 1.00 87.75 481 ARG A N 1
ATOM 3674 C CA . ARG A 1 481 ? -4.229 11.013 8.811 1.00 87.75 481 ARG A CA 1
ATOM 3675 C C . ARG A 1 481 ? -5.717 11.213 8.979 1.00 87.75 481 ARG A C 1
ATOM 3677 O O . ARG A 1 481 ? -6.177 11.593 10.061 1.00 87.75 481 ARG A O 1
ATOM 3684 N N . TYR A 1 482 ? -6.435 11.006 7.891 1.00 93.69 482 TYR A N 1
ATOM 3685 C CA . TYR A 1 482 ? -7.855 11.267 7.820 1.00 93.69 482 TYR A CA 1
ATOM 3686 C C . TYR A 1 482 ? -8.537 10.239 6.928 1.00 93.69 482 TYR A C 1
ATOM 3688 O O . TYR A 1 482 ? -7.895 9.559 6.125 1.00 93.69 482 TYR A O 1
ATOM 3696 N N . ASP A 1 483 ? -9.847 10.158 7.087 1.00 95.56 483 ASP A N 1
ATOM 3697 C CA . ASP A 1 483 ? -10.724 9.408 6.210 1.00 95.56 483 ASP A CA 1
ATOM 3698 C C . ASP A 1 483 ? -12.065 10.131 6.073 1.00 95.56 483 ASP A C 1
ATOM 3700 O O . ASP A 1 483 ? -12.385 11.013 6.881 1.00 95.56 483 ASP A O 1
ATOM 3704 N N . SER A 1 484 ? -12.840 9.807 5.043 1.00 95.12 484 SER A N 1
ATOM 3705 C CA . SER A 1 484 ? -14.090 10.513 4.759 1.00 95.12 484 SER A CA 1
ATOM 3706 C C . SER A 1 484 ? -15.173 9.609 4.197 1.00 95.12 484 SER A C 1
ATOM 3708 O O . SER A 1 484 ? -14.877 8.725 3.404 1.00 95.12 484 SER A O 1
ATOM 3710 N N . ALA A 1 485 ? -16.423 9.919 4.531 1.00 94.56 485 ALA A N 1
ATOM 3711 C CA . ALA A 1 485 ? -17.610 9.269 3.987 1.00 94.56 485 ALA A CA 1
ATOM 3712 C C . ALA A 1 485 ? -18.646 10.316 3.556 1.00 94.56 485 ALA A C 1
ATOM 3714 O O . ALA A 1 485 ? -18.704 11.416 4.115 1.00 94.56 485 ALA A O 1
ATOM 3715 N N . ILE A 1 486 ? -19.479 9.959 2.576 1.00 91.81 486 ILE A N 1
ATOM 3716 C CA . ILE A 1 486 ? -20.654 10.735 2.165 1.00 91.81 486 ILE A CA 1
ATOM 3717 C C . ILE A 1 486 ? -21.895 10.012 2.676 1.00 91.81 486 ILE A C 1
ATOM 3719 O O . ILE A 1 486 ? -22.304 8.992 2.124 1.00 91.81 486 ILE A O 1
ATOM 3723 N N . VAL A 1 487 ? -22.517 10.569 3.710 1.00 89.06 487 VAL A N 1
ATOM 3724 C CA . VAL A 1 487 ? -23.755 10.036 4.277 1.00 89.06 487 VAL A CA 1
ATOM 3725 C C . VAL A 1 487 ? -24.919 10.448 3.389 1.00 89.06 487 VAL A C 1
ATOM 3727 O O . VAL A 1 487 ? -25.379 11.588 3.429 1.00 89.06 487 VAL A O 1
ATOM 3730 N N . ARG A 1 488 ? -25.402 9.519 2.564 1.00 81.19 488 ARG A N 1
ATOM 3731 C CA . ARG A 1 488 ? -26.624 9.726 1.783 1.00 81.19 488 ARG A CA 1
ATOM 3732 C C . ARG A 1 488 ? -27.826 9.342 2.635 1.00 81.19 488 ARG A C 1
ATOM 3734 O O . ARG A 1 488 ? -27.893 8.224 3.137 1.00 81.19 488 ARG A O 1
ATOM 3741 N N . GLU A 1 489 ? -28.796 10.243 2.772 1.00 52.69 489 GLU A N 1
ATOM 3742 C CA . GLU A 1 489 ? -30.132 9.872 3.247 1.00 52.69 489 GLU A CA 1
ATOM 3743 C C . GLU A 1 489 ? -30.828 9.035 2.159 1.00 52.69 489 GLU A C 1
ATOM 3745 O O . GLU A 1 489 ? -31.666 9.528 1.409 1.00 52.69 489 GLU A O 1
ATOM 3750 N N . GLU A 1 490 ? -30.465 7.760 2.035 1.00 47.75 490 GLU A N 1
ATOM 3751 C CA . GLU A 1 490 ? -31.228 6.794 1.251 1.00 47.75 490 GLU A CA 1
ATOM 3752 C C . GLU A 1 490 ? -31.836 5.751 2.189 1.00 47.75 490 GLU A C 1
ATOM 3754 O O . GLU A 1 490 ? -31.185 5.179 3.061 1.00 47.75 490 GLU A O 1
ATOM 3759 N N . THR A 1 491 ? -33.146 5.557 2.037 1.00 35.41 491 THR A N 1
ATOM 3760 C CA . THR A 1 491 ? -33.952 4.556 2.734 1.00 35.41 491 THR A CA 1
ATOM 3761 C C . THR A 1 491 ? -33.264 3.196 2.685 1.00 35.41 491 THR A C 1
ATOM 3763 O O . THR A 1 491 ? -33.166 2.611 1.607 1.00 35.41 491 THR A O 1
ATOM 3766 N N . LEU A 1 492 ? -32.819 2.718 3.851 1.00 29.98 492 LEU A N 1
ATOM 3767 C CA . LEU A 1 492 ? -32.162 1.425 4.046 1.00 29.98 492 LEU A CA 1
ATOM 3768 C C . LEU A 1 492 ? -32.822 0.323 3.193 1.00 29.98 492 LEU A C 1
ATOM 3770 O O . LEU A 1 492 ? -34.039 0.119 3.319 1.00 29.98 492 LEU A O 1
ATOM 3774 N N . PRO A 1 493 ? -32.070 -0.429 2.367 1.00 32.88 493 PRO A N 1
ATOM 3775 C CA . PRO A 1 493 ? -32.557 -1.715 1.900 1.00 32.88 493 PRO A CA 1
ATOM 3776 C C . PRO A 1 493 ? -32.781 -2.611 3.127 1.00 32.88 493 PRO A C 1
ATOM 3778 O O . PRO A 1 493 ? -31.996 -2.619 4.075 1.00 32.88 493 PRO A O 1
ATOM 3781 N N . LEU A 1 494 ? -33.921 -3.305 3.143 1.00 31.03 494 LEU A N 1
ATOM 3782 C CA . LEU A 1 494 ? -34.349 -4.164 4.248 1.00 31.03 494 LEU A CA 1
ATOM 3783 C C . LEU A 1 494 ? -33.246 -5.170 4.627 1.00 31.03 494 LEU A C 1
ATOM 3785 O O . LEU A 1 494 ? -32.609 -5.719 3.727 1.00 31.03 494 LEU A O 1
ATOM 3789 N N . PRO A 1 495 ? -33.062 -5.477 5.925 1.00 36.81 495 PRO A N 1
ATOM 3790 C CA . PRO A 1 495 ? -32.104 -6.489 6.347 1.00 36.81 495 PRO A CA 1
ATOM 3791 C C . PRO A 1 495 ? -32.461 -7.833 5.706 1.00 36.81 495 PRO A C 1
ATOM 3793 O O . PRO A 1 495 ? -33.607 -8.290 5.789 1.00 36.81 495 PRO A O 1
ATOM 3796 N N . PHE A 1 496 ? -31.479 -8.469 5.069 1.00 33.81 496 PHE A N 1
ATOM 3797 C CA . PHE A 1 496 ? -31.604 -9.844 4.608 1.00 33.81 496 PHE A CA 1
ATOM 3798 C C . PHE A 1 496 ? -31.866 -10.744 5.821 1.00 33.81 496 PHE A C 1
ATOM 3800 O O . PHE A 1 496 ? -31.006 -10.962 6.671 1.00 33.81 496 PHE A O 1
ATOM 3807 N N . LEU A 1 497 ? -33.091 -11.262 5.913 1.00 31.16 497 LEU A N 1
ATOM 3808 C CA . LEU A 1 497 ? -33.436 -12.349 6.821 1.00 31.16 497 LEU A CA 1
ATOM 3809 C C . LEU A 1 497 ? -32.726 -13.615 6.338 1.00 31.16 497 LEU A C 1
ATOM 3811 O O . LEU A 1 497 ? -33.205 -14.298 5.434 1.00 31.16 497 LEU A O 1
ATOM 3815 N N . VAL A 1 498 ? -31.598 -13.942 6.964 1.00 32.94 498 VAL A N 1
ATOM 3816 C CA . VAL A 1 498 ? -31.003 -15.274 6.860 1.00 32.94 498 VAL A CA 1
ATOM 3817 C C . VAL A 1 498 ? -31.929 -16.246 7.591 1.00 32.94 498 VAL A C 1
ATOM 3819 O O . VAL A 1 498 ? -32.041 -16.241 8.817 1.00 32.94 498 VAL A O 1
ATOM 3822 N N . THR A 1 499 ? -32.653 -17.069 6.836 1.00 28.59 499 THR A N 1
ATOM 3823 C CA . THR A 1 499 ? -33.413 -18.192 7.392 1.00 28.59 499 THR A CA 1
ATOM 3824 C C . THR A 1 499 ? -32.463 -19.342 7.736 1.00 28.59 499 THR A C 1
ATOM 3826 O O . THR A 1 499 ? -31.710 -19.770 6.858 1.00 28.59 499 THR A O 1
ATOM 3829 N N . PRO A 1 500 ? -32.512 -19.912 8.954 1.00 29.69 500 PRO A N 1
ATOM 3830 C CA . PRO A 1 500 ? -31.702 -21.074 9.291 1.00 29.69 500 PRO A CA 1
ATOM 3831 C C . PRO A 1 500 ? -32.255 -22.315 8.574 1.00 29.69 500 PRO A C 1
ATOM 3833 O O . PRO A 1 500 ? -33.431 -22.652 8.709 1.00 29.69 500 PRO A O 1
ATOM 3836 N N . THR A 1 501 ? -31.402 -22.998 7.812 1.00 30.38 501 THR A N 1
ATOM 3837 C CA . THR A 1 501 ? -31.706 -24.280 7.141 1.00 30.38 501 THR A CA 1
ATOM 3838 C C . THR A 1 501 ? -30.906 -25.390 7.849 1.00 30.38 501 THR A C 1
ATOM 3840 O O . THR A 1 501 ? -29.848 -25.092 8.404 1.00 30.38 501 THR A O 1
ATOM 3843 N N . PRO A 1 502 ? -31.431 -26.627 7.973 1.00 33.22 502 PRO A N 1
ATOM 3844 C CA . PRO A 1 502 ? -31.193 -27.455 9.147 1.00 33.22 502 PRO A CA 1
ATOM 3845 C C . PRO A 1 502 ? -29.881 -28.243 9.100 1.00 33.22 502 PRO A C 1
ATOM 3847 O O . PRO A 1 502 ? -29.340 -28.565 8.046 1.00 33.22 502 PRO A O 1
ATOM 3850 N N . THR A 1 503 ? -29.434 -28.577 10.305 1.00 34.84 503 THR A N 1
ATOM 3851 C CA . THR A 1 503 ? -28.293 -29.410 10.689 1.00 34.84 503 THR A CA 1
ATOM 3852 C C . THR A 1 503 ? -28.155 -30.684 9.844 1.00 34.84 503 THR A C 1
ATOM 3854 O O . THR A 1 503 ? -29.139 -31.423 9.730 1.00 34.84 503 THR A O 1
ATOM 3857 N N . PRO A 1 504 ? -26.958 -31.023 9.322 1.00 33.56 504 PRO A N 1
ATOM 3858 C CA . PRO A 1 504 ? -26.719 -32.351 8.790 1.00 33.56 504 PRO A CA 1
ATOM 3859 C C . PRO A 1 504 ? -26.414 -33.333 9.925 1.00 33.56 504 PRO A C 1
ATOM 3861 O O . PRO A 1 504 ? -25.713 -33.033 10.894 1.00 33.56 504 PRO A O 1
ATOM 3864 N N . ASP A 1 505 ? -26.998 -34.513 9.772 1.00 32.38 505 ASP A N 1
ATOM 3865 C CA . ASP A 1 505 ? -26.873 -35.683 10.626 1.00 32.38 505 ASP A CA 1
ATOM 3866 C C . ASP A 1 505 ? -25.432 -36.221 10.604 1.00 32.38 505 ASP A C 1
ATOM 3868 O O . ASP A 1 505 ? -24.836 -36.424 9.543 1.00 32.38 505 ASP A O 1
ATOM 3872 N N . VAL A 1 506 ? -24.865 -36.442 11.789 1.00 41.47 506 VAL A N 1
ATOM 3873 C CA . VAL A 1 506 ? -23.550 -37.057 11.972 1.00 41.47 506 VAL A CA 1
ATOM 3874 C C . VAL A 1 506 ? -23.768 -38.552 12.119 1.00 41.47 506 VAL A C 1
ATOM 3876 O O . VAL A 1 506 ? -24.234 -38.988 13.170 1.00 41.47 506 VAL A O 1
ATOM 3879 N N . SER A 1 507 ? -23.366 -39.351 11.127 1.00 32.62 507 SER A N 1
ATOM 3880 C CA . SER A 1 507 ? -23.006 -40.756 11.353 1.00 32.62 507 SER A CA 1
ATOM 3881 C C . SER A 1 507 ? -22.233 -41.402 10.199 1.00 32.62 507 SER A C 1
ATOM 3883 O O . SER A 1 507 ? -22.708 -41.480 9.072 1.00 32.62 507 SER A O 1
ATOM 3885 N N . LEU A 1 508 ? -21.110 -41.997 10.618 1.00 32.66 508 LEU A N 1
ATOM 3886 C CA . LEU A 1 508 ? -20.370 -43.140 10.070 1.00 32.66 508 LEU A CA 1
ATOM 3887 C C . LEU A 1 508 ? -19.179 -42.874 9.131 1.00 32.66 508 LEU A C 1
ATOM 3889 O O . LEU A 1 508 ? -19.279 -42.730 7.919 1.00 32.66 508 LEU A O 1
ATOM 3893 N N . LEU A 1 509 ? -18.026 -42.918 9.807 1.00 39.12 509 LEU A N 1
ATOM 3894 C CA . LEU A 1 509 ? -16.685 -43.293 9.372 1.00 39.12 509 LEU A CA 1
ATOM 3895 C C . LEU A 1 509 ? -16.656 -44.488 8.407 1.00 39.12 509 LEU A C 1
ATOM 3897 O O . LEU A 1 509 ? -17.250 -45.518 8.708 1.00 39.12 509 LEU A O 1
ATOM 3901 N N . GLU A 1 510 ? -15.783 -44.414 7.403 1.00 30.27 510 GLU A N 1
ATOM 3902 C CA . GLU A 1 510 ? -14.849 -45.499 7.087 1.00 30.27 510 GLU A CA 1
ATOM 3903 C C . GLU A 1 510 ? -13.550 -44.910 6.512 1.00 30.27 510 GLU A C 1
ATOM 3905 O O . GLU A 1 510 ? -13.562 -44.030 5.653 1.00 30.27 510 GLU A O 1
ATOM 3910 N N . ALA A 1 511 ? -12.422 -45.352 7.068 1.00 37.53 511 ALA A N 1
ATOM 3911 C CA . ALA A 1 511 ? -11.082 -44.890 6.740 1.00 37.53 511 ALA A CA 1
ATOM 3912 C C . ALA A 1 511 ? -10.498 -45.697 5.573 1.00 37.53 511 ALA A C 1
ATOM 3914 O O . ALA A 1 511 ? -10.538 -46.927 5.585 1.00 37.53 511 ALA A O 1
ATOM 3915 N N . THR A 1 512 ? -9.866 -45.014 4.620 1.00 29.33 512 THR A N 1
ATOM 3916 C CA . THR A 1 512 ? -8.947 -45.623 3.645 1.00 29.33 512 THR A CA 1
ATOM 3917 C C . THR A 1 512 ? -7.512 -45.161 3.912 1.00 29.33 512 THR A C 1
ATOM 3919 O O . THR A 1 512 ? -7.314 -44.005 4.287 1.00 29.33 512 THR A O 1
ATOM 3922 N N . PRO A 1 513 ? -6.509 -46.047 3.765 1.00 35.97 513 PRO A N 1
ATOM 3923 C CA . PRO A 1 513 ? -5.179 -45.833 4.315 1.00 35.97 513 PRO A CA 1
ATOM 3924 C C . PRO A 1 513 ? -4.316 -44.907 3.452 1.00 35.97 513 PRO A C 1
ATOM 3926 O O . PRO A 1 513 ? -4.352 -44.938 2.223 1.00 35.97 513 PRO A O 1
ATOM 3929 N N . THR A 1 514 ? -3.498 -44.124 4.147 1.00 31.45 514 THR A N 1
ATOM 3930 C CA . THR A 1 514 ? -2.396 -43.295 3.651 1.00 31.45 514 THR A CA 1
ATOM 3931 C C . THR A 1 514 ? -1.354 -44.137 2.898 1.00 31.45 514 THR A C 1
ATOM 3933 O O . THR A 1 514 ? -1.033 -45.234 3.363 1.00 31.45 514 THR A O 1
ATOM 3936 N N . PRO A 1 515 ? -0.765 -43.660 1.783 1.00 34.00 515 PRO A N 1
ATOM 3937 C CA . PRO A 1 515 ? 0.369 -44.338 1.174 1.00 34.00 515 PRO A CA 1
ATOM 3938 C C . PRO A 1 515 ? 1.629 -44.119 2.021 1.00 34.00 515 PRO A C 1
ATOM 3940 O O . PRO A 1 515 ? 2.023 -42.991 2.315 1.00 34.00 515 PRO A O 1
ATOM 3943 N N . THR A 1 516 ? 2.262 -45.221 2.408 1.00 31.62 516 THR A N 1
ATOM 3944 C CA . THR A 1 516 ? 3.580 -45.254 3.042 1.00 31.62 516 THR A CA 1
ATOM 3945 C C . THR A 1 516 ? 4.644 -44.923 1.997 1.00 31.62 516 THR A C 1
ATOM 3947 O O . THR A 1 516 ? 4.800 -45.657 1.023 1.00 31.62 516 THR A O 1
ATOM 3950 N N . VAL A 1 517 ? 5.384 -43.832 2.190 1.00 37.66 517 VAL A N 1
ATOM 3951 C CA . VAL A 1 517 ? 6.613 -43.550 1.436 1.00 37.66 517 VAL A CA 1
ATOM 3952 C C . VAL A 1 517 ? 7.752 -44.334 2.093 1.00 37.66 517 VAL A C 1
ATOM 3954 O O . VAL A 1 517 ? 8.065 -44.115 3.262 1.00 37.66 517 VAL A O 1
ATOM 3957 N N . GLU A 1 518 ? 8.351 -45.276 1.363 1.00 31.55 518 GLU A N 1
ATOM 3958 C CA . GLU A 1 518 ? 9.610 -45.919 1.756 1.00 31.55 518 GLU A CA 1
ATOM 3959 C C . GLU A 1 518 ? 10.792 -44.953 1.539 1.00 31.55 518 GLU A C 1
ATOM 3961 O O . GLU A 1 518 ? 10.863 -44.309 0.489 1.00 31.55 518 GLU A O 1
ATOM 3966 N N . PRO A 1 519 ? 11.763 -44.858 2.467 1.00 41.06 519 PRO A N 1
ATOM 3967 C CA . PRO A 1 519 ? 12.983 -44.100 2.229 1.00 41.06 519 PRO A CA 1
ATOM 3968 C C . PRO A 1 519 ? 13.932 -44.882 1.308 1.00 41.06 519 PRO A C 1
ATOM 3970 O O . PRO A 1 519 ? 14.412 -45.970 1.635 1.00 41.06 519 PRO A O 1
ATOM 3973 N N . SER A 1 520 ? 14.242 -44.292 0.154 1.00 37.47 520 SER A N 1
ATOM 3974 C CA . SER A 1 520 ? 15.313 -44.734 -0.742 1.00 37.47 520 SER A CA 1
ATOM 3975 C C . SER A 1 520 ? 16.674 -44.585 -0.051 1.00 37.47 520 SER A C 1
ATOM 3977 O O . SER A 1 520 ? 17.212 -43.486 0.058 1.00 37.47 520 SER A O 1
ATOM 3979 N N . SER A 1 521 ? 17.261 -45.698 0.387 1.00 42.47 521 SER A N 1
ATOM 3980 C CA . SER A 1 521 ? 18.634 -45.773 0.902 1.00 42.47 521 SER A CA 1
ATOM 3981 C C . SER A 1 521 ? 19.634 -45.943 -0.249 1.00 42.47 521 SER A C 1
ATOM 3983 O O . SER A 1 521 ? 20.208 -47.010 -0.462 1.00 42.47 521 SER A O 1
ATOM 3985 N N . ALA A 1 522 ? 19.853 -44.874 -1.016 1.00 54.88 522 ALA A N 1
ATOM 3986 C CA . ALA A 1 522 ? 21.040 -44.775 -1.860 1.00 54.88 522 ALA A CA 1
ATOM 3987 C C . ALA A 1 522 ? 22.227 -44.364 -0.972 1.00 54.88 522 ALA A C 1
ATOM 3989 O O . ALA A 1 522 ? 22.189 -43.317 -0.331 1.00 54.88 522 ALA A O 1
ATOM 3990 N N . VAL A 1 523 ? 23.271 -45.195 -0.898 1.00 67.44 523 VAL A N 1
ATOM 3991 C CA . VAL A 1 523 ? 24.504 -44.864 -0.167 1.00 67.44 523 VAL A CA 1
ATOM 3992 C C . VAL A 1 523 ? 25.235 -43.763 -0.939 1.00 67.44 523 VAL A C 1
ATOM 3994 O O . VAL A 1 523 ? 25.776 -44.027 -2.012 1.00 67.44 523 VAL A O 1
ATOM 3997 N N . ILE A 1 524 ? 25.228 -42.534 -0.417 1.00 81.50 524 ILE A N 1
ATOM 3998 C CA . ILE A 1 524 ? 25.976 -41.408 -0.991 1.00 81.50 524 ILE A CA 1
ATOM 3999 C C . ILE A 1 524 ? 27.463 -41.570 -0.649 1.00 81.50 524 ILE A C 1
ATOM 4001 O O . ILE A 1 524 ? 27.829 -41.738 0.514 1.00 81.50 524 ILE A O 1
ATOM 4005 N N . ASP A 1 525 ? 28.322 -41.533 -1.667 1.00 86.00 525 ASP A N 1
ATOM 4006 C CA . ASP A 1 525 ? 29.778 -41.603 -1.517 1.00 86.00 525 ASP A CA 1
ATOM 4007 C C . ASP A 1 525 ? 30.351 -40.229 -1.129 1.00 86.00 525 ASP A C 1
ATOM 4009 O O . ASP A 1 525 ? 30.157 -39.249 -1.843 1.00 86.00 525 ASP A O 1
ATOM 4013 N N . VAL A 1 526 ? 31.081 -40.156 -0.012 1.00 90.69 526 VAL A N 1
ATOM 4014 C CA . VAL A 1 526 ? 31.621 -38.907 0.568 1.00 90.69 526 VAL A CA 1
ATOM 4015 C C . VAL A 1 526 ? 32.942 -38.437 -0.054 1.00 90.69 526 VAL A C 1
ATOM 4017 O O . VAL A 1 526 ? 33.592 -37.544 0.485 1.00 90.69 526 VAL A O 1
ATOM 4020 N N . ARG A 1 527 ? 33.400 -39.033 -1.161 1.00 92.38 527 ARG A N 1
ATOM 4021 C CA . ARG A 1 527 ? 34.622 -38.578 -1.848 1.00 92.38 527 ARG A CA 1
ATOM 4022 C C . ARG A 1 527 ? 34.434 -37.179 -2.444 1.00 92.38 527 ARG A C 1
ATOM 4024 O O . ARG A 1 527 ? 33.429 -36.912 -3.090 1.00 92.38 527 ARG A O 1
ATOM 4031 N N . TRP A 1 528 ? 35.439 -36.320 -2.304 1.00 95.31 528 TRP A N 1
ATOM 4032 C CA . TRP A 1 528 ? 35.465 -34.959 -2.851 1.00 95.31 528 TRP A CA 1
ATOM 4033 C C . TRP A 1 528 ? 36.707 -34.742 -3.730 1.00 95.31 528 TRP A C 1
ATOM 4035 O O . TRP A 1 528 ? 37.647 -35.541 -3.694 1.00 95.31 528 TRP A O 1
ATOM 4045 N N . ASP A 1 529 ? 36.706 -33.686 -4.545 1.00 91.56 529 ASP A N 1
ATOM 4046 C CA . ASP A 1 529 ? 37.874 -33.290 -5.338 1.00 91.56 529 ASP A CA 1
ATOM 4047 C C . ASP A 1 529 ? 38.907 -32.605 -4.433 1.00 91.56 529 ASP A C 1
ATOM 4049 O O . ASP A 1 529 ? 38.625 -31.568 -3.845 1.00 91.56 529 ASP A O 1
ATOM 4053 N N . THR A 1 530 ? 40.109 -33.170 -4.313 1.00 94.19 530 THR A N 1
ATOM 4054 C CA . THR A 1 530 ? 41.162 -32.629 -3.440 1.00 94.19 530 THR A CA 1
ATOM 4055 C C . THR A 1 530 ? 41.952 -31.475 -4.065 1.00 94.19 530 THR A C 1
ATOM 4057 O O . THR A 1 530 ? 42.968 -31.056 -3.512 1.00 94.19 530 THR A O 1
ATOM 4060 N N . ASN A 1 531 ? 41.560 -30.992 -5.246 1.00 88.81 531 ASN A N 1
ATOM 4061 C CA . ASN A 1 531 ? 42.195 -29.845 -5.880 1.00 88.81 531 ASN A CA 1
ATOM 4062 C C . ASN A 1 531 ? 42.021 -28.580 -5.004 1.00 88.81 531 ASN A C 1
ATOM 4064 O O . ASN A 1 531 ? 40.888 -28.252 -4.654 1.00 88.81 531 ASN A O 1
ATOM 4068 N N . PRO A 1 532 ? 43.096 -27.826 -4.694 1.00 85.88 532 PRO A N 1
ATOM 4069 C CA . PRO A 1 532 ? 43.015 -26.573 -3.929 1.00 85.88 532 PRO A CA 1
ATOM 4070 C C . PRO A 1 532 ? 42.043 -25.526 -4.496 1.00 85.88 532 PRO A C 1
ATOM 4072 O O . PRO A 1 532 ? 41.560 -24.657 -3.776 1.00 85.88 532 PRO A O 1
ATOM 4075 N N . SER A 1 533 ? 41.748 -25.588 -5.797 1.00 83.94 533 SER A N 1
ATOM 4076 C CA . SER A 1 533 ? 40.785 -24.697 -6.455 1.00 83.94 533 SER A CA 1
ATOM 4077 C C . SER A 1 533 ? 39.359 -25.256 -6.505 1.00 83.94 533 SER A C 1
ATOM 4079 O O . SER A 1 533 ? 38.443 -24.528 -6.883 1.00 83.94 533 SER A O 1
ATOM 4081 N N . ALA A 1 534 ? 39.140 -26.526 -6.148 1.00 87.44 534 ALA A N 1
ATOM 4082 C CA . ALA A 1 534 ? 37.803 -27.108 -6.105 1.00 87.44 534 ALA A CA 1
ATOM 4083 C C . ALA A 1 534 ? 37.044 -26.580 -4.884 1.00 87.44 534 ALA A C 1
ATOM 4085 O O . ALA A 1 534 ? 37.529 -26.674 -3.760 1.00 87.44 534 ALA A O 1
ATOM 4086 N N . ARG A 1 535 ? 35.845 -26.030 -5.093 1.00 93.06 535 ARG A N 1
ATOM 4087 C CA . ARG A 1 535 ? 34.971 -25.557 -4.013 1.00 93.06 535 ARG A CA 1
ATOM 4088 C C . ARG A 1 535 ? 34.069 -26.692 -3.549 1.00 93.06 535 ARG A C 1
ATOM 4090 O O . ARG A 1 535 ? 33.227 -27.154 -4.316 1.00 93.06 535 ARG A O 1
ATOM 4097 N N . ILE A 1 536 ? 34.237 -27.117 -2.302 1.00 96.94 536 ILE A N 1
ATOM 4098 C CA . ILE A 1 536 ? 33.555 -28.291 -1.745 1.00 96.94 536 ILE A CA 1
ATOM 4099 C C . ILE A 1 536 ? 32.308 -27.893 -0.975 1.00 96.94 536 ILE A C 1
ATOM 4101 O O . ILE A 1 536 ? 31.273 -28.522 -1.155 1.00 96.94 536 ILE A O 1
ATOM 4105 N N . ILE A 1 537 ? 32.390 -26.849 -0.149 1.00 96.94 537 ILE A N 1
ATOM 4106 C CA . ILE A 1 537 ? 31.244 -26.324 0.600 1.00 96.94 537 ILE A CA 1
ATOM 4107 C C . ILE A 1 537 ? 31.212 -24.813 0.437 1.00 96.94 537 ILE A C 1
ATOM 4109 O O . ILE A 1 537 ? 32.255 -24.154 0.484 1.00 96.94 537 ILE A O 1
ATOM 4113 N N . ARG A 1 538 ? 30.016 -24.261 0.263 1.00 93.94 538 ARG A N 1
ATOM 4114 C CA . ARG A 1 538 ? 29.789 -22.822 0.310 1.00 93.94 538 ARG A CA 1
ATOM 4115 C C . ARG A 1 538 ? 28.490 -22.539 1.043 1.00 93.94 538 ARG A C 1
ATOM 4117 O O . ARG A 1 538 ? 27.439 -22.993 0.610 1.00 93.94 538 ARG A O 1
ATOM 4124 N N . TYR A 1 539 ? 28.571 -21.772 2.120 1.00 92.50 539 TYR A N 1
ATOM 4125 C CA . TYR A 1 539 ? 27.414 -21.195 2.787 1.00 92.50 539 TYR A CA 1
ATOM 4126 C C . TYR A 1 539 ? 27.426 -19.691 2.540 1.00 92.50 539 TYR A C 1
ATOM 4128 O O . TYR A 1 539 ? 28.402 -19.015 2.873 1.00 92.50 539 TYR A O 1
ATOM 4136 N N . TYR A 1 540 ? 26.415 -19.194 1.834 1.00 87.94 540 TYR A N 1
ATOM 4137 C CA . TYR A 1 540 ? 26.416 -17.831 1.320 1.00 87.94 540 TYR A CA 1
ATOM 4138 C C . TYR A 1 540 ? 25.004 -17.315 1.066 1.00 87.94 540 TYR A C 1
ATOM 4140 O O . TYR A 1 540 ? 24.102 -18.079 0.751 1.00 87.94 540 TYR A O 1
ATOM 4148 N N . SER A 1 541 ? 24.835 -16.001 1.088 1.00 76.62 541 SER A N 1
ATOM 4149 C CA . SER A 1 541 ? 23.701 -15.309 0.494 1.00 76.62 541 SER A CA 1
ATOM 4150 C C . SER A 1 541 ? 24.144 -14.613 -0.796 1.00 76.62 541 SER A C 1
ATOM 4152 O O . SER A 1 541 ? 25.260 -14.090 -0.876 1.00 76.62 541 SER A O 1
ATOM 4154 N N . PRO A 1 542 ? 23.308 -14.563 -1.844 1.00 63.94 542 PRO A N 1
ATOM 4155 C CA . PRO A 1 542 ? 23.614 -13.806 -3.053 1.00 63.94 542 PRO A CA 1
ATOM 4156 C C . PRO A 1 542 ? 23.557 -12.279 -2.852 1.00 63.94 542 PRO A C 1
ATOM 4158 O O . PRO A 1 542 ? 23.776 -11.547 -3.817 1.00 63.94 542 PRO A O 1
ATOM 4161 N N . SER A 1 543 ? 23.244 -11.758 -1.659 1.00 57.69 543 SER A N 1
ATOM 4162 C CA . SER A 1 543 ? 23.316 -10.318 -1.328 1.00 57.69 543 SER A CA 1
ATOM 4163 C C . SER A 1 543 ? 23.684 -10.116 0.147 1.00 57.69 543 SER A C 1
ATOM 4165 O O . SER A 1 543 ? 23.609 -11.056 0.933 1.00 57.69 543 SER A O 1
ATOM 4167 N N . THR A 1 544 ? 24.129 -8.920 0.550 1.00 54.16 544 THR A N 1
ATOM 4168 C CA . THR A 1 544 ? 24.549 -8.714 1.948 1.00 54.16 544 THR A CA 1
ATOM 4169 C C . THR A 1 544 ? 23.339 -8.675 2.893 1.00 54.16 544 THR A C 1
ATOM 4171 O O . THR A 1 544 ? 22.266 -8.187 2.544 1.00 54.16 544 THR A O 1
ATOM 4174 N N . THR A 1 545 ? 23.512 -9.154 4.129 1.00 46.72 545 THR A N 1
ATOM 4175 C CA . THR A 1 545 ? 22.473 -9.187 5.180 1.00 46.72 545 THR A CA 1
ATOM 4176 C C . THR A 1 545 ? 22.227 -7.824 5.852 1.00 46.72 545 THR A C 1
ATOM 4178 O O . THR A 1 545 ? 21.850 -7.769 7.021 1.00 46.72 545 THR A O 1
ATOM 4181 N N . ALA A 1 546 ? 22.487 -6.706 5.170 1.00 38.78 546 ALA A N 1
ATOM 4182 C CA . ALA A 1 546 ? 22.316 -5.367 5.731 1.00 38.78 546 ALA A CA 1
ATOM 4183 C C . ALA A 1 546 ? 21.502 -4.487 4.781 1.00 38.78 546 ALA A C 1
ATOM 4185 O O . ALA A 1 546 ? 22.064 -3.794 3.941 1.00 38.78 546 ALA A O 1
ATOM 4186 N N . GLY A 1 547 ? 20.175 -4.538 4.916 1.00 36.88 547 GLY A N 1
ATOM 4187 C CA . GLY A 1 547 ? 19.203 -3.825 4.081 1.00 36.88 547 GLY A CA 1
ATOM 4188 C C . GLY A 1 547 ? 19.367 -2.300 4.033 1.00 36.88 547 GLY A C 1
ATOM 4189 O O . GLY A 1 547 ? 18.624 -1.569 4.677 1.00 36.88 547 GLY A O 1
ATOM 4190 N N . LEU A 1 548 ? 20.301 -1.808 3.219 1.00 34.06 548 LEU A N 1
ATOM 4191 C CA . LEU A 1 548 ? 20.408 -0.412 2.795 1.00 34.06 548 LEU A CA 1
ATOM 4192 C C . LEU A 1 548 ? 20.723 -0.339 1.296 1.00 34.06 548 LEU A C 1
ATOM 4194 O O . LEU A 1 548 ? 21.405 -1.200 0.743 1.00 34.06 548 LEU A O 1
ATOM 4198 N N . ALA A 1 549 ? 20.247 0.718 0.633 1.00 30.83 549 ALA A N 1
ATOM 4199 C CA . ALA A 1 549 ? 20.548 1.016 -0.766 1.00 30.83 549 ALA A CA 1
ATOM 4200 C C . ALA A 1 549 ? 22.076 1.130 -0.971 1.00 30.83 549 ALA A C 1
ATOM 4202 O O . ALA A 1 549 ? 22.706 2.093 -0.543 1.00 30.83 549 ALA A O 1
ATOM 4203 N N . GLY A 1 550 ? 22.666 0.084 -1.559 1.00 39.53 550 GLY A N 1
ATOM 4204 C CA . GLY A 1 550 ? 24.114 -0.165 -1.651 1.00 39.53 550 GLY A CA 1
ATOM 4205 C C . GLY A 1 550 ? 24.502 -1.627 -1.359 1.00 39.53 550 GLY A C 1
ATOM 4206 O O . GLY A 1 550 ? 25.556 -2.083 -1.789 1.00 39.53 550 GLY A O 1
ATOM 4207 N N . ALA A 1 551 ? 23.619 -2.380 -0.695 1.00 43.16 551 ALA A N 1
ATOM 4208 C CA . ALA A 1 551 ? 23.794 -3.769 -0.248 1.00 43.16 551 ALA A CA 1
ATOM 4209 C C . ALA A 1 551 ? 23.521 -4.867 -1.304 1.00 43.16 551 ALA A C 1
ATOM 4211 O O . ALA A 1 551 ? 23.734 -6.051 -1.039 1.00 43.16 551 ALA A O 1
ATOM 4212 N N . TYR A 1 552 ? 23.054 -4.497 -2.501 1.00 43.06 552 TYR A N 1
ATOM 4213 C CA . TYR A 1 552 ? 22.574 -5.445 -3.524 1.00 43.06 552 TYR A CA 1
ATOM 4214 C C . TYR A 1 552 ? 23.587 -5.819 -4.596 1.00 43.06 552 TYR A C 1
ATOM 4216 O O . TYR A 1 552 ? 23.287 -6.583 -5.513 1.00 43.06 552 TYR A O 1
ATOM 4224 N N . ASP A 1 553 ? 24.796 -5.295 -4.506 1.00 49.16 553 ASP A N 1
ATOM 4225 C CA . ASP A 1 553 ? 25.802 -5.610 -5.494 1.00 49.16 553 ASP A CA 1
ATOM 4226 C C . ASP A 1 553 ? 26.621 -6.824 -5.042 1.00 49.16 553 ASP A C 1
ATOM 4228 O O . ASP A 1 553 ? 27.349 -6.828 -4.045 1.00 49.16 553 ASP A O 1
ATOM 4232 N N . ARG A 1 554 ? 26.453 -7.894 -5.825 1.00 47.53 554 ARG A N 1
ATOM 4233 C CA . ARG A 1 554 ? 27.057 -9.220 -5.641 1.00 47.53 554 ARG A CA 1
ATOM 4234 C C . ARG A 1 554 ? 28.588 -9.187 -5.625 1.00 47.53 554 ARG A C 1
ATOM 4236 O O . ARG A 1 554 ? 29.208 -10.174 -5.244 1.00 47.53 554 ARG A O 1
ATOM 4243 N N . ARG A 1 555 ? 29.203 -8.067 -6.023 1.00 51.28 555 ARG A N 1
ATOM 4244 C CA . ARG A 1 555 ? 30.651 -7.830 -5.971 1.00 51.28 555 ARG A CA 1
ATOM 4245 C C . ARG A 1 555 ? 31.211 -7.701 -4.548 1.00 51.28 555 ARG A C 1
ATOM 4247 O O . ARG A 1 555 ? 32.430 -7.783 -4.406 1.00 51.28 555 ARG A O 1
ATOM 4254 N N . TYR A 1 556 ? 30.367 -7.500 -3.526 1.00 57.66 556 TYR A N 1
ATOM 4255 C CA . TYR A 1 556 ? 30.768 -7.044 -2.178 1.00 57.66 556 TYR A CA 1
ATOM 4256 C C . TYR A 1 556 ? 30.633 -8.083 -1.053 1.00 57.66 556 TYR A C 1
ATOM 4258 O O . TYR A 1 556 ? 30.786 -7.759 0.129 1.00 57.66 556 TYR A O 1
ATOM 4266 N N . TYR A 1 557 ? 30.327 -9.330 -1.400 1.00 68.62 557 TYR A N 1
ATOM 4267 C CA . TYR A 1 557 ? 29.949 -10.347 -0.429 1.00 68.62 557 TYR A CA 1
ATOM 4268 C C . TYR A 1 557 ? 31.086 -11.326 -0.127 1.00 68.62 557 TYR A C 1
ATOM 4270 O O . TYR A 1 557 ? 31.584 -11.996 -1.030 1.00 68.62 557 TYR A O 1
ATOM 4278 N N . VAL A 1 558 ? 31.458 -11.444 1.151 1.00 75.56 558 VAL A N 1
ATOM 4279 C CA . VAL A 1 558 ? 32.293 -12.550 1.641 1.00 75.56 558 VAL A CA 1
ATOM 4280 C C . VAL A 1 558 ? 31.335 -13.642 2.122 1.00 75.56 558 VAL A C 1
ATOM 4282 O O . VAL A 1 558 ? 30.566 -13.353 3.041 1.00 75.56 558 VAL A O 1
ATOM 4285 N N . PRO A 1 559 ? 31.346 -14.849 1.520 1.00 84.31 559 PRO A N 1
ATOM 4286 C CA . PRO A 1 559 ? 30.566 -15.984 2.004 1.00 84.31 559 PRO A CA 1
ATOM 4287 C C . PRO A 1 559 ? 30.786 -16.239 3.492 1.00 84.31 559 PRO A C 1
ATOM 4289 O O . PRO A 1 559 ? 31.918 -16.159 3.965 1.00 84.31 559 PRO A O 1
ATOM 4292 N N . GLU A 1 560 ? 29.720 -16.579 4.211 1.00 88.19 560 GLU A N 1
ATOM 4293 C CA . GLU A 1 560 ? 29.763 -16.952 5.625 1.00 88.19 560 GLU A CA 1
ATOM 4294 C C . GLU A 1 560 ? 30.733 -18.093 5.849 1.00 88.19 560 GLU A C 1
ATOM 4296 O O . GLU A 1 560 ? 31.471 -18.063 6.828 1.00 88.19 560 GLU A O 1
ATOM 4301 N N . VAL A 1 561 ? 30.731 -19.077 4.944 1.00 93.62 561 VAL A N 1
ATOM 4302 C CA . VAL A 1 561 ? 31.664 -20.200 4.967 1.00 93.62 561 VAL A CA 1
ATOM 4303 C C . VAL A 1 561 ? 32.022 -20.611 3.547 1.00 93.62 561 VAL A C 1
ATOM 4305 O O . VAL A 1 561 ? 31.156 -20.755 2.681 1.00 93.62 561 VAL A O 1
ATOM 4308 N N . GLN A 1 562 ? 33.301 -20.869 3.306 1.00 94.06 562 GLN A N 1
ATOM 4309 C CA . GLN A 1 562 ? 33.774 -21.492 2.079 1.00 94.06 562 GLN A CA 1
ATOM 4310 C C . GLN A 1 562 ? 34.873 -22.504 2.392 1.00 94.06 562 GLN A C 1
ATOM 4312 O O . GLN A 1 562 ? 35.810 -22.201 3.125 1.00 94.06 562 GLN A O 1
ATOM 4317 N N . VAL A 1 563 ? 34.747 -23.707 1.830 1.00 96.25 563 VAL A N 1
ATOM 4318 C CA . VAL A 1 563 ? 35.692 -24.815 2.006 1.00 96.25 563 VAL A CA 1
ATOM 4319 C C . VAL A 1 563 ? 36.188 -25.283 0.643 1.00 96.25 563 VAL A C 1
ATOM 4321 O O . VAL A 1 563 ? 35.383 -25.535 -0.261 1.00 96.25 563 VAL A O 1
ATOM 4324 N N . TRP A 1 564 ? 37.503 -25.433 0.501 1.00 95.38 564 TRP A N 1
ATOM 4325 C CA . TRP A 1 564 ? 38.157 -25.901 -0.723 1.00 95.38 564 TRP A CA 1
ATOM 4326 C C . TRP A 1 564 ? 38.664 -27.344 -0.603 1.00 95.38 564 TRP A C 1
ATOM 4328 O O . TRP A 1 564 ? 38.741 -27.912 0.486 1.00 95.38 564 TRP A O 1
ATOM 4338 N N . GLY A 1 565 ? 38.988 -27.956 -1.744 1.00 91.44 565 GLY A N 1
ATOM 4339 C CA . GLY A 1 565 ? 39.332 -29.373 -1.869 1.00 91.44 565 GLY A CA 1
ATOM 4340 C C . GLY A 1 565 ? 40.541 -29.815 -1.054 1.00 91.44 565 GLY A C 1
ATOM 4341 O O . GLY A 1 565 ? 40.600 -30.955 -0.584 1.00 91.44 565 GLY A O 1
ATOM 4342 N N . ASP A 1 566 ? 41.477 -28.901 -0.829 1.00 93.12 566 ASP A N 1
ATOM 4343 C CA . ASP A 1 566 ? 42.662 -29.114 -0.006 1.00 93.12 566 ASP A CA 1
ATOM 4344 C C . ASP A 1 566 ? 42.393 -29.023 1.504 1.00 93.12 566 ASP A C 1
ATOM 4346 O O . ASP A 1 566 ? 43.291 -29.321 2.288 1.00 93.12 566 ASP A O 1
ATOM 4350 N N . GLY A 1 567 ? 41.177 -28.664 1.925 1.00 94.44 567 GLY A N 1
ATOM 4351 C CA . GLY A 1 567 ? 40.800 -28.499 3.329 1.00 94.44 567 GLY A CA 1
ATOM 4352 C C . GLY A 1 567 ? 40.892 -27.067 3.841 1.00 94.44 567 GLY A C 1
ATOM 4353 O O . GLY A 1 567 ? 40.565 -26.838 5.005 1.00 94.44 567 GLY A O 1
ATOM 4354 N N . ARG A 1 568 ? 41.298 -26.098 3.012 1.00 95.69 568 ARG A N 1
ATOM 4355 C CA . ARG A 1 568 ? 41.251 -24.686 3.400 1.00 95.69 568 ARG A CA 1
ATOM 4356 C C . ARG A 1 568 ? 39.807 -24.295 3.698 1.00 95.69 568 ARG A C 1
ATOM 4358 O O . ARG A 1 568 ? 38.902 -24.659 2.944 1.00 95.69 568 ARG A O 1
ATOM 4365 N N . ILE A 1 569 ? 39.592 -23.564 4.785 1.00 95.19 569 ILE A N 1
ATOM 4366 C CA . ILE A 1 569 ? 38.286 -23.031 5.169 1.00 95.19 569 ILE A CA 1
ATOM 4367 C C . ILE A 1 569 ? 38.418 -21.551 5.509 1.00 95.19 569 ILE A C 1
ATOM 4369 O O . ILE A 1 569 ? 39.310 -21.159 6.258 1.00 95.19 569 ILE A O 1
ATOM 4373 N N . ILE A 1 570 ? 37.514 -20.742 4.962 1.00 92.94 570 ILE A N 1
ATOM 4374 C CA . ILE A 1 570 ? 37.298 -19.356 5.370 1.00 92.94 570 ILE A CA 1
ATOM 4375 C C . ILE A 1 570 ? 35.900 -19.260 5.961 1.00 92.94 570 ILE A C 1
ATOM 4377 O O . ILE A 1 570 ? 34.957 -19.792 5.374 1.00 92.94 570 ILE A O 1
ATOM 4381 N N . TRP A 1 571 ? 35.763 -18.585 7.100 1.00 93.88 571 TRP A N 1
ATOM 4382 C CA . TRP A 1 571 ? 34.458 -18.309 7.689 1.00 93.88 571 TRP A CA 1
ATOM 4383 C C . TRP A 1 571 ? 34.380 -16.925 8.322 1.00 93.88 571 TRP A C 1
ATOM 4385 O O . TRP A 1 571 ? 35.390 -16.314 8.681 1.00 93.88 571 TRP A O 1
ATOM 4395 N N . VAL A 1 572 ? 33.157 -16.422 8.445 1.00 89.88 572 VAL A N 1
ATOM 4396 C CA . VAL A 1 572 ? 32.868 -15.084 8.953 1.00 89.88 572 VAL A CA 1
ATOM 4397 C C . VAL A 1 572 ? 32.255 -15.177 10.343 1.00 89.88 572 VAL A C 1
ATOM 4399 O O . VAL A 1 572 ? 31.204 -15.779 10.530 1.00 89.88 572 VAL A O 1
ATOM 4402 N N . ILE A 1 573 ? 32.864 -14.491 11.309 1.00 87.00 573 ILE A N 1
ATOM 4403 C CA . ILE A 1 573 ? 32.258 -14.239 12.617 1.00 87.00 573 ILE A CA 1
ATOM 4404 C C . ILE A 1 573 ? 31.602 -12.861 12.574 1.00 87.00 573 ILE A C 1
ATOM 4406 O O . ILE A 1 573 ? 32.278 -11.839 12.415 1.00 87.00 573 ILE A O 1
ATOM 4410 N N . LYS A 1 574 ? 30.275 -12.832 12.713 1.00 77.62 574 LYS A N 1
ATOM 4411 C CA . LYS A 1 574 ? 29.492 -11.593 12.776 1.00 77.62 574 LYS A CA 1
ATOM 4412 C C . LYS A 1 574 ? 29.498 -11.046 14.206 1.00 77.62 574 LYS A C 1
ATOM 4414 O O . LYS A 1 574 ? 29.168 -11.748 15.157 1.00 77.62 574 LYS A O 1
ATOM 4419 N N . GLU A 1 575 ? 29.843 -9.772 14.351 1.00 78.12 575 GLU A N 1
ATOM 4420 C CA . GLU A 1 575 ? 29.710 -8.998 15.587 1.00 78.12 575 GLU A CA 1
ATOM 4421 C C . GLU A 1 575 ? 28.634 -7.915 15.384 1.00 78.12 575 GLU A C 1
ATOM 4423 O O . GLU A 1 575 ? 28.074 -7.765 14.298 1.00 78.12 575 GLU A O 1
ATOM 4428 N N . ARG A 1 576 ? 28.285 -7.158 16.434 1.00 65.44 576 ARG A N 1
ATOM 4429 C CA . ARG A 1 576 ? 27.136 -6.231 16.391 1.00 65.44 576 ARG A CA 1
ATOM 4430 C C . ARG A 1 576 ? 27.211 -5.209 15.242 1.00 65.44 576 ARG A C 1
ATOM 4432 O O . ARG A 1 576 ? 26.194 -4.969 14.600 1.00 65.44 576 ARG A O 1
ATOM 4439 N N . GLU A 1 577 ? 28.394 -4.646 14.986 1.00 67.12 577 GLU A N 1
ATOM 4440 C CA . GLU A 1 577 ? 28.637 -3.639 13.929 1.00 67.12 577 GLU A CA 1
ATOM 4441 C C . GLU A 1 577 ? 29.791 -4.026 12.972 1.00 67.12 577 GLU A C 1
ATOM 4443 O O . GLU A 1 577 ? 29.889 -3.514 11.853 1.00 67.12 577 GLU A O 1
ATOM 4448 N N . SER A 1 578 ? 30.637 -4.974 13.379 1.00 78.25 578 SER A N 1
ATOM 4449 C CA . SER A 1 578 ? 31.829 -5.453 12.671 1.00 78.25 578 SER A CA 1
ATOM 4450 C C . SER A 1 578 ? 31.697 -6.918 12.247 1.00 78.25 578 SER A C 1
ATOM 4452 O O . SER A 1 578 ? 30.810 -7.642 12.696 1.00 78.25 578 SER A O 1
ATOM 4454 N N . ARG A 1 579 ? 32.608 -7.378 11.390 1.00 85.81 579 ARG A N 1
ATOM 4455 C CA . ARG A 1 579 ? 32.843 -8.805 11.149 1.00 85.81 579 ARG A CA 1
ATOM 4456 C C . ARG A 1 579 ? 34.328 -9.117 11.232 1.00 85.81 579 ARG A C 1
ATOM 4458 O O . ARG A 1 579 ? 35.163 -8.264 10.937 1.00 85.81 579 ARG A O 1
ATOM 4465 N N . ARG A 1 580 ? 34.637 -10.360 11.576 1.00 88.50 580 ARG A N 1
ATOM 4466 C CA . ARG A 1 580 ? 35.978 -10.939 11.475 1.00 88.50 580 ARG A CA 1
ATOM 4467 C C . ARG A 1 580 ? 35.935 -12.059 10.451 1.00 88.50 580 ARG A C 1
ATOM 4469 O O . ARG A 1 580 ? 34.955 -12.798 10.396 1.00 88.50 580 ARG A O 1
ATOM 4476 N N . VAL A 1 581 ? 36.971 -12.160 9.631 1.00 89.62 581 VAL A N 1
ATOM 4477 C CA . VAL A 1 581 ? 37.112 -13.227 8.637 1.00 89.62 581 VAL A CA 1
ATOM 4478 C C . VAL A 1 581 ? 38.261 -14.093 9.106 1.00 89.62 581 VAL A C 1
ATOM 4480 O O . VAL A 1 581 ? 39.356 -13.579 9.323 1.00 89.62 581 VAL A O 1
ATOM 4483 N N . LEU A 1 582 ? 38.008 -15.378 9.308 1.00 93.50 582 LEU A N 1
ATOM 4484 C CA . LEU A 1 582 ? 39.016 -16.320 9.759 1.00 93.50 582 LEU A CA 1
ATOM 4485 C C . LEU A 1 582 ? 39.375 -17.279 8.640 1.00 93.50 582 LEU A C 1
ATOM 4487 O O . LEU A 1 582 ? 38.522 -17.659 7.841 1.00 93.50 582 LEU A O 1
ATOM 4491 N N . GLU A 1 583 ? 40.638 -17.675 8.624 1.00 94.62 583 GLU A N 1
ATOM 4492 C CA . GLU A 1 583 ? 41.159 -18.752 7.799 1.00 94.62 583 GLU A CA 1
ATOM 4493 C C . GLU A 1 583 ? 41.657 -19.889 8.694 1.00 94.62 583 GLU A C 1
ATOM 4495 O O . GLU A 1 583 ? 42.254 -19.676 9.756 1.00 94.62 583 GLU A O 1
ATOM 4500 N N . GLY A 1 584 ? 41.405 -21.117 8.257 1.00 95.81 584 GLY A N 1
ATOM 4501 C CA . GLY A 1 584 ? 41.854 -22.332 8.914 1.00 95.81 584 GLY A CA 1
ATOM 4502 C C . GLY A 1 584 ? 42.087 -23.455 7.912 1.00 95.81 584 GLY A C 1
ATOM 4503 O O . GLY A 1 584 ? 41.815 -23.331 6.716 1.00 95.81 584 GLY A O 1
ATOM 4504 N N . GLN A 1 585 ? 42.586 -24.576 8.424 1.00 97.06 585 GLN A N 1
ATOM 4505 C CA . GLN A 1 585 ? 42.902 -25.756 7.629 1.00 97.06 585 GLN A CA 1
ATOM 4506 C C . GLN A 1 585 ? 42.282 -26.998 8.272 1.00 97.06 585 GLN A C 1
ATOM 4508 O O . GLN A 1 585 ? 42.666 -27.401 9.370 1.00 97.06 585 GLN A O 1
ATOM 4513 N N . LEU A 1 586 ? 41.345 -27.630 7.571 1.00 96.75 586 LEU A N 1
ATOM 4514 C CA . LEU A 1 586 ? 40.797 -28.928 7.940 1.00 96.75 586 LEU A CA 1
ATOM 4515 C C . LEU A 1 586 ? 41.786 -30.028 7.547 1.00 96.75 586 LEU A C 1
ATOM 4517 O O . LEU A 1 586 ? 42.264 -30.097 6.412 1.00 96.75 586 LEU A O 1
ATOM 4521 N N . THR A 1 587 ? 42.070 -30.933 8.479 1.00 96.31 587 THR A N 1
ATOM 4522 C CA . THR A 1 587 ? 42.750 -32.194 8.161 1.00 96.31 587 THR A CA 1
ATOM 4523 C C . THR A 1 587 ? 41.856 -33.075 7.287 1.00 96.31 587 THR A C 1
ATOM 4525 O O . THR A 1 587 ? 40.632 -32.950 7.300 1.00 96.31 587 THR A O 1
ATOM 4528 N N . THR A 1 588 ? 42.442 -34.032 6.563 1.00 94.38 588 THR A N 1
ATOM 4529 C CA . THR A 1 588 ? 41.675 -34.992 5.749 1.00 94.38 588 THR A CA 1
ATOM 4530 C C . THR A 1 588 ? 40.615 -35.741 6.566 1.00 94.38 588 THR A C 1
ATOM 4532 O O . THR A 1 588 ? 39.518 -35.978 6.068 1.00 94.38 588 THR A O 1
ATOM 4535 N N . GLU A 1 589 ? 40.908 -36.068 7.829 1.00 93.94 589 GLU A N 1
ATOM 4536 C CA . GLU A 1 589 ? 39.947 -36.717 8.730 1.00 93.94 589 GLU A CA 1
ATOM 4537 C C . GLU A 1 589 ? 38.809 -35.773 9.138 1.00 93.94 589 GLU A C 1
ATOM 4539 O O . GLU A 1 589 ? 37.650 -36.184 9.132 1.00 93.94 589 GLU A O 1
ATOM 4544 N N . GLN A 1 590 ? 39.105 -34.499 9.423 1.00 95.06 590 GLN A N 1
ATOM 4545 C CA . GLN A 1 590 ? 38.075 -33.490 9.703 1.00 95.06 590 GLN A CA 1
ATOM 4546 C C . GLN A 1 590 ? 37.197 -33.222 8.478 1.00 95.06 590 GLN A C 1
ATOM 4548 O O . GLN A 1 590 ? 35.978 -33.179 8.614 1.00 95.06 590 GLN A O 1
ATOM 4553 N N . MET A 1 591 ? 37.788 -33.123 7.282 1.00 96.56 591 MET A N 1
ATOM 4554 C CA . MET A 1 591 ? 37.040 -32.979 6.031 1.00 96.56 591 MET A CA 1
ATOM 4555 C C . MET A 1 591 ? 36.109 -34.174 5.812 1.00 96.56 591 MET A C 1
ATOM 4557 O O . MET A 1 591 ? 34.916 -34.006 5.574 1.00 96.56 591 MET A O 1
ATOM 4561 N N . LYS A 1 592 ? 36.625 -35.399 5.953 1.00 94.56 592 LYS A N 1
ATOM 4562 C CA . LYS A 1 592 ? 35.820 -36.613 5.799 1.00 94.56 592 LYS A CA 1
ATOM 4563 C C . LYS A 1 592 ? 34.689 -36.682 6.828 1.00 94.56 592 LYS A C 1
ATOM 4565 O O . LYS A 1 592 ? 33.573 -37.041 6.468 1.00 94.56 592 LYS A O 1
ATOM 4570 N N . ALA A 1 593 ? 34.958 -36.322 8.082 1.00 94.19 593 ALA A N 1
ATOM 4571 C CA . ALA A 1 593 ? 33.946 -36.279 9.135 1.00 94.19 593 ALA A CA 1
ATOM 4572 C C . ALA A 1 593 ? 32.871 -35.211 8.869 1.00 94.19 593 ALA A C 1
ATOM 4574 O O . ALA A 1 593 ? 31.691 -35.472 9.095 1.00 94.19 593 ALA A O 1
ATOM 4575 N N . LEU A 1 594 ? 33.258 -34.038 8.356 1.00 96.62 594 LEU A N 1
ATOM 4576 C CA . LEU A 1 594 ? 32.336 -32.976 7.957 1.00 96.62 594 LEU A CA 1
ATOM 4577 C C . LEU A 1 594 ? 31.417 -33.434 6.817 1.00 96.62 594 LEU A C 1
ATOM 4579 O O . LEU A 1 594 ? 30.200 -33.322 6.930 1.00 96.62 594 LEU A O 1
ATOM 4583 N N . LEU A 1 595 ? 31.975 -34.003 5.747 1.00 96.75 595 LEU A N 1
ATOM 4584 C CA . LEU A 1 595 ? 31.187 -34.485 4.608 1.00 96.75 595 LEU A CA 1
ATOM 4585 C C . LEU A 1 595 ? 30.289 -35.668 4.989 1.00 96.75 595 LEU A C 1
ATOM 4587 O O . LEU A 1 595 ? 29.145 -35.734 4.545 1.00 96.75 595 LEU A O 1
ATOM 4591 N N . GLN A 1 596 ? 30.767 -36.564 5.860 1.00 94.44 596 GLN A N 1
ATOM 4592 C CA . GLN A 1 596 ? 29.940 -37.642 6.401 1.00 94.44 596 GLN A CA 1
ATOM 4593 C C . GLN A 1 596 ? 28.782 -37.091 7.235 1.00 94.44 596 GLN A C 1
ATOM 4595 O O . GLN A 1 596 ? 27.658 -37.542 7.058 1.00 94.44 596 GLN A O 1
ATOM 4600 N N . ARG A 1 597 ? 29.013 -36.067 8.069 1.00 95.25 597 ARG A N 1
ATOM 4601 C CA . ARG A 1 597 ? 27.947 -35.393 8.826 1.00 95.25 597 ARG A CA 1
ATOM 4602 C C . ARG A 1 597 ? 26.872 -34.811 7.903 1.00 95.25 597 ARG A C 1
ATOM 4604 O O . ARG A 1 597 ? 25.693 -34.948 8.203 1.00 95.25 597 ARG A O 1
ATOM 4611 N N . ILE A 1 598 ? 27.261 -34.196 6.785 1.00 95.12 598 ILE A N 1
ATOM 4612 C CA . ILE A 1 598 ? 26.323 -33.653 5.786 1.00 95.12 598 ILE A CA 1
ATOM 4613 C C . ILE A 1 598 ? 25.471 -34.769 5.166 1.00 95.12 598 ILE A C 1
ATOM 4615 O O . ILE A 1 598 ? 24.256 -34.622 5.018 1.00 95.12 598 ILE A O 1
ATOM 4619 N N . VAL A 1 599 ? 26.099 -35.894 4.813 1.00 94.06 599 VAL A N 1
ATOM 4620 C CA . VAL A 1 599 ? 25.391 -37.063 4.271 1.00 94.06 599 VAL A CA 1
ATOM 4621 C C . VAL A 1 599 ? 24.448 -37.671 5.311 1.00 94.06 599 VAL A C 1
ATOM 4623 O O . VAL A 1 599 ? 23.287 -37.917 4.990 1.00 94.06 599 VAL A O 1
ATOM 4626 N N . ASP A 1 600 ? 24.907 -37.852 6.549 1.00 91.75 600 ASP A N 1
ATOM 4627 C CA . ASP A 1 600 ? 24.129 -38.437 7.648 1.00 91.75 600 ASP A CA 1
ATOM 4628 C C . ASP A 1 600 ? 22.946 -37.546 8.063 1.00 91.75 600 ASP A C 1
ATOM 4630 O O . ASP A 1 600 ? 21.898 -38.058 8.452 1.00 91.75 600 ASP A O 1
ATOM 4634 N N . ALA A 1 601 ? 23.074 -36.221 7.915 1.00 90.12 601 ALA A N 1
ATOM 4635 C CA . ALA A 1 601 ? 21.977 -35.267 8.092 1.00 90.12 601 ALA A CA 1
ATOM 4636 C C . ALA A 1 601 ? 20.876 -35.412 7.021 1.00 90.12 601 ALA A C 1
ATOM 4638 O O . ALA A 1 601 ? 19.769 -34.900 7.186 1.00 90.12 601 ALA A O 1
ATOM 4639 N N . GLY A 1 602 ? 21.153 -36.118 5.921 1.00 91.88 602 GLY A N 1
ATOM 4640 C CA . GLY A 1 602 ? 20.211 -36.312 4.823 1.00 91.88 602 GLY A CA 1
ATOM 4641 C C . GLY A 1 602 ? 20.174 -35.155 3.824 1.00 91.88 602 GLY A C 1
ATOM 4642 O O . GLY A 1 602 ? 19.224 -35.071 3.048 1.00 91.88 602 GLY A O 1
ATOM 4643 N N . PHE A 1 603 ? 21.205 -34.299 3.787 1.00 94.44 603 PHE A N 1
ATOM 4644 C CA . PHE A 1 603 ? 21.277 -33.103 2.930 1.00 94.44 603 PHE A CA 1
ATOM 4645 C C . PHE A 1 603 ? 20.889 -33.374 1.465 1.00 94.44 603 PHE A C 1
ATOM 4647 O O . PHE A 1 603 ? 20.066 -32.673 0.867 1.00 94.44 603 PHE A O 1
ATOM 4654 N N . PHE A 1 604 ? 21.407 -34.459 0.882 1.00 93.12 604 PHE A N 1
ATOM 4655 C CA . PHE A 1 604 ? 21.121 -34.820 -0.509 1.00 93.12 604 PHE A CA 1
ATOM 4656 C C . PHE A 1 604 ? 19.666 -35.249 -0.759 1.00 93.12 604 PHE A C 1
ATOM 4658 O O . PHE A 1 604 ? 19.218 -35.180 -1.901 1.00 93.12 604 PHE A O 1
ATOM 4665 N N . GLY A 1 605 ? 18.901 -35.581 0.284 1.00 88.56 605 GLY A N 1
ATOM 4666 C CA . GLY A 1 605 ? 17.471 -35.907 0.216 1.00 88.56 605 GLY A CA 1
ATOM 4667 C C . GLY A 1 605 ? 16.514 -34.754 0.543 1.00 88.56 605 GLY A C 1
ATOM 4668 O O . GLY A 1 605 ? 15.316 -34.914 0.354 1.00 88.56 605 GLY A O 1
ATOM 4669 N N . TRP A 1 606 ? 17.009 -33.610 1.026 1.00 93.56 606 TRP A N 1
ATOM 4670 C CA . TRP A 1 606 ? 16.180 -32.438 1.351 1.00 93.56 606 TRP A CA 1
ATOM 4671 C C . TRP A 1 606 ? 15.530 -31.777 0.124 1.00 93.56 606 TRP A C 1
ATOM 4673 O O . TRP A 1 606 ? 15.952 -32.005 -1.005 1.00 93.56 606 TRP A O 1
ATOM 4683 N N . GLU A 1 607 ? 14.534 -30.920 0.321 1.00 90.25 607 GLU A N 1
ATOM 4684 C CA . GLU A 1 607 ? 14.064 -30.041 -0.755 1.00 90.25 607 GLU A CA 1
ATOM 4685 C C . GLU A 1 607 ? 15.184 -29.082 -1.194 1.00 90.25 607 GLU A C 1
ATOM 4687 O O . GLU A 1 607 ? 16.041 -28.697 -0.394 1.00 90.25 607 GLU A O 1
ATOM 4692 N N . GLU A 1 608 ? 15.194 -28.689 -2.469 1.00 89.50 608 GLU A N 1
ATOM 4693 C CA . GLU A 1 608 ? 16.155 -27.696 -2.986 1.00 89.50 608 GLU A CA 1
ATOM 4694 C C . GLU A 1 608 ? 15.900 -26.301 -2.405 1.00 89.50 608 GLU A C 1
ATOM 4696 O O . GLU A 1 608 ? 16.801 -25.464 -2.354 1.00 89.50 608 GLU A O 1
ATOM 4701 N N . ARG A 1 609 ? 14.664 -26.041 -1.964 1.00 88.94 609 ARG A N 1
ATOM 4702 C CA . ARG A 1 609 ? 14.257 -24.743 -1.443 1.00 88.94 609 ARG A CA 1
ATOM 4703 C C . ARG A 1 609 ? 13.277 -24.879 -0.288 1.00 88.94 609 ARG A C 1
ATOM 4705 O O . ARG A 1 609 ? 12.193 -25.429 -0.457 1.00 88.94 609 ARG A O 1
ATOM 4712 N N . TYR A 1 610 ? 13.628 -24.276 0.840 1.00 84.38 610 TYR A N 1
ATOM 4713 C CA . TYR A 1 610 ? 12.738 -24.064 1.974 1.00 84.38 610 TYR A CA 1
ATOM 4714 C C . TYR A 1 610 ? 12.379 -22.590 2.060 1.00 84.38 610 TYR A C 1
ATOM 4716 O O . TYR A 1 610 ? 13.246 -21.715 2.007 1.00 84.38 610 TYR A O 1
ATOM 4724 N N . TYR A 1 611 ? 11.084 -22.320 2.144 1.00 78.75 611 TYR A N 1
ATOM 4725 C CA . TYR A 1 611 ? 10.560 -20.973 2.244 1.00 78.75 611 TYR A CA 1
ATOM 4726 C C . TYR A 1 611 ? 9.410 -20.960 3.235 1.00 78.75 611 TYR A C 1
ATOM 4728 O O . TYR A 1 611 ? 8.383 -21.602 3.025 1.00 78.75 611 TYR A O 1
ATOM 4736 N N . THR A 1 612 ? 9.593 -20.191 4.293 1.00 67.88 612 THR A N 1
ATOM 4737 C CA . THR A 1 612 ? 8.546 -19.772 5.209 1.00 67.88 612 THR A CA 1
ATOM 4738 C C . THR A 1 612 ? 8.506 -18.251 5.146 1.00 67.88 612 THR A C 1
ATOM 4740 O O . THR A 1 612 ? 9.549 -17.625 5.341 1.00 67.88 612 THR A O 1
ATOM 4743 N N . PRO A 1 613 ? 7.357 -17.627 4.851 1.00 47.97 613 PRO A N 1
ATOM 4744 C CA . PRO A 1 613 ? 7.230 -16.175 4.919 1.00 47.97 613 PRO A CA 1
ATOM 4745 C C . PRO A 1 613 ? 7.770 -15.637 6.257 1.00 47.97 613 PRO A C 1
ATOM 4747 O O . PRO A 1 613 ? 7.325 -16.056 7.322 1.00 47.97 613 PRO A O 1
ATOM 4750 N N . GLY A 1 614 ? 8.777 -14.756 6.207 1.00 52.44 614 GLY A N 1
ATOM 4751 C CA . GLY A 1 614 ? 9.462 -14.227 7.398 1.00 52.44 614 GLY A CA 1
ATOM 4752 C C . GLY A 1 614 ? 10.475 -15.155 8.050 1.00 52.44 614 GLY A C 1
ATOM 4753 O O . GLY A 1 614 ? 10.791 -14.987 9.227 1.00 52.44 614 GLY A O 1
ATOM 4754 N N . GLY A 1 615 ? 10.985 -16.122 7.293 1.00 44.84 615 GLY A N 1
ATOM 4755 C CA . GLY A 1 615 ? 12.061 -16.993 7.725 1.00 44.84 615 GLY A CA 1
ATOM 4756 C C . GLY A 1 615 ? 13.326 -16.242 8.142 1.00 44.84 615 GLY A C 1
ATOM 4757 O O . GLY A 1 615 ? 13.492 -15.041 7.929 1.00 44.84 615 GLY A O 1
ATOM 4758 N N . HIS A 1 616 ? 14.248 -16.984 8.746 1.00 53.78 616 HIS A N 1
ATOM 4759 C CA . HIS A 1 616 ? 15.386 -16.443 9.494 1.00 53.78 616 HIS A CA 1
ATOM 4760 C C . HIS A 1 616 ? 16.424 -15.665 8.658 1.00 53.78 616 HIS A C 1
ATOM 4762 O O . HIS A 1 616 ? 17.313 -15.029 9.223 1.00 53.78 616 HIS A O 1
ATOM 4768 N N . SER A 1 617 ? 16.321 -15.691 7.329 1.00 50.75 617 SER A N 1
ATOM 4769 C CA . SER A 1 617 ? 17.393 -15.331 6.398 1.00 50.75 617 SER A CA 1
ATOM 4770 C C . SER A 1 617 ? 16.862 -14.608 5.150 1.00 50.75 617 SER A C 1
ATOM 4772 O O . SER A 1 617 ? 16.470 -15.252 4.183 1.00 50.75 617 SER A O 1
ATOM 4774 N N . PHE A 1 618 ? 16.840 -13.266 5.116 1.00 53.19 618 PHE A N 1
ATOM 4775 C CA . PHE A 1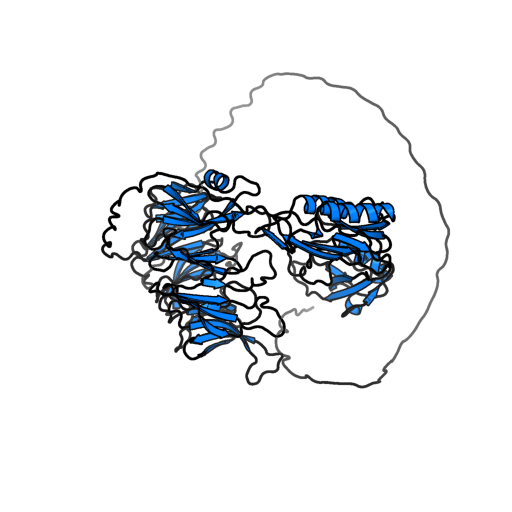 618 ? 16.654 -12.513 3.858 1.00 53.19 618 PHE A CA 1
ATOM 4776 C C . PHE A 1 618 ? 17.898 -11.667 3.527 1.00 53.19 618 PHE A C 1
ATOM 4778 O O . PHE A 1 618 ? 18.296 -10.856 4.370 1.00 53.19 618 PHE A O 1
ATOM 4785 N N . PRO A 1 619 ? 18.509 -11.819 2.331 1.00 62.75 619 PRO A N 1
ATOM 4786 C CA . PRO A 1 619 ? 18.144 -12.747 1.248 1.00 62.75 619 PRO A CA 1
ATOM 4787 C C . PRO A 1 619 ? 18.343 -14.217 1.652 1.00 62.75 619 PRO A C 1
ATOM 4789 O O . PRO A 1 619 ? 18.967 -14.483 2.676 1.00 62.75 619 PRO A O 1
ATOM 4792 N N . PHE A 1 620 ? 17.822 -15.154 0.844 1.00 75.19 620 PHE A N 1
ATOM 4793 C CA . PHE A 1 620 ? 17.972 -16.600 1.075 1.00 75.19 620 PHE A CA 1
ATOM 4794 C C . PHE A 1 620 ? 19.429 -16.950 1.396 1.00 75.19 620 PHE A C 1
ATOM 4796 O O . PHE A 1 620 ? 20.355 -16.421 0.769 1.00 75.19 620 PHE A O 1
ATOM 4803 N N . MET A 1 621 ? 19.622 -17.859 2.345 1.00 85.62 621 MET A N 1
ATOM 4804 C CA . MET A 1 621 ? 20.916 -18.485 2.577 1.00 85.62 621 MET A CA 1
ATOM 4805 C C . MET A 1 621 ? 21.001 -19.761 1.749 1.00 85.62 621 MET A C 1
ATOM 4807 O O . MET A 1 621 ? 20.080 -20.570 1.723 1.00 85.62 621 MET A O 1
ATOM 4811 N N . HIS A 1 622 ? 22.108 -19.934 1.049 1.00 91.31 622 HIS A N 1
ATOM 4812 C CA . HIS A 1 622 ? 22.378 -21.070 0.187 1.00 91.31 622 HIS A CA 1
ATOM 4813 C C . HIS A 1 622 ? 23.500 -21.888 0.808 1.00 91.31 622 HIS A C 1
ATOM 4815 O O . HIS A 1 622 ? 24.585 -21.363 1.066 1.00 91.31 622 HIS A O 1
ATOM 4821 N N . LEU A 1 623 ? 23.247 -23.176 1.020 1.00 95.00 623 LEU A N 1
ATOM 4822 C CA . LEU A 1 623 ? 24.273 -24.157 1.336 1.00 95.00 623 LEU A CA 1
ATOM 4823 C C . LEU A 1 623 ? 24.513 -25.033 0.106 1.00 95.00 623 LEU A C 1
ATOM 4825 O O . LEU A 1 623 ? 23.658 -25.827 -0.276 1.00 95.00 623 LEU A O 1
ATOM 4829 N N . GLU A 1 624 ? 25.683 -24.889 -0.501 1.00 96.44 624 GLU A N 1
ATOM 4830 C CA . GLU A 1 624 ? 26.167 -25.671 -1.639 1.00 96.44 624 GLU A CA 1
ATOM 4831 C C . GLU A 1 624 ? 27.176 -26.717 -1.149 1.00 96.44 624 GLU A C 1
ATOM 4833 O O . GLU A 1 624 ? 28.109 -26.376 -0.416 1.00 96.44 624 GLU A O 1
ATOM 4838 N N . VAL A 1 625 ? 27.023 -27.976 -1.575 1.00 97.06 625 VAL A N 1
ATOM 4839 C CA . VAL A 1 625 ? 27.968 -29.069 -1.295 1.00 97.06 625 VAL A CA 1
ATOM 4840 C C . VAL A 1 625 ? 28.281 -29.842 -2.576 1.00 97.06 625 VAL A C 1
ATOM 4842 O O . VAL A 1 625 ? 27.379 -30.344 -3.249 1.00 97.06 625 VAL A O 1
ATOM 4845 N N . ASN A 1 626 ? 29.572 -29.977 -2.888 1.00 94.62 626 ASN A N 1
ATOM 4846 C CA . ASN A 1 626 ? 30.095 -30.624 -4.091 1.00 94.62 626 ASN A CA 1
ATOM 4847 C C . ASN A 1 626 ? 30.968 -31.839 -3.736 1.00 94.62 626 ASN A C 1
ATOM 4849 O O . ASN A 1 626 ? 32.107 -31.704 -3.288 1.00 94.62 626 ASN A O 1
ATOM 4853 N N . LEU A 1 627 ? 30.443 -33.036 -3.989 1.00 94.19 627 LEU A N 1
ATOM 4854 C CA . LEU A 1 627 ? 31.142 -34.320 -3.911 1.00 94.19 627 LEU A CA 1
ATOM 4855 C C . LEU A 1 627 ? 31.418 -34.865 -5.320 1.00 94.19 627 LEU A C 1
ATOM 4857 O O . LEU A 1 627 ? 30.804 -34.468 -6.313 1.00 94.19 627 LEU A O 1
ATOM 4861 N N . ILE A 1 628 ? 32.319 -35.840 -5.424 1.00 85.56 628 ILE A N 1
ATOM 4862 C CA . ILE A 1 628 ? 32.546 -36.570 -6.673 1.00 85.56 628 ILE A CA 1
ATOM 4863 C C . ILE A 1 628 ? 31.290 -37.393 -6.987 1.00 85.56 628 ILE A C 1
ATOM 4865 O O . ILE A 1 628 ? 31.031 -38.418 -6.364 1.00 85.56 628 ILE A O 1
ATOM 4869 N N . GLY A 1 629 ? 30.530 -36.953 -7.991 1.00 80.25 629 GLY A N 1
ATOM 4870 C CA . GLY A 1 629 ? 29.318 -37.630 -8.467 1.00 80.25 629 GLY A CA 1
ATOM 4871 C C . GLY A 1 629 ? 28.007 -37.128 -7.854 1.00 80.25 629 GLY A C 1
ATOM 4872 O O . GLY A 1 629 ? 26.950 -37.514 -8.344 1.00 80.25 629 GLY A O 1
ATOM 4873 N N . HIS A 1 630 ? 28.059 -36.240 -6.855 1.00 87.62 630 HIS A N 1
ATOM 4874 C CA . HIS A 1 630 ? 26.879 -35.638 -6.230 1.00 87.62 630 HIS A CA 1
ATOM 4875 C C . HIS A 1 630 ? 27.137 -34.162 -5.918 1.00 87.62 630 HIS A C 1
ATOM 4877 O O . HIS A 1 630 ? 28.064 -33.834 -5.189 1.00 87.62 630 HIS A O 1
ATOM 4883 N N . SER A 1 631 ? 26.305 -33.268 -6.441 1.00 91.50 631 SER A N 1
ATOM 4884 C CA . SER A 1 631 ? 26.331 -31.841 -6.116 1.00 91.50 631 SER A CA 1
ATOM 4885 C C . SER A 1 631 ? 24.913 -31.402 -5.800 1.00 91.50 631 SER A C 1
ATOM 4887 O O . SER A 1 631 ? 23.971 -31.862 -6.454 1.00 91.50 631 SER A O 1
ATOM 4889 N N . LYS A 1 632 ? 24.757 -30.573 -4.770 1.00 94.69 632 LYS A N 1
ATOM 4890 C CA . LYS A 1 632 ? 23.461 -30.017 -4.401 1.00 94.69 632 LYS A CA 1
ATOM 4891 C C . LYS A 1 632 ? 23.617 -28.668 -3.721 1.00 94.69 632 LYS A C 1
ATOM 4893 O O . LYS A 1 632 ? 24.529 -28.469 -2.922 1.00 94.69 632 LYS A O 1
ATOM 4898 N N . GLU A 1 633 ? 22.680 -27.782 -4.020 1.00 95.62 633 GLU A N 1
ATOM 4899 C CA . GLU A 1 633 ? 22.469 -26.531 -3.309 1.00 95.62 633 GLU A CA 1
ATOM 4900 C C . GLU A 1 633 ? 21.089 -26.574 -2.645 1.00 95.62 633 GLU A C 1
ATOM 4902 O O . GLU A 1 633 ? 20.120 -27.037 -3.249 1.00 95.62 633 GLU A O 1
ATOM 4907 N N . VAL A 1 634 ? 21.016 -26.133 -1.392 1.00 93.44 634 VAL A N 1
ATOM 4908 C CA . VAL A 1 634 ? 19.761 -25.932 -0.664 1.00 93.44 634 VAL A CA 1
ATOM 4909 C C . VAL A 1 634 ? 19.646 -24.453 -0.337 1.00 93.44 634 VAL A C 1
ATOM 4911 O O . VAL A 1 634 ? 20.526 -23.898 0.320 1.00 93.44 634 VAL A O 1
ATOM 4914 N N . ALA A 1 635 ? 18.567 -23.826 -0.796 1.00 88.94 635 ALA A N 1
ATOM 4915 C CA . ALA A 1 635 ? 18.229 -22.444 -0.491 1.00 88.94 635 ALA A CA 1
ATOM 4916 C C . ALA A 1 635 ? 17.213 -22.396 0.658 1.00 88.94 635 ALA A C 1
ATOM 4918 O O . ALA A 1 635 ? 16.142 -22.994 0.573 1.00 88.94 635 ALA A O 1
ATOM 4919 N N . GLU A 1 636 ? 17.517 -21.668 1.723 1.00 86.69 636 GLU A N 1
ATOM 4920 C CA . GLU A 1 636 ? 16.692 -21.576 2.923 1.00 86.69 636 GLU A CA 1
ATOM 4921 C C . GLU A 1 636 ? 16.303 -20.124 3.225 1.00 86.69 636 GLU A C 1
ATOM 4923 O O . GLU A 1 636 ? 17.116 -19.203 3.139 1.00 86.69 636 GLU A O 1
ATOM 4928 N N . HIS A 1 637 ? 15.017 -19.951 3.532 1.00 76.50 637 HIS A N 1
ATOM 4929 C CA . HIS A 1 637 ? 14.381 -18.754 4.077 1.00 76.50 637 HIS A CA 1
ATOM 4930 C C . HIS A 1 637 ? 13.277 -19.219 5.040 1.00 76.50 637 HIS A C 1
ATOM 4932 O O . HIS A 1 637 ? 12.095 -19.007 4.795 1.00 76.50 637 HIS A O 1
ATOM 4938 N N . GLY A 1 638 ? 13.642 -19.945 6.099 1.00 75.06 638 GLY A N 1
ATOM 4939 C CA . GLY A 1 638 ? 12.736 -20.551 7.081 1.00 75.06 638 GLY A CA 1
ATOM 4940 C C . GLY A 1 638 ? 12.078 -21.868 6.648 1.00 75.06 638 GLY A C 1
ATOM 4941 O O . GLY A 1 638 ? 11.743 -22.074 5.479 1.00 75.06 638 GLY A O 1
ATOM 4942 N N . GLY A 1 639 ? 11.831 -22.752 7.622 1.00 76.12 639 GLY A N 1
ATOM 4943 C CA . GLY A 1 639 ? 11.106 -24.019 7.431 1.00 76.12 639 GLY A CA 1
ATOM 4944 C C . GLY A 1 639 ? 11.972 -25.192 6.968 1.00 76.12 639 GLY A C 1
ATOM 4945 O O . GLY A 1 639 ? 11.435 -26.231 6.584 1.00 76.12 639 GLY A O 1
ATOM 4946 N N . ALA A 1 640 ? 13.297 -25.036 6.995 1.00 86.81 640 ALA A N 1
ATOM 4947 C CA . ALA A 1 640 ? 14.217 -26.135 6.744 1.00 86.81 640 ALA A CA 1
ATOM 4948 C C . ALA A 1 640 ? 14.279 -27.111 7.936 1.00 86.81 640 ALA A C 1
ATOM 4950 O O . ALA A 1 640 ? 13.925 -26.744 9.059 1.00 86.81 640 ALA A O 1
ATOM 4951 N N . PRO A 1 641 ? 14.733 -28.360 7.721 1.00 89.19 641 PRO A N 1
ATOM 4952 C CA . PRO A 1 641 ? 14.961 -29.310 8.802 1.00 89.19 641 PRO A CA 1
ATOM 4953 C C . PRO A 1 641 ? 15.947 -28.758 9.836 1.00 89.19 641 PRO A C 1
ATOM 4955 O O . PRO A 1 641 ? 16.947 -28.155 9.457 1.00 89.19 641 PRO A O 1
ATOM 4958 N N . GLU A 1 642 ? 15.727 -29.056 11.121 1.00 86.50 642 GLU A N 1
ATOM 4959 C CA . GLU A 1 642 ? 16.612 -28.638 12.228 1.00 86.50 642 GLU A CA 1
ATOM 4960 C C . GLU A 1 642 ? 18.092 -28.969 11.964 1.00 86.50 642 GLU A C 1
ATOM 4962 O O . GLU A 1 642 ? 18.990 -28.175 12.224 1.00 86.50 642 GLU A O 1
ATOM 4967 N N . ALA A 1 643 ? 18.338 -30.121 11.335 1.00 89.25 643 ALA A N 1
ATOM 4968 C CA . ALA A 1 643 ? 19.668 -30.580 10.957 1.00 89.25 643 ALA A CA 1
ATOM 4969 C C . ALA A 1 643 ? 20.413 -29.633 9.989 1.00 89.25 643 ALA A C 1
ATOM 4971 O O . ALA A 1 643 ? 21.642 -29.673 9.942 1.00 89.25 643 ALA A O 1
ATOM 4972 N N . LEU A 1 644 ? 19.717 -28.781 9.220 1.00 90.75 644 LEU A N 1
ATOM 4973 C CA . LEU A 1 644 ? 20.362 -27.720 8.438 1.00 90.75 644 LEU A CA 1
ATOM 4974 C C . LEU A 1 644 ? 20.953 -26.657 9.371 1.00 90.75 644 LEU A C 1
ATOM 4976 O O . LEU A 1 644 ? 22.103 -26.270 9.182 1.00 90.75 644 LEU A O 1
ATOM 4980 N N . TYR A 1 645 ? 20.195 -26.202 10.371 1.00 89.12 645 TYR A N 1
ATOM 4981 C CA . TYR A 1 645 ? 20.636 -25.161 11.301 1.00 89.12 645 TYR A CA 1
ATOM 4982 C C . TYR A 1 645 ? 21.806 -25.643 12.167 1.00 89.12 645 TYR A C 1
ATOM 4984 O O . TYR A 1 645 ? 22.800 -24.931 12.291 1.00 89.12 645 TYR A O 1
ATOM 4992 N N . GLU A 1 646 ? 21.763 -26.889 12.651 1.00 90.62 646 GLU A N 1
ATOM 4993 C CA . GLU A 1 646 ? 22.889 -27.512 13.366 1.00 90.62 646 GLU A CA 1
ATOM 4994 C C . GLU A 1 646 ? 24.159 -27.604 12.498 1.00 90.62 646 GLU A C 1
ATOM 4996 O O . GLU A 1 646 ? 25.285 -27.423 12.973 1.00 90.62 646 GLU A O 1
ATOM 5001 N N . LEU A 1 647 ? 23.996 -27.905 11.204 1.00 93.69 647 LEU A N 1
ATOM 5002 C CA . LEU A 1 647 ? 25.108 -27.979 10.263 1.00 93.69 647 LEU A CA 1
ATOM 5003 C C . LEU A 1 647 ? 25.700 -26.592 9.987 1.00 93.69 647 LEU A C 1
ATOM 5005 O O . LEU A 1 647 ? 26.922 -26.448 9.972 1.00 93.69 647 LEU A O 1
ATOM 5009 N N . VAL A 1 648 ? 24.847 -25.588 9.784 1.00 91.88 648 VAL A N 1
ATOM 5010 C CA . VAL A 1 648 ? 25.255 -24.195 9.578 1.00 91.88 648 VAL A CA 1
ATOM 5011 C C . VAL A 1 648 ? 26.001 -23.667 10.797 1.00 91.88 648 VAL A C 1
ATOM 5013 O O . VAL A 1 648 ? 27.102 -23.153 10.633 1.00 91.88 648 VAL A O 1
ATOM 5016 N N . GLU A 1 649 ? 25.480 -23.868 12.009 1.00 91.12 649 GLU A N 1
ATOM 5017 C CA . GLU A 1 649 ? 26.150 -23.445 13.245 1.00 91.12 649 GLU A CA 1
ATOM 5018 C C . GLU A 1 649 ? 27.546 -24.082 13.368 1.00 91.12 649 GLU A C 1
ATOM 5020 O O . GLU A 1 649 ? 28.530 -23.417 13.703 1.00 91.12 649 GLU A O 1
ATOM 5025 N N . PHE A 1 650 ? 27.672 -25.367 13.021 1.00 94.00 650 PHE A N 1
ATOM 5026 C CA . PHE A 1 650 ? 28.966 -26.048 13.012 1.00 94.00 650 PHE A CA 1
ATOM 5027 C C . PHE A 1 650 ? 29.935 -25.487 11.955 1.00 94.00 650 PHE A C 1
ATOM 5029 O O . PHE A 1 650 ? 31.132 -25.350 12.226 1.00 94.00 650 PHE A O 1
ATOM 5036 N N . LEU A 1 651 ? 29.438 -25.165 10.758 1.00 95.19 651 LEU A N 1
ATOM 5037 C CA . LEU A 1 651 ? 30.222 -24.570 9.673 1.00 95.19 651 LEU A CA 1
ATOM 5038 C C . LEU A 1 651 ? 30.681 -23.145 10.025 1.00 95.19 651 LEU A C 1
ATOM 5040 O O . LEU A 1 651 ? 31.856 -22.828 9.844 1.00 95.19 651 LEU A O 1
ATOM 5044 N N . GLU A 1 652 ? 29.795 -22.312 10.575 1.00 90.88 652 GLU A N 1
ATOM 5045 C CA . GLU A 1 652 ? 30.101 -20.952 11.048 1.00 90.88 652 GLU A CA 1
ATOM 5046 C C . GLU A 1 652 ? 31.068 -20.955 12.246 1.00 90.88 652 GLU A C 1
ATOM 5048 O O . GLU A 1 652 ? 31.797 -19.990 12.471 1.00 90.88 652 GLU A O 1
ATOM 5053 N N . GLY A 1 653 ? 31.150 -22.071 12.975 1.00 91.00 653 GLY A N 1
ATOM 5054 C CA . GLY A 1 653 ? 32.184 -22.344 13.974 1.00 91.00 653 GLY A CA 1
ATOM 5055 C C . GLY A 1 653 ? 33.540 -22.796 13.405 1.00 91.00 653 GLY A C 1
ATOM 5056 O O . GLY A 1 653 ? 34.398 -23.229 14.174 1.00 91.00 653 GLY A O 1
ATOM 5057 N N . GLY A 1 654 ? 33.742 -22.752 12.083 1.00 92.94 654 GLY A N 1
ATOM 5058 C CA . GLY A 1 654 ? 34.977 -23.181 11.414 1.00 92.94 654 GLY A CA 1
ATOM 5059 C C . GLY A 1 654 ? 35.098 -24.697 11.220 1.00 92.94 654 GLY A C 1
ATOM 5060 O O . GLY A 1 654 ? 36.192 -25.200 10.963 1.00 92.94 654 GLY A O 1
ATOM 5061 N N . ALA A 1 655 ? 34.002 -25.450 11.376 1.00 94.44 655 ALA A N 1
ATOM 5062 C CA . ALA A 1 655 ? 33.940 -26.905 11.193 1.00 94.44 655 ALA A CA 1
ATOM 5063 C C . ALA A 1 655 ? 35.002 -27.706 11.983 1.00 94.44 655 ALA A C 1
ATOM 5065 O O . ALA A 1 655 ? 35.419 -28.796 11.583 1.00 94.44 655 ALA A O 1
ATOM 5066 N N . GLY A 1 656 ? 35.445 -27.167 13.125 1.00 89.62 656 GLY A N 1
ATOM 5067 C CA . GLY A 1 656 ? 36.462 -27.770 13.988 1.00 89.62 656 GLY A CA 1
ATOM 5068 C C . GLY A 1 656 ? 37.917 -27.477 13.599 1.00 89.62 656 GLY A C 1
ATOM 5069 O O . GLY A 1 656 ? 38.812 -28.052 14.220 1.00 89.62 656 GLY A O 1
ATOM 5070 N N . ALA A 1 657 ? 38.175 -26.618 12.608 1.00 92.62 657 ALA A N 1
ATOM 5071 C CA . ALA A 1 657 ? 39.511 -26.089 12.337 1.00 92.62 657 ALA A CA 1
ATOM 5072 C C . ALA A 1 657 ? 39.922 -25.037 13.383 1.00 92.62 657 ALA A C 1
ATOM 5074 O O . ALA A 1 657 ? 39.092 -24.284 13.893 1.00 92.62 657 ALA A O 1
ATOM 5075 N N . GLU A 1 658 ? 41.223 -24.940 13.667 1.00 91.19 658 GLU A N 1
ATOM 5076 C CA . GLU A 1 658 ? 41.775 -23.782 14.376 1.00 91.19 658 GLU A CA 1
ATOM 5077 C C . GLU A 1 658 ? 41.876 -22.595 13.405 1.00 91.19 658 GLU A C 1
ATOM 5079 O O . GLU A 1 658 ? 42.438 -22.725 12.315 1.00 91.19 658 GLU A O 1
ATOM 5084 N N . GLY A 1 659 ? 41.305 -21.450 13.789 1.00 90.56 659 GLY A N 1
ATOM 5085 C CA . GLY A 1 659 ? 41.233 -20.249 12.954 1.00 90.56 659 GLY A CA 1
ATOM 5086 C C . GLY A 1 659 ? 42.187 -19.144 13.374 1.00 90.56 659 GLY A C 1
ATOM 5087 O O . GLY A 1 659 ? 42.405 -18.918 14.565 1.00 90.56 659 GLY A O 1
ATOM 5088 N N . HIS A 1 660 ? 42.691 -18.402 12.395 1.00 93.06 660 HIS A N 1
ATOM 5089 C CA . HIS A 1 660 ? 43.393 -17.134 12.591 1.00 93.06 660 HIS A CA 1
ATOM 5090 C C . HIS A 1 660 ? 42.793 -16.051 11.689 1.00 93.06 660 HIS A C 1
ATOM 5092 O O . HIS A 1 660 ? 42.059 -16.364 10.757 1.00 93.06 660 HIS A O 1
ATOM 5098 N N . GLU A 1 661 ? 43.065 -14.777 11.983 1.00 91.44 661 GLU A N 1
ATOM 5099 C CA . GLU A 1 661 ? 42.562 -13.662 11.169 1.00 91.44 661 GLU A CA 1
ATOM 5100 C C . GLU A 1 661 ? 43.061 -13.767 9.728 1.00 91.44 661 GLU A C 1
ATOM 51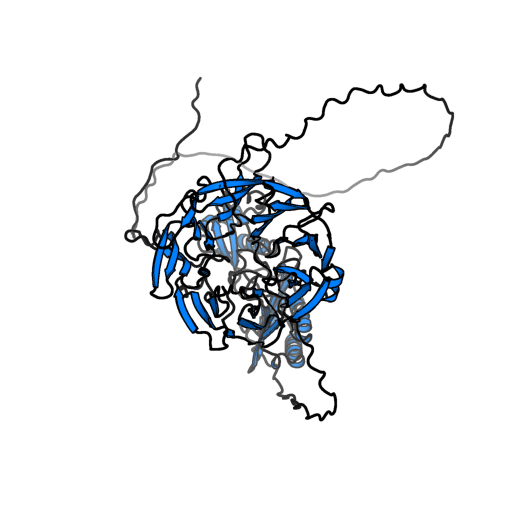02 O O . GLU A 1 661 ? 44.269 -13.820 9.486 1.00 91.44 661 GLU A O 1
ATOM 5107 N N . TYR A 1 662 ? 42.127 -13.739 8.783 1.00 89.88 662 TYR A N 1
ATOM 5108 C CA . TYR A 1 662 ? 42.439 -13.689 7.369 1.00 89.88 662 TYR A CA 1
ATOM 5109 C C . TYR A 1 662 ? 42.909 -12.283 6.983 1.00 89.88 662 TYR A C 1
ATOM 5111 O O . TYR A 1 662 ? 42.202 -11.282 7.165 1.00 89.88 662 TYR A O 1
ATOM 5119 N N . VAL A 1 663 ? 44.108 -12.221 6.409 1.00 88.19 663 VAL A N 1
ATOM 5120 C CA . VAL A 1 663 ? 44.711 -10.991 5.899 1.00 88.19 663 VAL A CA 1
ATOM 5121 C C . VAL A 1 663 ? 44.950 -11.167 4.402 1.00 88.19 663 VAL A C 1
ATOM 5123 O O . VAL A 1 663 ? 45.795 -11.977 4.021 1.00 88.19 663 VAL A O 1
ATOM 5126 N N . PRO A 1 664 ? 44.231 -10.437 3.533 1.00 87.31 664 PRO A N 1
ATOM 5127 C CA . PRO A 1 664 ? 44.440 -10.552 2.101 1.00 87.31 664 PRO A CA 1
ATOM 5128 C C . PRO A 1 664 ? 45.790 -9.954 1.703 1.00 87.31 664 PRO A C 1
ATOM 5130 O O . PRO A 1 664 ? 46.152 -8.860 2.134 1.00 87.31 664 PRO A O 1
ATOM 5133 N N . GLU A 1 665 ? 46.510 -10.647 0.823 1.00 87.94 665 GLU A N 1
ATOM 5134 C CA . GLU A 1 665 ? 47.780 -10.155 0.272 1.00 87.94 665 GLU A CA 1
ATOM 5135 C C . GLU A 1 665 ? 47.566 -9.172 -0.887 1.00 87.94 665 GLU A C 1
ATOM 5137 O O . GLU A 1 665 ? 48.406 -8.309 -1.138 1.00 87.94 665 GLU A O 1
ATOM 5142 N N . ARG A 1 666 ? 46.422 -9.277 -1.577 1.00 89.31 666 ARG A N 1
ATOM 5143 C CA . ARG A 1 666 ? 46.063 -8.451 -2.732 1.00 89.31 666 ARG A CA 1
ATOM 5144 C C . ARG A 1 666 ? 44.552 -8.229 -2.810 1.00 89.31 666 ARG A C 1
ATOM 5146 O O . ARG A 1 666 ? 43.780 -9.146 -2.545 1.00 89.31 666 ARG A O 1
ATOM 5153 N N . GLY A 1 667 ? 44.128 -7.037 -3.230 1.00 86.19 667 GLY A N 1
ATOM 5154 C CA . GLY A 1 667 ? 42.715 -6.717 -3.446 1.00 86.19 667 GLY A CA 1
ATOM 5155 C C . GLY A 1 667 ? 42.489 -5.718 -4.577 1.00 86.19 667 GLY A C 1
ATOM 5156 O O . GLY A 1 667 ? 43.404 -5.004 -4.974 1.00 86.19 667 GLY A O 1
ATOM 5157 N N . TYR A 1 668 ? 41.278 -5.684 -5.123 1.00 85.19 668 TYR A N 1
ATOM 5158 C CA . TYR A 1 668 ? 40.849 -4.720 -6.132 1.00 85.19 668 TYR A CA 1
ATOM 5159 C C . TYR A 1 668 ? 40.011 -3.629 -5.460 1.00 85.19 668 TYR A C 1
ATOM 5161 O O . TYR A 1 668 ? 38.908 -3.897 -4.983 1.00 85.19 668 TYR A O 1
ATOM 5169 N N . LEU A 1 669 ? 40.575 -2.427 -5.358 1.00 87.38 669 LEU A N 1
ATOM 5170 C CA . LEU A 1 669 ? 39.980 -1.251 -4.734 1.00 87.38 669 LEU A CA 1
ATOM 5171 C C . LEU A 1 669 ? 39.198 -0.448 -5.773 1.00 87.38 669 LEU A C 1
ATOM 5173 O O . LEU A 1 669 ? 39.748 -0.122 -6.817 1.00 87.38 669 LEU A O 1
ATOM 5177 N N . THR A 1 670 ? 37.967 -0.052 -5.468 1.00 85.50 670 THR A N 1
ATOM 5178 C CA . THR A 1 670 ? 37.212 0.937 -6.253 1.00 85.50 670 THR A CA 1
ATOM 5179 C C . THR A 1 670 ? 36.820 2.110 -5.366 1.00 85.50 670 THR A C 1
ATOM 5181 O O . THR A 1 670 ? 36.521 1.913 -4.185 1.00 85.50 670 THR A O 1
ATOM 5184 N N . ALA A 1 671 ? 36.789 3.319 -5.923 1.00 86.31 671 ALA A N 1
ATOM 5185 C CA . ALA A 1 671 ? 36.377 4.515 -5.200 1.00 86.31 671 ALA A CA 1
ATOM 5186 C C . ALA A 1 671 ? 35.455 5.376 -6.064 1.00 86.31 671 ALA A C 1
ATOM 5188 O O . ALA A 1 671 ? 35.719 5.599 -7.242 1.00 86.31 671 ALA A O 1
ATOM 5189 N N . ARG A 1 672 ? 34.364 5.863 -5.472 1.00 83.75 672 ARG A N 1
ATOM 5190 C CA . ARG A 1 672 ? 33.395 6.730 -6.144 1.00 83.75 672 ARG A CA 1
ATOM 5191 C C . ARG A 1 672 ? 33.251 8.034 -5.377 1.00 83.75 672 ARG A C 1
ATOM 5193 O O . ARG A 1 672 ? 32.978 8.001 -4.184 1.00 83.75 672 ARG A O 1
ATOM 5200 N N . PHE A 1 673 ? 33.406 9.153 -6.079 1.00 81.62 673 PHE A N 1
ATOM 5201 C CA . PHE A 1 673 ? 33.173 10.486 -5.529 1.00 81.62 673 PHE A CA 1
ATOM 5202 C C . PHE A 1 673 ? 31.708 10.663 -5.106 1.00 81.62 673 PHE A C 1
ATOM 5204 O O . PHE A 1 673 ? 30.796 10.345 -5.879 1.00 81.62 673 PHE A O 1
ATOM 5211 N N . GLU A 1 674 ? 31.497 11.200 -3.907 1.00 77.44 674 GLU A N 1
ATOM 5212 C CA . GLU A 1 674 ? 30.184 11.557 -3.373 1.00 77.44 674 GLU A CA 1
ATOM 5213 C C . GLU A 1 674 ? 30.081 13.077 -3.199 1.00 77.44 674 GLU A C 1
ATOM 5215 O O . GLU A 1 674 ? 30.978 13.725 -2.661 1.00 77.44 674 GLU A O 1
ATOM 5220 N N . TRP A 1 675 ? 28.969 13.663 -3.649 1.00 58.12 675 TRP A N 1
ATOM 5221 C CA . TRP A 1 675 ? 28.734 15.100 -3.495 1.00 58.12 675 TRP A CA 1
ATOM 5222 C C . TRP A 1 675 ? 28.477 15.445 -2.020 1.00 58.12 675 TRP A C 1
ATOM 5224 O O . TRP A 1 675 ? 27.760 14.702 -1.344 1.00 58.12 675 TRP A O 1
ATOM 5234 N N . PRO A 1 676 ? 28.987 16.583 -1.513 1.00 55.16 676 PRO A N 1
ATOM 5235 C CA . PRO A 1 676 ? 28.745 16.976 -0.135 1.00 55.16 676 PRO A CA 1
ATOM 5236 C C . PRO A 1 676 ? 27.250 17.238 0.093 1.00 55.16 676 PRO A C 1
ATOM 5238 O O . PRO A 1 676 ? 26.654 18.123 -0.521 1.00 55.16 676 PRO A O 1
ATOM 5241 N N . VAL A 1 677 ? 26.652 16.463 0.997 1.00 48.31 677 VAL A N 1
ATOM 5242 C CA . VAL A 1 677 ? 25.351 16.743 1.619 1.00 48.31 677 VAL A CA 1
ATOM 5243 C C . VAL A 1 677 ? 25.639 16.974 3.097 1.00 48.31 677 VAL A C 1
ATOM 5245 O O . VAL A 1 677 ? 26.366 16.186 3.697 1.00 48.31 677 VAL A O 1
ATOM 5248 N N . GLU A 1 678 ? 25.063 18.017 3.695 1.00 49.09 678 GLU A N 1
ATOM 5249 C CA . GLU A 1 678 ? 25.264 18.410 5.106 1.00 49.09 678 GLU A CA 1
ATOM 5250 C C . GLU A 1 678 ? 25.005 17.258 6.113 1.00 49.09 678 GLU A C 1
ATOM 5252 O O . GLU A 1 678 ? 25.488 17.295 7.238 1.00 49.09 678 GLU A O 1
ATOM 5257 N N . GLN A 1 679 ? 24.312 16.183 5.707 1.00 48.25 679 GLN A N 1
ATOM 5258 C CA . GLN A 1 679 ? 24.113 14.955 6.496 1.00 48.25 679 GLN A CA 1
ATOM 5259 C C . GLN A 1 679 ? 25.318 13.989 6.546 1.00 48.25 679 GLN A C 1
ATOM 5261 O O . GLN A 1 679 ? 25.324 13.082 7.381 1.00 48.25 679 GLN A O 1
ATOM 5266 N N . TYR A 1 680 ? 26.317 14.120 5.666 1.00 48.78 680 TYR A N 1
ATOM 5267 C CA . TYR A 1 680 ? 27.475 13.211 5.615 1.00 48.78 680 TYR A CA 1
ATOM 5268 C C . TYR A 1 680 ? 28.652 13.664 6.485 1.00 48.78 680 TYR A C 1
ATOM 5270 O O . TYR A 1 680 ? 29.454 12.816 6.877 1.00 48.78 680 TYR A O 1
ATOM 5278 N N . GLU A 1 681 ? 28.723 14.949 6.854 1.00 46.12 681 GLU A N 1
ATOM 5279 C CA . GLU A 1 681 ? 29.797 15.492 7.703 1.00 46.12 681 GLU A CA 1
ATOM 5280 C C . GLU A 1 681 ? 29.824 14.846 9.101 1.00 46.12 681 GLU A C 1
ATOM 5282 O O . GLU A 1 681 ? 30.892 14.676 9.685 1.00 46.12 681 GLU A O 1
ATOM 5287 N N . GLU A 1 682 ? 28.674 14.388 9.614 1.00 48.44 682 GLU A N 1
ATOM 5288 C CA . GLU A 1 682 ? 28.597 13.643 10.881 1.00 48.44 682 GLU A CA 1
ATOM 5289 C C . GLU A 1 682 ? 28.986 12.153 10.748 1.00 48.44 682 GLU A C 1
ATOM 5291 O O . GLU A 1 682 ? 29.238 11.492 11.758 1.00 48.44 682 GLU A O 1
ATOM 5296 N N . ARG A 1 683 ? 29.049 11.596 9.525 1.00 53.53 683 ARG A N 1
ATOM 5297 C CA . ARG A 1 683 ? 29.286 10.156 9.277 1.00 53.53 683 ARG A CA 1
ATOM 5298 C C . ARG A 1 683 ? 30.734 9.803 8.919 1.00 53.53 683 ARG A C 1
ATOM 5300 O O . ARG A 1 683 ? 31.121 8.642 9.069 1.00 53.53 683 ARG A O 1
ATOM 5307 N N . THR A 1 684 ? 31.551 10.751 8.467 1.00 57.84 684 THR A N 1
ATOM 5308 C CA . THR A 1 684 ? 32.932 10.486 8.023 1.00 57.84 684 THR A CA 1
ATOM 5309 C C . THR A 1 684 ? 33.956 10.633 9.151 1.00 57.84 684 THR A C 1
ATOM 5311 O O . THR A 1 684 ? 34.310 11.741 9.543 1.00 57.84 684 THR A O 1
ATOM 5314 N N . SER A 1 685 ? 34.489 9.505 9.645 1.00 64.25 685 SER A N 1
ATOM 5315 C CA . SER A 1 685 ? 35.623 9.473 10.598 1.00 64.25 685 SER A CA 1
ATOM 5316 C C . SER A 1 685 ? 36.909 8.848 10.035 1.00 64.25 685 SER A C 1
ATOM 5318 O O . SER A 1 685 ? 37.954 8.903 10.686 1.00 64.25 685 SER A O 1
ATOM 5320 N N . LEU A 1 686 ? 36.857 8.261 8.834 1.00 83.62 686 LEU A N 1
ATOM 5321 C CA . LEU A 1 686 ? 37.987 7.585 8.197 1.00 83.62 686 LEU A CA 1
ATOM 5322 C C . LEU A 1 686 ? 38.662 8.502 7.174 1.00 83.62 686 LEU A C 1
ATOM 5324 O O . LEU A 1 686 ? 38.013 8.997 6.255 1.00 83.62 686 LEU A O 1
ATOM 5328 N N . LYS A 1 687 ? 39.979 8.676 7.314 1.00 88.81 687 LYS A N 1
ATOM 5329 C CA . LYS A 1 687 ? 40.815 9.415 6.361 1.00 88.81 687 LYS A CA 1
ATOM 5330 C C . LYS A 1 687 ? 41.692 8.439 5.594 1.00 88.81 687 LYS A C 1
ATOM 5332 O O . LYS A 1 687 ? 42.393 7.643 6.220 1.00 88.81 687 LYS A O 1
ATOM 5337 N N . TRP A 1 688 ? 41.634 8.498 4.268 1.00 91.00 688 TRP A N 1
ATOM 5338 C CA . TRP A 1 688 ? 42.477 7.691 3.399 1.00 91.00 688 TRP A CA 1
ATOM 5339 C C . TRP A 1 688 ? 43.944 8.031 3.680 1.00 91.00 688 TRP A C 1
ATOM 5341 O O . TRP A 1 688 ? 44.279 9.213 3.815 1.00 91.00 688 TRP A O 1
ATOM 5351 N N . PRO A 1 689 ? 44.839 7.037 3.791 1.00 88.75 689 PRO A N 1
ATOM 5352 C CA . PRO A 1 689 ? 46.246 7.291 4.053 1.00 88.75 689 PRO A CA 1
ATOM 5353 C C . PRO A 1 689 ? 46.966 7.769 2.780 1.00 88.75 689 PRO A C 1
ATOM 5355 O O . PRO A 1 689 ? 47.888 7.115 2.308 1.00 88.75 689 PRO A O 1
ATOM 5358 N N . ASP A 1 690 ? 46.576 8.932 2.241 1.00 83.81 690 ASP A N 1
ATOM 5359 C CA . ASP A 1 690 ? 47.079 9.506 0.978 1.00 83.81 690 ASP A CA 1
ATOM 5360 C C . ASP A 1 690 ? 48.623 9.470 0.891 1.00 83.81 690 ASP A C 1
ATOM 5362 O O . ASP A 1 690 ? 49.203 9.161 -0.148 1.00 83.81 690 ASP A O 1
ATOM 5366 N N . ALA A 1 691 ? 49.306 9.752 2.008 1.00 82.12 691 ALA A N 1
ATOM 5367 C CA . ALA A 1 691 ? 50.765 9.824 2.068 1.00 82.12 691 ALA A CA 1
ATOM 5368 C C . ALA A 1 691 ? 51.475 8.459 2.027 1.00 82.12 691 ALA A C 1
ATOM 5370 O O . ALA A 1 691 ? 52.610 8.394 1.554 1.00 82.12 691 ALA A O 1
ATOM 5371 N N . THR A 1 692 ? 50.855 7.390 2.540 1.00 83.94 692 THR A N 1
ATOM 5372 C CA . THR A 1 692 ? 51.486 6.058 2.614 1.00 83.94 692 THR A CA 1
ATOM 5373 C C . THR A 1 692 ? 50.901 5.055 1.623 1.00 83.94 692 THR A C 1
ATOM 5375 O O . THR A 1 692 ? 51.597 4.123 1.230 1.00 83.94 692 THR A O 1
ATOM 5378 N N . ALA A 1 693 ? 49.681 5.287 1.128 1.00 82.88 693 ALA A N 1
ATOM 5379 C CA . ALA A 1 693 ? 49.079 4.518 0.042 1.00 82.88 693 ALA A CA 1
ATOM 5380 C C . ALA A 1 693 ? 49.791 4.734 -1.304 1.00 82.88 693 ALA A C 1
ATOM 5382 O O . ALA A 1 693 ? 49.755 3.859 -2.164 1.00 82.88 693 ALA A O 1
ATOM 5383 N N . GLY A 1 694 ? 50.447 5.887 -1.491 1.00 82.44 694 GLY A N 1
ATOM 5384 C CA . GLY A 1 694 ? 51.145 6.232 -2.734 1.00 82.44 694 GLY A CA 1
ATOM 5385 C C . GLY A 1 694 ? 50.225 6.658 -3.885 1.00 82.44 694 GLY A C 1
ATOM 5386 O O . GLY A 1 694 ? 50.722 6.889 -4.983 1.00 82.44 694 GLY A O 1
ATOM 5387 N N . PHE A 1 695 ? 48.919 6.770 -3.629 1.00 89.56 695 PHE A N 1
ATOM 5388 C CA . PHE A 1 695 ? 47.892 7.294 -4.532 1.00 89.56 695 PHE A CA 1
ATOM 5389 C C . PHE A 1 695 ? 46.715 7.852 -3.718 1.00 89.56 695 PHE A C 1
ATOM 5391 O O . PHE A 1 695 ? 46.534 7.504 -2.542 1.00 89.56 695 PHE A O 1
ATOM 5398 N N . THR A 1 696 ? 45.899 8.690 -4.351 1.00 89.62 696 THR A N 1
ATOM 5399 C CA . THR A 1 696 ? 44.671 9.247 -3.760 1.00 89.62 696 THR A CA 1
ATOM 5400 C C . THR A 1 696 ? 43.410 8.635 -4.365 1.00 89.62 696 THR A C 1
ATOM 5402 O O . THR A 1 696 ? 43.459 8.008 -5.421 1.00 89.62 696 THR A O 1
ATOM 5405 N N . LEU A 1 697 ? 42.268 8.726 -3.675 1.00 88.69 697 LEU A N 1
ATOM 5406 C CA . LEU A 1 697 ? 41.069 7.981 -4.089 1.00 88.69 697 LEU A CA 1
ATOM 5407 C C . LEU A 1 697 ? 40.461 8.468 -5.416 1.00 88.69 697 LEU A C 1
ATOM 5409 O O . LEU A 1 697 ? 39.828 7.672 -6.107 1.00 88.69 697 LEU A O 1
ATOM 5413 N N . ASP A 1 698 ? 40.709 9.713 -5.825 1.00 86.38 698 ASP A N 1
ATOM 5414 C CA . ASP A 1 698 ? 40.381 10.220 -7.165 1.00 86.38 698 ASP A CA 1
ATOM 5415 C C . ASP A 1 698 ? 41.147 9.496 -8.285 1.00 86.38 698 ASP A C 1
ATOM 5417 O O . ASP A 1 698 ? 40.633 9.351 -9.393 1.00 86.38 698 ASP A O 1
ATOM 5421 N N . GLU A 1 699 ? 42.349 8.992 -7.995 1.00 86.12 699 GLU A N 1
ATOM 5422 C CA . GLU A 1 699 ? 43.211 8.297 -8.959 1.00 86.12 699 GLU A CA 1
ATOM 5423 C C . GLU A 1 699 ? 42.796 6.828 -9.168 1.00 86.12 699 GLU A C 1
ATOM 5425 O O . GLU A 1 699 ? 43.239 6.186 -10.121 1.00 86.12 699 GLU A O 1
ATOM 5430 N N . VAL A 1 700 ? 41.924 6.289 -8.305 1.00 86.38 700 VAL A N 1
ATOM 5431 C CA . VAL A 1 700 ? 41.452 4.894 -8.365 1.00 86.38 700 VAL A CA 1
ATOM 5432 C C . VAL A 1 700 ? 40.471 4.668 -9.524 1.00 86.38 700 VAL A C 1
ATOM 5434 O O . VAL A 1 700 ? 40.485 3.597 -10.135 1.00 86.38 700 VAL A O 1
ATOM 5437 N N . GLY A 1 701 ? 39.632 5.659 -9.852 1.00 73.00 701 GLY A N 1
ATOM 5438 C CA . GLY A 1 701 ? 38.658 5.584 -10.949 1.00 73.00 701 GLY A CA 1
ATOM 5439 C C . GLY A 1 701 ? 37.736 4.356 -10.871 1.00 73.00 701 GLY A C 1
ATOM 5440 O O . GLY A 1 701 ? 37.129 4.081 -9.838 1.00 73.00 701 GLY A O 1
ATOM 5441 N N . GLU A 1 702 ? 37.638 3.594 -11.968 1.00 70.75 702 GLU A N 1
ATOM 5442 C CA . GLU A 1 702 ? 36.824 2.365 -12.035 1.00 70.75 702 GLU A CA 1
ATOM 5443 C C . GLU A 1 702 ? 37.446 1.159 -11.299 1.00 70.75 702 GLU A C 1
ATOM 5445 O O . GLU A 1 702 ? 36.760 0.155 -11.105 1.00 70.75 702 GLU A O 1
ATOM 5450 N N . GLY A 1 703 ? 38.704 1.264 -10.843 1.00 83.00 703 GLY A N 1
ATOM 5451 C CA . GLY A 1 703 ? 39.313 0.339 -9.888 1.00 83.00 703 GLY A CA 1
ATOM 5452 C C . GLY A 1 703 ? 40.801 0.038 -10.098 1.00 83.00 703 GLY A C 1
ATOM 5453 O O . GLY A 1 703 ? 41.299 -0.026 -11.224 1.00 83.00 703 GLY A O 1
ATOM 5454 N N . LEU A 1 704 ? 41.503 -0.226 -8.992 1.00 87.75 704 LEU A N 1
ATOM 5455 C CA . LEU A 1 704 ? 42.950 -0.420 -8.907 1.00 87.75 704 LEU A CA 1
ATOM 5456 C C . LEU A 1 704 ? 43.303 -1.653 -8.062 1.00 87.75 704 LEU A C 1
ATOM 5458 O O . LEU A 1 704 ? 42.747 -1.867 -6.989 1.00 87.75 704 LEU A O 1
ATOM 5462 N N . TRP A 1 705 ? 44.277 -2.451 -8.503 1.00 87.88 705 TRP A N 1
ATOM 5463 C CA . TRP A 1 705 ? 44.856 -3.495 -7.652 1.00 87.88 705 TRP A CA 1
ATOM 5464 C C . TRP A 1 705 ? 45.762 -2.876 -6.587 1.00 87.88 705 TRP A C 1
ATOM 5466 O O . TRP A 1 705 ? 46.698 -2.154 -6.922 1.00 87.88 705 TRP A O 1
ATOM 5476 N N . VAL A 1 706 ? 45.500 -3.195 -5.323 1.00 89.88 706 VAL A N 1
ATOM 5477 C CA . VAL A 1 706 ? 46.199 -2.661 -4.152 1.00 89.88 706 VAL A CA 1
ATOM 5478 C C . VAL A 1 706 ? 46.752 -3.784 -3.280 1.00 89.88 706 VAL A C 1
ATOM 5480 O O . VAL A 1 706 ? 46.185 -4.876 -3.200 1.00 89.88 706 VAL A O 1
ATOM 5483 N N . GLU A 1 707 ? 47.865 -3.489 -2.617 1.00 91.88 707 GLU A N 1
ATOM 5484 C CA . GLU A 1 707 ? 48.605 -4.372 -1.710 1.00 91.88 707 GLU A CA 1
ATOM 5485 C C . GLU A 1 707 ? 49.122 -3.534 -0.522 1.00 91.88 707 GLU A C 1
ATOM 5487 O O . GLU A 1 707 ? 49.003 -2.303 -0.513 1.00 91.88 707 GLU A O 1
ATOM 5492 N N . GLY A 1 708 ? 49.698 -4.181 0.494 1.00 88.31 708 GLY A N 1
ATOM 5493 C CA . GLY A 1 708 ? 50.350 -3.485 1.609 1.00 88.31 708 GLY A CA 1
ATOM 5494 C C . GLY A 1 708 ? 49.402 -2.607 2.438 1.00 88.31 708 GLY A C 1
ATOM 5495 O O . GLY A 1 708 ? 48.278 -3.003 2.742 1.00 88.31 708 GLY A O 1
ATOM 5496 N N . GLU A 1 709 ? 49.853 -1.413 2.838 1.00 86.56 709 GLU A N 1
ATOM 5497 C CA . GLU A 1 709 ? 49.103 -0.541 3.760 1.00 86.56 709 GLU A CA 1
ATOM 5498 C C . GLU A 1 709 ? 47.758 -0.057 3.200 1.00 86.56 709 GLU A C 1
ATOM 5500 O O . GLU A 1 709 ? 46.780 0.012 3.945 1.00 86.56 709 GLU A O 1
ATOM 5505 N N . ALA A 1 710 ? 47.679 0.228 1.895 1.00 88.88 710 ALA A N 1
ATOM 5506 C CA . ALA A 1 710 ? 46.435 0.656 1.252 1.00 88.88 710 ALA A CA 1
ATOM 5507 C C . ALA A 1 710 ? 45.364 -0.446 1.312 1.00 88.88 710 ALA A C 1
ATOM 5509 O O . ALA A 1 710 ? 44.207 -0.184 1.647 1.00 88.88 710 ALA A O 1
ATOM 5510 N N . LEU A 1 711 ? 45.766 -1.695 1.048 1.00 91.06 711 LEU A N 1
ATOM 5511 C CA . LEU A 1 711 ? 44.889 -2.855 1.182 1.00 91.06 711 LEU A CA 1
ATOM 5512 C C . LEU A 1 711 ? 44.507 -3.103 2.643 1.00 91.06 711 LEU A C 1
ATOM 5514 O O . LEU A 1 711 ? 43.335 -3.335 2.926 1.00 91.06 711 LEU A O 1
ATOM 5518 N N . ALA A 1 712 ? 45.464 -3.019 3.570 1.00 89.69 712 ALA A N 1
ATOM 5519 C CA . ALA A 1 712 ? 45.204 -3.217 4.993 1.00 89.69 712 ALA A CA 1
ATOM 5520 C C . ALA A 1 712 ? 44.175 -2.208 5.530 1.00 89.69 712 ALA A C 1
ATOM 5522 O O . ALA A 1 712 ? 43.245 -2.596 6.240 1.00 89.69 712 ALA A O 1
ATOM 5523 N N . PHE A 1 713 ? 44.289 -0.934 5.136 1.00 91.00 713 PHE A N 1
ATOM 5524 C CA . PHE A 1 713 ? 43.319 0.102 5.485 1.00 91.00 713 PHE A CA 1
ATOM 5525 C C . PHE A 1 713 ? 41.932 -0.209 4.911 1.00 91.00 713 PHE A C 1
ATOM 5527 O O . PHE A 1 713 ? 40.949 -0.235 5.653 1.00 91.00 713 PHE A O 1
ATOM 5534 N N . ALA A 1 714 ? 41.849 -0.485 3.604 1.00 87.12 714 ALA A N 1
ATOM 5535 C CA . ALA A 1 714 ? 40.579 -0.774 2.943 1.00 87.12 714 ALA A CA 1
ATOM 5536 C C . ALA A 1 714 ? 39.901 -2.021 3.539 1.00 87.12 714 ALA A C 1
ATOM 5538 O O . ALA A 1 714 ? 38.705 -1.997 3.828 1.00 87.12 714 ALA A O 1
ATOM 5539 N N . TRP A 1 715 ? 40.676 -3.078 3.801 1.00 87.38 715 TRP A N 1
ATOM 5540 C CA . TRP A 1 715 ? 40.212 -4.319 4.423 1.00 87.38 715 TRP A CA 1
ATOM 5541 C C . TRP A 1 715 ? 39.698 -4.098 5.848 1.00 87.38 715 TRP A C 1
ATOM 5543 O O . TRP A 1 715 ? 38.636 -4.601 6.216 1.00 87.38 715 TRP A O 1
ATOM 5553 N N . GLN A 1 716 ? 40.401 -3.303 6.655 1.00 86.69 716 GLN A N 1
ATOM 5554 C CA . GLN A 1 716 ? 39.941 -2.966 8.000 1.00 86.69 716 GLN A CA 1
ATOM 5555 C C . GLN A 1 716 ? 38.645 -2.144 7.962 1.00 86.69 716 GLN A C 1
ATOM 5557 O O . GLN A 1 716 ? 37.734 -2.386 8.756 1.00 86.69 716 GLN A O 1
ATOM 5562 N N . ALA A 1 717 ? 38.542 -1.191 7.036 1.00 82.88 717 ALA A N 1
ATOM 5563 C CA . ALA A 1 717 ? 37.393 -0.305 6.927 1.00 82.88 717 ALA A CA 1
ATOM 5564 C C . ALA A 1 717 ? 36.103 -1.064 6.557 1.00 82.88 717 ALA A C 1
ATOM 5566 O O . ALA A 1 717 ? 35.083 -0.882 7.226 1.00 82.88 717 ALA A O 1
ATOM 5567 N N . VAL A 1 718 ? 36.159 -1.981 5.580 1.00 80.06 718 VAL A N 1
ATOM 5568 C CA . VAL A 1 718 ? 34.988 -2.792 5.174 1.00 80.06 718 VAL A CA 1
ATOM 5569 C C . VAL A 1 718 ? 34.547 -3.803 6.231 1.00 80.06 718 VAL A C 1
ATOM 5571 O O . VAL A 1 718 ? 33.371 -4.150 6.299 1.00 80.06 718 VAL A O 1
ATOM 5574 N N . ASN A 1 719 ? 35.462 -4.270 7.082 1.00 81.00 719 ASN A N 1
ATOM 5575 C CA . ASN A 1 719 ? 35.135 -5.205 8.159 1.00 81.00 719 ASN A CA 1
ATOM 5576 C C . ASN A 1 719 ? 34.662 -4.500 9.442 1.00 81.00 719 ASN A C 1
ATOM 5578 O O . ASN A 1 719 ? 33.999 -5.117 10.275 1.00 81.00 719 ASN A O 1
ATOM 5582 N N . ARG A 1 720 ? 34.942 -3.199 9.592 1.00 78.94 720 ARG A N 1
ATOM 5583 C CA . ARG A 1 720 ? 34.462 -2.379 10.713 1.00 78.94 720 ARG A CA 1
ATOM 5584 C C . ARG A 1 720 ? 33.033 -1.868 10.523 1.00 78.94 720 ARG A C 1
ATOM 5586 O O . ARG A 1 720 ? 32.336 -1.701 11.517 1.00 78.94 720 ARG A O 1
ATOM 5593 N N . TYR A 1 721 ? 32.618 -1.611 9.283 1.00 68.88 721 TYR A N 1
ATOM 5594 C CA . TYR A 1 721 ? 31.312 -1.035 8.949 1.00 68.88 721 TYR A CA 1
ATOM 5595 C C . TYR A 1 721 ? 30.543 -1.964 8.013 1.00 68.88 721 TYR A C 1
ATOM 5597 O O . TYR A 1 721 ? 30.423 -1.725 6.818 1.00 68.88 721 TYR A O 1
ATOM 5605 N N . THR A 1 722 ? 30.018 -3.056 8.563 1.00 67.62 722 THR A N 1
ATOM 5606 C CA . THR A 1 722 ? 29.411 -4.130 7.753 1.00 67.62 722 THR A CA 1
ATOM 5607 C C . THR A 1 722 ? 28.001 -3.821 7.249 1.00 67.62 722 THR A C 1
ATOM 5609 O O . THR A 1 722 ? 27.484 -4.539 6.394 1.00 67.62 722 THR A O 1
ATOM 5612 N N . ARG A 1 723 ? 27.375 -2.761 7.778 1.00 58.97 723 ARG A N 1
ATOM 5613 C CA . ARG A 1 723 ? 25.969 -2.416 7.526 1.00 58.97 723 ARG A CA 1
ATOM 5614 C C . ARG A 1 723 ? 25.751 -1.177 6.661 1.00 58.97 723 ARG A C 1
ATOM 5616 O O . ARG A 1 723 ? 24.605 -0.852 6.388 1.00 58.97 723 ARG A O 1
ATOM 5623 N N . ALA A 1 724 ? 26.809 -0.481 6.252 1.00 60.31 724 ALA A N 1
ATOM 5624 C CA . ALA A 1 724 ? 26.726 0.747 5.463 1.00 60.31 724 ALA A CA 1
ATOM 5625 C C . ALA A 1 724 ? 27.903 0.844 4.477 1.00 60.31 724 ALA A C 1
ATOM 5627 O O . ALA A 1 724 ? 28.939 0.223 4.720 1.00 60.31 724 ALA A O 1
ATOM 5628 N N . PRO A 1 725 ? 27.783 1.629 3.389 1.00 69.50 725 PRO A N 1
ATOM 5629 C CA . PRO A 1 725 ? 28.926 1.945 2.538 1.00 69.50 725 PRO A CA 1
ATOM 5630 C C . PRO A 1 725 ? 30.075 2.557 3.352 1.00 69.50 725 PRO A C 1
ATOM 5632 O O . PRO A 1 725 ? 29.847 3.331 4.287 1.00 69.50 725 PRO A O 1
ATOM 5635 N N . VAL A 1 726 ? 31.315 2.215 2.999 1.00 77.88 726 VAL A N 1
ATOM 5636 C CA . VAL A 1 726 ? 32.503 2.765 3.658 1.00 77.88 726 VAL A CA 1
ATOM 5637 C C . VAL A 1 726 ? 32.822 4.124 3.049 1.00 77.88 726 VAL A C 1
ATOM 5639 O O . VAL A 1 726 ? 33.336 4.207 1.934 1.00 77.88 726 VAL A O 1
ATOM 5642 N N . TYR A 1 727 ? 32.530 5.184 3.798 1.00 82.12 727 TYR A N 1
ATOM 5643 C CA . TYR A 1 727 ? 32.872 6.552 3.421 1.00 82.12 727 TYR A CA 1
ATOM 5644 C C . TYR A 1 727 ? 34.269 6.911 3.922 1.00 82.12 727 TYR A C 1
ATOM 5646 O O . TYR A 1 727 ? 34.574 6.751 5.108 1.00 82.12 727 TYR A O 1
ATOM 5654 N N . VAL A 1 728 ? 35.110 7.406 3.019 1.00 85.62 728 VAL A N 1
ATOM 5655 C CA . VAL A 1 728 ? 36.500 7.767 3.293 1.00 85.62 728 VAL A CA 1
ATOM 5656 C C . VAL A 1 728 ? 36.799 9.145 2.717 1.00 85.62 728 VAL A C 1
ATOM 5658 O O . VAL A 1 728 ? 36.500 9.421 1.559 1.00 85.62 728 VAL A O 1
ATOM 5661 N N . GLU A 1 729 ? 37.413 10.001 3.526 1.00 86.94 729 GLU A N 1
ATOM 5662 C CA . GLU A 1 729 ? 37.913 11.303 3.085 1.00 86.94 729 GLU A CA 1
ATOM 5663 C C . GLU A 1 729 ? 39.307 11.150 2.452 1.00 86.94 729 GLU A C 1
ATOM 5665 O O . GLU A 1 729 ? 40.203 10.581 3.075 1.00 86.94 729 GLU A O 1
ATOM 5670 N N . SER A 1 730 ? 39.511 11.678 1.245 1.00 87.88 730 SER A N 1
ATOM 5671 C CA . SER A 1 730 ? 40.815 11.763 0.563 1.00 87.88 730 SER A CA 1
ATOM 5672 C C . SER A 1 730 ? 40.948 13.157 -0.049 1.00 87.88 730 SER A C 1
ATOM 5674 O O . SER A 1 730 ? 40.036 13.620 -0.731 1.00 87.88 730 SER A O 1
ATOM 5676 N N . LYS A 1 731 ? 42.039 13.875 0.260 1.00 85.25 731 LYS A N 1
ATOM 5677 C CA . LYS A 1 731 ? 42.268 15.281 -0.160 1.00 85.25 731 LYS A CA 1
ATOM 5678 C C . LYS A 1 731 ? 41.117 16.281 0.115 1.00 85.25 731 LYS A C 1
ATOM 5680 O O . LYS A 1 731 ? 41.061 17.335 -0.512 1.00 85.25 731 LYS A O 1
ATOM 5685 N N . GLY A 1 732 ? 40.259 16.011 1.101 1.00 79.25 732 GLY A N 1
ATOM 5686 C CA . GLY A 1 732 ? 39.131 16.880 1.471 1.00 79.25 732 GLY A CA 1
ATOM 5687 C C . GLY A 1 732 ? 37.825 16.586 0.727 1.00 79.25 732 GLY A C 1
ATOM 5688 O O . GLY A 1 732 ? 36.814 17.210 1.033 1.00 79.25 732 GLY A O 1
ATOM 5689 N N . ASP A 1 733 ? 37.835 15.610 -0.181 1.00 83.75 733 ASP A N 1
ATOM 5690 C CA . ASP A 1 733 ? 36.648 15.073 -0.839 1.00 83.75 733 ASP A CA 1
ATOM 5691 C C . ASP A 1 733 ? 36.237 13.738 -0.201 1.00 83.75 733 ASP A C 1
ATOM 5693 O O . ASP A 1 733 ? 37.068 13.001 0.344 1.00 83.75 733 ASP A O 1
ATOM 5697 N N . VAL A 1 734 ? 34.944 13.414 -0.270 1.00 85.50 734 VAL A N 1
ATOM 5698 C CA . VAL A 1 734 ? 34.385 12.177 0.289 1.00 85.50 734 VAL A CA 1
ATOM 5699 C C . VAL A 1 734 ? 34.179 11.154 -0.819 1.00 85.50 734 VAL A C 1
ATOM 5701 O O . VAL A 1 734 ? 33.562 11.433 -1.847 1.00 85.50 734 VAL A O 1
ATOM 5704 N N . TYR A 1 735 ? 34.665 9.941 -0.575 1.00 84.50 735 TYR A N 1
ATOM 5705 C CA . TYR A 1 735 ? 34.531 8.813 -1.482 1.00 84.50 735 TYR A CA 1
ATOM 5706 C C . TYR A 1 735 ? 33.846 7.648 -0.788 1.00 84.50 735 TYR A C 1
ATOM 5708 O O . TYR A 1 735 ? 34.145 7.325 0.362 1.00 84.50 735 TYR A O 1
ATOM 5716 N N . THR A 1 736 ? 32.993 6.948 -1.523 1.00 83.62 736 THR A N 1
ATOM 5717 C CA . THR A 1 736 ? 32.604 5.585 -1.170 1.00 83.62 736 THR A CA 1
ATOM 5718 C C . THR A 1 736 ? 33.707 4.637 -1.653 1.00 83.62 736 THR A C 1
ATOM 5720 O O . THR A 1 736 ? 33.979 4.578 -2.853 1.00 83.62 736 THR A O 1
ATOM 5723 N N . SER A 1 737 ? 34.357 3.913 -0.735 1.00 81.69 737 SER A N 1
ATOM 5724 C CA . SER A 1 737 ? 35.477 2.995 -1.007 1.00 81.69 737 SER A CA 1
ATOM 5725 C C . SER A 1 737 ? 35.066 1.526 -0.863 1.00 81.69 737 SER A C 1
ATOM 5727 O O . SER A 1 737 ? 34.279 1.176 0.017 1.00 81.69 737 SER A O 1
ATOM 5729 N N . MET A 1 738 ? 35.591 0.650 -1.723 1.00 80.44 738 MET A N 1
ATOM 5730 C CA . MET A 1 738 ? 35.275 -0.785 -1.736 1.00 80.44 738 MET A CA 1
ATOM 5731 C C . MET A 1 738 ? 36.513 -1.612 -2.065 1.00 80.44 738 MET A C 1
ATOM 5733 O O . MET A 1 738 ? 37.314 -1.196 -2.893 1.00 80.44 738 MET A O 1
ATOM 5737 N N . VAL A 1 739 ? 36.638 -2.808 -1.485 1.00 82.38 739 VAL A N 1
ATOM 5738 C CA . VAL A 1 739 ? 37.731 -3.740 -1.794 1.00 82.38 739 VAL A CA 1
ATOM 5739 C C . VAL A 1 739 ? 37.203 -5.145 -2.079 1.00 82.38 739 VAL A C 1
ATOM 5741 O O . VAL A 1 739 ? 36.405 -5.683 -1.314 1.00 82.38 739 VAL A O 1
ATOM 5744 N N . GLN A 1 740 ? 37.657 -5.740 -3.182 1.00 81.00 740 GLN A N 1
ATOM 5745 C CA . GLN A 1 740 ? 37.379 -7.128 -3.555 1.00 81.00 740 GLN A CA 1
ATOM 5746 C C . GLN A 1 740 ? 38.636 -7.978 -3.386 1.00 81.00 740 GLN A C 1
ATOM 5748 O O . GLN A 1 740 ? 39.717 -7.558 -3.795 1.00 81.00 740 GLN A O 1
ATOM 5753 N N . ILE A 1 741 ? 38.504 -9.176 -2.820 1.00 80.00 741 ILE A N 1
ATOM 5754 C CA . ILE A 1 741 ? 39.632 -10.092 -2.615 1.00 80.00 741 ILE A CA 1
ATOM 5755 C C . ILE A 1 741 ? 39.544 -11.246 -3.624 1.00 80.00 741 ILE A C 1
ATOM 5757 O O . ILE A 1 741 ? 38.459 -11.803 -3.791 1.00 80.00 741 ILE A O 1
ATOM 5761 N N . PRO A 1 742 ? 40.641 -11.617 -4.309 1.00 68.62 742 PRO A N 1
ATOM 5762 C CA . PRO A 1 742 ? 40.680 -12.813 -5.146 1.00 68.62 742 PRO A CA 1
ATOM 5763 C C . PRO A 1 742 ? 40.439 -14.078 -4.312 1.00 68.62 742 PRO A C 1
ATOM 5765 O O . PRO A 1 742 ? 41.158 -14.309 -3.340 1.00 68.62 742 PRO A O 1
ATOM 5768 N N . GLY A 1 743 ? 39.474 -14.913 -4.702 1.00 57.25 743 GLY A N 1
ATOM 5769 C CA . GLY A 1 743 ? 39.145 -16.144 -3.974 1.00 57.25 743 GLY A CA 1
ATOM 5770 C C . GLY A 1 743 ? 38.163 -17.044 -4.697 1.00 57.25 743 GLY A C 1
ATOM 5771 O O . GLY A 1 743 ? 37.178 -16.503 -5.249 1.00 57.25 743 GLY A O 1
#

Sequence (743 aa):
MIQLDHSNARTIAFLVLTVLVLTACGTFEVGIVREDPGAQPYAKGTMPPEAVPFWSRGTAPTAEVSLRKVSPPAEPTPTSALATPQPALPAFTPVPVESFTAPDGLRVALVKEGNVWLWAAEAKRWVRLTTGGGADWDVRISDDGAIVAFLRGEELWAVNHDGTGERRLVTTQDLAAMEPKDPGVRLHRFEWVPGAHTLAFNTRLRMAIGQVLNDDLHLVDADTREHTVLLSPGQGGEFYYSPDGSEIAIVTPGSIHLIDADGGNRRDAVLTYTPVATHSEYAYYAQPVWAPDSTALRVAIPPADPQAAPGQRTTIWHIPGDGSPARLVTSIEVAPVLGPHIVLLSPDLNLVAYAQLRQPENGSAEDVQLWLQVQRLDNGDWIAFPHPSIFHAWAPDSRHFAFQSGRTPQLLIGQWSGPTKAGGVDAGTPVSDLRWVDAGYHLFLAQRSAAAGEQSDGWELILSDVHGSNTILASTERFLRYDSAIVREETLPLPFLVTPTPTPDVSLLEATPTPTVEPSSAVIDVRWDTNPSARIIRYYSPSTTAGLAGAYDRRYYVPEVQVWGDGRIIWVIKERESRRVLEGQLTTEQMKALLQRIVDAGFFGWEERYYTPGGHSFPFMHLEVNLIGHSKEVAEHGGAPEALYELVEFLEGGAGAEGHEYVPERGYLTARFEWPVEQYEERTSLKWPDATAGFTLDEVGEGLWVEGEALAFAWQAVNRYTRAPVYVESKGDVYTSMVQIPG

pLDDT: mean 76.23, std 24.28, range [21.03, 98.56]

Secondary structure (DSSP, 8-state):
----------S-----------------------------------------------------------PPPPPP---------PPP----------S--PPTTEEEEEEETTEEEEEETTTTEEEE---S--EEEEEEE-TTSSEEEEEETTEEEEEETTS---EEEE-HHHHHHH--STT-EEEEEEEEPTTSSEEEEEEEE--SSSB-B---EEEEETTT--EEEEE-TTT--EEEE-TTSSEEEEEETTEEEEEETTS-S-EEEEEE-PPP--SSSBPP----EE-TTSSEEEEEE--S-TT-SSPPPEEEEEEETTSPPPEEEEEE---S--STTSEEE-TTSSEEEEEEEE--TT--GGG-EEEEEEEETTT--EEEEESEEEEEEE-TTSSEEEEEETTTTEEEEEETTS--EE-SS-TT--EEEEEESSSSEEEEEEEEPPPTT-SS-EEEEEEEETTS-EEEEEEESS--EEEEEE------PPP-----------------PPPPPPP------------TT-EEEEEE-SS-SS-STTTT-GGGPPPSEEEETTSEEEEEEE-SS-EEEEEEE--HHHHHHHHHHHHHTTGGGS-SEEE-TT-S-SSPEEEEEEETTEEEEEEEES---HHHHHHHHHHHTGGG--EEE---S-EEEEEEEE---TTTTTT---B--HHHHSS-GGGTTT-EEE-HHHHHHHHHHHHH-TTS-EEEEETTEEEEEEEE---